Protein AF-0000000084535829 (afdb_homodimer)

Radius of gyration: 23.33 Å; Cα contacts (8 Å, |Δi|>4): 806; chains: 2; bounding box: 56×69×56 Å

Nearest PDB structures (foldseek):
  3dtn-assembly1_B  TM=8.858E-01  e=2.387E-19  Methanosarcina mazei
  9fce-assembly1_A  TM=8.954E-01  e=1.754E-18  Streptomyces sp.
  4gek-assembly1_A  TM=8.658E-01  e=8.863E-16  Escherichia coli str. K-12 substr. MG1655
  4iwn-assembly1_B  TM=8.652E-01  e=1.830E-15  Escherichia coli
  1im8-assembly2_B  TM=8.616E-01  e=3.350E-15  Haemophilus influenzae Rd KW20

Secondary structure (DSSP, 8-state):
-----------SS-GGGHHHHHHHHSTTHHHHHHHHHHHHHTSSS--SEEEEET-TTSHHHHHHHHH-TT-EEEEE-S-HHHHHHHHHHTTTS-GGGEEEPPS--GGG--PPPSS--SEEEEES-GGGS-HHHHHHHHHHHHHHSPTT-EEEEEEEB--SSHHHHHHHHHHHHHHHHHTT--HHHHHHHHTTBTTTB--B-HHHHHHHHHHHT-SEEEEEEEETTEEEEEEE-/-----------SS-GGGHHHHHHHHSTTHHHHHHHHHHHHHTSSS--SEEEEET-TTSHHHHHHHHH-TT-EEEEE-S-HHHHHHHHHHTTTS-GGGEEEPPS--GGG--PPPSS--SEEEEES-STTS-HHHHHHHHHHHHHHSPTT-EEEEEEEB--SSHHHHHHHHHHHHHHHHHTT--HHHHHHHHHTBTTTB--B-HHHHHHHHHHHT-SEEEEEEEETTEEEEEEE-

pLDDT: mean 91.59, std 14.32, range [26.36, 98.88]

Foldseek 3Di:
DPPPDPLPLDPVDDLVCCVVCVCLQDPCLVVLLVLVLVVQVPDPDQWAEEEEAQCFLVVSVLVNCVVRVRHAYEYEAQDPSRLVNNCVSCVVRDPVRYYYDPYDHQLPDDDDDPDATLEYEAEARCQQDDPVSSLSSLLSNVVRHDAFGKYKYKYFADDPDPVVLVVLLVVSLVSSVVSPDDPVRSVVVSVCDCPRGDHYHPVVVQVSNVVSPFPDKDWRDDDSRMTMIMTTD/DPPPPPLPLPPVDDLVCCVVVVCLQDPCLVVLLVLVLVVQVPDPDQWAEEEEAQCFLVVSVLVNCVVRVRHAYEYEAQDPSRLVNNCVSCVVRDPVRYYYDPYDHQLPDDDDDPDATLEYEAEARCQQDDPVSSLSSLLSNVVRHDAFGKYKYKYFADDPDPVVLVVLLVVSLVSSVVSPDDPVRSVVVSVCDCPRGDHYHPVVVQVSNVVSPFPDKDWRDDDSRMTMIMTTD

InterPro domains:
  IPR013217 Methyltransferase type 12 [PF08242] (51-150)
  IPR029063 S-adenosyl-L-methionine-dependent methyltransferase superfamily [G3DSA:3.40.50.150] (13-233)
  IPR029063 S-adenosyl-L-methionine-dependent methyltransferase superfamily [SSF53335] (13-231)

Organism: NCBI:txid1434108

Structure (mmCIF, N/CA/C/O backbone):
data_AF-0000000084535829-model_v1
#
loop_
_entity.id
_entity.type
_entity.pdbx_description
1 polymer 'SAM-dependent methyltransferase'
#
loop_
_atom_site.group_PDB
_atom_site.id
_atom_site.type_symbol
_atom_site.label_atom_id
_atom_site.label_alt_id
_atom_site.label_comp_id
_atom_site.label_asym_id
_atom_site.label_entity_id
_atom_site.label_seq_id
_atom_site.pdbx_PDB_ins_code
_atom_site.Cartn_x
_atom_site.Cartn_y
_atom_site.Cartn_z
_atom_site.occupancy
_atom_site.B_iso_or_equiv
_atom_site.auth_seq_id
_atom_site.auth_comp_id
_atom_site.auth_asym_id
_atom_site.auth_atom_id
_atom_site.pdbx_PDB_model_num
ATOM 1 N N . MET A 1 1 ? -27.125 -34.531 7.879 1 28.86 1 MET A N 1
ATOM 2 C CA . MET A 1 1 ? -25.719 -34.25 7.59 1 28.86 1 MET A CA 1
ATOM 3 C C . MET A 1 1 ? -25.562 -33.5 6.281 1 28.86 1 MET A C 1
ATOM 5 O O . MET A 1 1 ? -25.562 -34.094 5.203 1 28.86 1 MET A O 1
ATOM 9 N N . THR A 1 2 ? -26.141 -32.312 6.141 1 30.95 2 THR A N 1
ATOM 10 C CA . THR A 1 2 ? -26.375 -31.469 4.957 1 30.95 2 THR A CA 1
ATOM 11 C C . THR A 1 2 ? -25.047 -31.047 4.328 1 30.95 2 THR A C 1
ATOM 13 O O . THR A 1 2 ? -24.203 -30.438 4.992 1 30.95 2 THR A O 1
ATOM 16 N N . SER A 1 3 ? -24.547 -31.828 3.4 1 28.47 3 SER A N 1
ATOM 17 C CA . SER A 1 3 ? -23.312 -31.594 2.652 1 28.47 3 SER A CA 1
ATOM 18 C C . SER A 1 3 ? -23.234 -30.172 2.139 1 28.47 3 SER A C 1
ATOM 20 O O . SER A 1 3 ? -24.094 -29.719 1.374 1 28.47 3 SER A O 1
ATOM 22 N N . ALA A 1 4 ? -22.781 -29.234 3.021 1 34.91 4 ALA A N 1
ATOM 23 C CA . ALA A 1 4 ? -22.547 -27.891 2.498 1 34.91 4 ALA A CA 1
ATOM 24 C C . ALA A 1 4 ? -21.875 -27.938 1.126 1 34.91 4 ALA A C 1
ATOM 26 O O . ALA A 1 4 ? -20.859 -28.594 0.954 1 34.91 4 ALA A O 1
ATOM 27 N N . LYS A 1 5 ? -22.625 -27.812 0.051 1 34.66 5 LYS A N 1
ATOM 28 C CA . LYS A 1 5 ? -22.172 -27.703 -1.332 1 34.66 5 LYS A CA 1
ATOM 29 C C . LYS A 1 5 ? -20.859 -26.906 -1.424 1 34.66 5 LYS A C 1
ATOM 31 O O . LYS A 1 5 ? -20.703 -25.891 -0.743 1 34.66 5 LYS A O 1
ATOM 36 N N . PRO A 1 6 ? -19.797 -27.484 -1.854 1 35.53 6 PRO A N 1
ATOM 37 C CA . PRO A 1 6 ? -18.594 -26.656 -1.992 1 35.53 6 PRO A CA 1
ATOM 38 C C . PRO A 1 6 ? -18.891 -25.281 -2.584 1 35.53 6 PRO A C 1
ATOM 40 O O . PRO A 1 6 ? -19.734 -25.156 -3.467 1 35.53 6 PRO A O 1
ATOM 43 N N . ALA A 1 7 ? -18.859 -24.266 -1.839 1 39.88 7 ALA A N 1
ATOM 44 C CA . ALA A 1 7 ? -19.031 -22.906 -2.352 1 39.88 7 ALA A CA 1
ATOM 45 C C . ALA A 1 7 ? -18.344 -22.75 -3.709 1 39.88 7 ALA A C 1
ATOM 47 O O . ALA A 1 7 ? -17.125 -22.922 -3.822 1 39.88 7 ALA A O 1
ATOM 48 N N . GLN A 1 8 ? -18.906 -23.172 -4.852 1 38.22 8 GLN A N 1
ATOM 49 C CA . GLN A 1 8 ? -18.422 -22.812 -6.18 1 38.22 8 GLN A CA 1
ATOM 50 C C . GLN A 1 8 ? -17.75 -21.438 -6.172 1 38.22 8 GLN A C 1
ATOM 52 O O . GLN A 1 8 ? -18.375 -20.453 -5.781 1 38.22 8 GLN A O 1
ATOM 57 N N . ASN A 1 9 ? -16.531 -21.344 -6.059 1 44.53 9 ASN A N 1
ATOM 58 C CA . ASN A 1 9 ? -15.742 -20.125 -6.188 1 44.53 9 ASN A CA 1
ATOM 59 C C . ASN A 1 9 ? -16.172 -19.297 -7.402 1 44.53 9 ASN A C 1
ATOM 61 O O . ASN A 1 9 ? -15.516 -19.344 -8.445 1 44.53 9 ASN A O 1
ATOM 65 N N . ALA A 1 10 ? -17.453 -19.156 -7.613 1 44.28 10 ALA A N 1
ATOM 66 C CA . ALA A 1 10 ? -17.953 -18.484 -8.805 1 44.28 10 ALA A CA 1
ATOM 67 C C . ALA A 1 10 ? -17.688 -16.984 -8.734 1 44.28 10 ALA A C 1
ATOM 69 O O . ALA A 1 10 ? -18.172 -16.297 -7.82 1 44.28 10 ALA A O 1
ATOM 70 N N . THR A 1 11 ? -16.516 -16.547 -9.219 1 51.66 11 THR A N 1
ATOM 71 C CA . THR A 1 11 ? -16.422 -15.125 -9.5 1 51.66 11 THR A CA 1
ATOM 72 C C . THR A 1 11 ? -17.688 -14.633 -10.195 1 51.66 11 THR A C 1
ATOM 74 O O . THR A 1 11 ? -18.141 -15.234 -11.172 1 51.66 11 THR A O 1
ATOM 77 N N . PRO A 1 12 ? -18.375 -13.789 -9.586 1 49.84 12 PRO A N 1
ATOM 78 C CA . PRO A 1 12 ? -19.594 -13.305 -10.234 1 49.84 12 PRO A CA 1
ATOM 79 C C . PRO A 1 12 ? -19.344 -12.789 -11.656 1 49.84 12 PRO A C 1
ATOM 81 O O . PRO A 1 12 ? -20.297 -12.477 -12.375 1 49.84 12 PRO A O 1
ATOM 84 N N . HIS A 1 13 ? -18.109 -12.672 -11.992 1 54.62 13 HIS A N 1
ATOM 85 C CA . HIS A 1 13 ? -17.875 -12.094 -13.305 1 54.62 13 HIS A CA 1
ATOM 86 C C . HIS A 1 13 ? -17.656 -13.188 -14.352 1 54.62 13 HIS A C 1
ATOM 88 O O . HIS A 1 13 ? -16.984 -14.188 -14.086 1 54.62 13 HIS A O 1
ATOM 94 N N . LEU A 1 14 ? -18.328 -13 -15.383 1 54.97 14 LEU A N 1
ATOM 95 C CA . LEU A 1 14 ? -18.078 -13.852 -16.547 1 54.97 14 LEU A CA 1
ATOM 96 C C . LEU A 1 14 ? -16.656 -13.656 -17.062 1 54.97 14 LEU A C 1
ATOM 98 O O . LEU A 1 14 ? -16.156 -12.531 -17.109 1 54.97 14 LEU A O 1
ATOM 102 N N . PRO A 1 15 ? -15.859 -14.656 -17.359 1 56.69 15 PRO A N 1
ATOM 103 C CA . PRO A 1 15 ? -14.469 -14.633 -17.797 1 56.69 15 PRO A CA 1
ATOM 104 C C . PRO A 1 15 ? -14.203 -13.578 -18.875 1 56.69 15 PRO A C 1
ATOM 106 O O . PRO A 1 15 ? -13.172 -12.891 -18.828 1 56.69 15 PRO A O 1
ATOM 109 N N . GLU A 1 16 ? -15.094 -13.344 -19.859 1 55.41 16 GLU A N 1
ATOM 110 C CA . GLU A 1 16 ? -14.836 -12.492 -21 1 55.41 16 GLU A CA 1
ATOM 111 C C . GLU A 1 16 ? -14.711 -11.023 -20.594 1 55.41 16 GLU A C 1
ATOM 113 O O . GLU A 1 16 ? -13.992 -10.258 -21.234 1 55.41 16 GLU A O 1
ATOM 118 N N . ASP A 1 17 ? -15.352 -10.57 -19.469 1 61.69 17 ASP A N 1
ATOM 119 C CA . ASP A 1 17 ? -15.406 -9.148 -19.141 1 61.69 17 ASP A CA 1
ATOM 120 C C . ASP A 1 17 ? -14.609 -8.852 -17.875 1 61.69 17 ASP A C 1
ATOM 122 O O . ASP A 1 17 ? -14.539 -7.699 -17.422 1 61.69 17 ASP A O 1
ATOM 126 N N . PHE A 1 18 ? -13.953 -9.859 -17.453 1 67.31 18 PHE A N 1
ATOM 127 C CA . PHE A 1 18 ? -13.344 -9.727 -16.141 1 67.31 18 PHE A CA 1
ATOM 128 C C . PHE A 1 18 ? -12.281 -8.625 -16.156 1 67.31 18 PHE A C 1
ATOM 130 O O . PHE A 1 18 ? -12.32 -7.719 -15.32 1 67.31 18 PHE A O 1
ATOM 137 N N . ASP A 1 19 ? -11.477 -8.586 -17.172 1 68.31 19 ASP A N 1
ATOM 138 C CA . ASP A 1 19 ? -10.344 -7.668 -17.203 1 68.31 19 ASP A CA 1
ATOM 139 C C . ASP A 1 19 ? -10.82 -6.219 -17.297 1 68.31 19 ASP A C 1
ATOM 141 O O . ASP A 1 19 ? -10.273 -5.336 -16.625 1 68.31 19 ASP A O 1
ATOM 145 N N . SER A 1 20 ? -11.812 -5.996 -18.062 1 69.06 20 SER A N 1
ATOM 146 C CA . SER A 1 20 ? -12.289 -4.637 -18.281 1 69.06 20 SER A CA 1
ATOM 147 C C . SER A 1 20 ? -13.023 -4.102 -17.062 1 69.06 20 SER A C 1
ATOM 149 O O . SER A 1 20 ? -12.977 -2.904 -16.781 1 69.06 20 SER A O 1
ATOM 151 N N . ARG A 1 21 ? -13.586 -4.969 -16.297 1 78.81 21 ARG A N 1
ATOM 152 C CA . ARG A 1 21 ? -14.461 -4.543 -15.219 1 78.81 21 ARG A CA 1
ATOM 153 C C . ARG A 1 21 ? -13.68 -4.379 -13.914 1 78.81 21 ARG A C 1
ATOM 155 O O . ARG A 1 21 ? -14.039 -3.557 -13.07 1 78.81 21 ARG A O 1
ATOM 162 N N . ILE A 1 22 ? -12.625 -5.055 -13.836 1 84.19 22 ILE A N 1
ATOM 163 C CA . ILE A 1 22 ? -11.945 -5.152 -12.547 1 84.19 22 ILE A CA 1
ATOM 164 C C . ILE A 1 22 ? -11.312 -3.809 -12.195 1 84.19 22 ILE A C 1
ATOM 166 O O . ILE A 1 22 ? -11.273 -3.424 -11.023 1 84.19 22 ILE A O 1
ATOM 170 N N . SER A 1 23 ? -10.953 -3.037 -13.172 1 82.75 23 SER A N 1
ATOM 171 C CA . SER A 1 23 ? -10.266 -1.771 -12.922 1 82.75 23 SER A CA 1
ATOM 172 C C . SER A 1 23 ? -11.211 -0.743 -12.32 1 82.75 23 SER A C 1
ATOM 174 O O . SER A 1 23 ? -10.781 0.151 -11.586 1 82.75 23 SER A O 1
ATOM 176 N N . GLY A 1 24 ? -12.492 -0.897 -12.602 1 86.81 24 GLY A N 1
ATOM 177 C CA . GLY A 1 24 ? -13.484 0.002 -12.023 1 86.81 24 GLY A CA 1
ATOM 178 C C . GLY A 1 24 ? -13.891 -0.388 -10.617 1 86.81 24 GLY A C 1
ATOM 179 O O . GLY A 1 24 ? -14.516 0.403 -9.906 1 86.81 24 GLY A O 1
ATOM 180 N N . VAL A 1 25 ? -13.508 -1.58 -10.25 1 89.44 25 VAL A N 1
ATOM 181 C CA . VAL A 1 25 ? -13.898 -2.098 -8.938 1 89.44 25 VAL A CA 1
ATOM 182 C C . VAL A 1 25 ? -12.703 -2.033 -7.984 1 89.44 25 VAL A C 1
ATOM 184 O O . VAL A 1 25 ? -12.844 -1.598 -6.836 1 89.44 25 VAL A O 1
ATOM 187 N N . LEU A 1 26 ? -11.562 -2.471 -8.484 1 90.75 26 LEU A N 1
ATOM 188 C CA . LEU A 1 26 ? -10.375 -2.553 -7.645 1 90.75 26 LEU A CA 1
ATOM 189 C C . LEU A 1 26 ? -9.336 -1.52 -8.078 1 90.75 26 LEU A C 1
ATOM 191 O O . LEU A 1 26 ? -8.641 -1.711 -9.078 1 90.75 26 LEU A O 1
ATOM 195 N N . PRO A 1 27 ? -9.242 -0.522 -7.227 1 90.81 27 PRO A N 1
ATOM 196 C CA . PRO A 1 27 ? -8.203 0.457 -7.543 1 90.81 27 PRO A CA 1
ATOM 197 C C . PRO A 1 27 ? -6.805 -0.159 -7.578 1 90.81 27 PRO A C 1
ATOM 199 O O . PRO A 1 27 ? -6.5 -1.044 -6.773 1 90.81 27 PRO A O 1
ATOM 202 N N . TYR A 1 28 ? -6.031 0.144 -8.523 1 93.19 28 TYR A N 1
ATOM 203 C CA . TYR A 1 28 ? -4.621 -0.206 -8.641 1 93.19 28 TYR A CA 1
ATOM 204 C C . TYR A 1 28 ? -4.449 -1.68 -8.984 1 93.19 28 TYR A C 1
ATOM 206 O O . TYR A 1 28 ? -3.391 -2.264 -8.75 1 93.19 28 TYR A O 1
ATOM 214 N N . TYR A 1 29 ? -5.465 -2.361 -9.453 1 91.44 29 TYR A N 1
ATOM 215 C CA . TYR A 1 29 ? -5.363 -3.773 -9.797 1 91.44 29 TYR A CA 1
ATOM 216 C C . TYR A 1 29 ? -4.188 -4.016 -10.742 1 91.44 29 TYR A C 1
ATOM 218 O O . TYR A 1 29 ? -3.416 -4.961 -10.547 1 91.44 29 TYR A O 1
ATOM 226 N N . SER A 1 30 ? -4.062 -3.199 -11.75 1 90.81 30 SER A N 1
ATOM 227 C CA . SER A 1 30 ? -2.957 -3.346 -12.688 1 90.81 30 SER A CA 1
ATOM 228 C C . SER A 1 30 ? -1.61 -3.213 -11.984 1 90.81 30 SER A C 1
ATOM 230 O O . SER A 1 30 ? -0.628 -3.836 -12.391 1 90.81 30 SER A O 1
ATOM 232 N N . CYS A 1 31 ? -1.562 -2.42 -10.938 1 94.38 31 CYS A N 1
ATOM 233 C CA . CYS A 1 31 ? -0.326 -2.221 -10.188 1 94.38 31 CYS A CA 1
ATOM 234 C C . CYS A 1 31 ? 0.061 -3.482 -9.422 1 94.38 31 CYS A C 1
ATOM 236 O O . CYS A 1 31 ? 1.247 -3.754 -9.227 1 94.38 31 CYS A O 1
ATOM 238 N N . PHE A 1 32 ? -0.957 -4.328 -9.023 1 96.56 32 PHE A N 1
ATOM 239 C CA . PHE A 1 32 ? -0.633 -5.594 -8.375 1 96.56 32 PHE A CA 1
ATOM 240 C C . PHE A 1 32 ? 0.263 -6.441 -9.273 1 96.56 32 PHE A C 1
ATOM 242 O O . PHE A 1 32 ? 1.304 -6.934 -8.828 1 96.56 32 PHE A O 1
ATOM 249 N N . HIS A 1 33 ? -0.158 -6.535 -10.531 1 96.81 33 HIS A N 1
ATOM 250 C CA . HIS A 1 33 ? 0.58 -7.34 -11.5 1 96.81 33 HIS A CA 1
ATOM 251 C C . HIS A 1 33 ? 1.938 -6.715 -11.805 1 96.81 33 HIS A C 1
ATOM 253 O O . HIS A 1 33 ? 2.965 -7.398 -11.758 1 96.81 33 HIS A O 1
ATOM 259 N N . GLN A 1 34 ? 1.895 -5.434 -12.07 1 96.69 34 GLN A N 1
ATOM 260 C CA . GLN A 1 34 ? 3.115 -4.746 -12.484 1 96.69 34 GLN A CA 1
ATOM 261 C C . GLN A 1 34 ? 4.16 -4.77 -11.367 1 96.69 34 GLN A C 1
ATOM 263 O O . GLN A 1 34 ? 5.344 -5.004 -11.625 1 96.69 34 GLN A O 1
ATOM 268 N N . GLU A 1 35 ? 3.721 -4.512 -10.172 1 97.75 35 GLU A N 1
ATOM 269 C CA . GLU A 1 35 ? 4.664 -4.473 -9.062 1 97.75 35 GLU A CA 1
ATOM 270 C C . GLU A 1 35 ? 5.172 -5.871 -8.711 1 97.75 35 GLU A C 1
ATOM 272 O O . GLU A 1 35 ? 6.312 -6.031 -8.273 1 97.75 35 GLU A O 1
ATOM 277 N N . THR A 1 36 ? 4.344 -6.91 -8.852 1 98.5 36 THR A N 1
ATOM 278 C CA . THR A 1 36 ? 4.824 -8.281 -8.734 1 98.5 36 THR A CA 1
ATOM 279 C C . THR A 1 36 ? 5.969 -8.539 -9.703 1 98.5 36 THR A C 1
ATOM 281 O O . THR A 1 36 ? 7.031 -9.023 -9.305 1 98.5 36 THR A O 1
ATOM 284 N N . ILE A 1 37 ? 5.789 -8.141 -10.945 1 98.31 37 ILE A N 1
ATOM 285 C CA . ILE A 1 37 ? 6.789 -8.328 -11.992 1 98.31 37 ILE A CA 1
ATOM 286 C C . ILE A 1 37 ? 8.047 -7.523 -11.656 1 98.31 37 ILE A C 1
ATOM 288 O O . ILE A 1 37 ? 9.156 -8.047 -11.727 1 98.31 37 ILE A O 1
ATOM 292 N N . ASN A 1 38 ? 7.859 -6.23 -11.266 1 98 38 ASN A N 1
ATOM 293 C CA . ASN A 1 38 ? 8.992 -5.379 -10.906 1 98 38 ASN A CA 1
ATOM 294 C C . ASN A 1 38 ? 9.805 -5.984 -9.766 1 98 38 ASN A C 1
ATOM 296 O O . ASN A 1 38 ? 11.031 -5.93 -9.773 1 98 38 ASN A O 1
ATOM 300 N N . PHE A 1 39 ? 9.109 -6.539 -8.797 1 98.5 39 PHE A N 1
ATOM 301 C CA . PHE A 1 39 ? 9.789 -7.129 -7.645 1 98.5 39 PHE A CA 1
ATOM 302 C C . PHE A 1 39 ? 10.609 -8.344 -8.062 1 98.5 39 PHE A C 1
ATOM 304 O O . PHE A 1 39 ? 11.773 -8.469 -7.684 1 98.5 39 PHE A O 1
ATOM 311 N N . ILE A 1 40 ? 10.031 -9.195 -8.867 1 98.38 40 ILE A N 1
ATOM 312 C CA . ILE A 1 40 ? 10.711 -10.406 -9.312 1 98.38 40 ILE A CA 1
ATOM 313 C C . ILE A 1 40 ? 11.914 -10.023 -10.18 1 98.38 40 ILE A C 1
ATOM 315 O O . ILE A 1 40 ? 12.977 -10.641 -10.078 1 98.38 40 ILE A O 1
ATOM 319 N N . LYS A 1 41 ? 11.781 -9 -10.977 1 97.5 41 LYS A N 1
ATOM 320 C CA . LYS A 1 41 ? 12.883 -8.523 -11.805 1 97.5 41 LYS A CA 1
ATOM 321 C C . LYS A 1 41 ? 14.055 -8.047 -10.953 1 97.5 41 LYS A C 1
ATOM 323 O O . LYS A 1 41 ? 15.203 -8.047 -11.406 1 97.5 41 LYS A O 1
ATOM 328 N N . SER A 1 42 ? 13.742 -7.578 -9.797 1 96.81 42 SER A N 1
ATOM 329 C CA . SER A 1 42 ? 14.781 -7.031 -8.93 1 96.81 42 SER A CA 1
ATOM 330 C C . SER A 1 42 ? 15.539 -8.141 -8.211 1 96.81 42 SER A C 1
ATOM 332 O O . SER A 1 42 ? 16.547 -7.879 -7.559 1 96.81 42 SER A O 1
ATOM 334 N N . MET A 1 43 ? 15.055 -9.375 -8.289 1 95.06 43 MET A N 1
ATOM 335 C CA . MET A 1 43 ? 15.711 -10.492 -7.621 1 95.06 43 MET A CA 1
ATOM 336 C C . MET A 1 43 ? 17.047 -10.812 -8.281 1 95.06 43 MET A C 1
ATOM 338 O O . MET A 1 43 ? 17.266 -10.477 -9.445 1 95.06 43 MET A O 1
ATOM 342 N N . PRO A 1 44 ? 17.891 -11.5 -7.523 1 91.81 44 PRO A N 1
ATOM 343 C CA . PRO A 1 44 ? 19.25 -11.734 -8.016 1 91.81 44 PRO A CA 1
ATOM 344 C C . PRO A 1 44 ? 19.281 -12.703 -9.203 1 91.81 44 PRO A C 1
ATOM 346 O O . PRO A 1 44 ? 20.25 -12.695 -9.977 1 91.81 44 PRO A O 1
ATOM 349 N N . SER A 1 45 ? 18.312 -13.57 -9.289 1 93.62 45 SER A N 1
ATOM 350 C CA . SER A 1 45 ? 18.297 -14.555 -10.375 1 93.62 45 SER A CA 1
ATOM 351 C C . SER A 1 45 ? 16.953 -14.531 -11.109 1 93.62 45 SER A C 1
ATOM 353 O O . SER A 1 45 ? 15.914 -14.258 -10.508 1 93.62 45 SER A O 1
ATOM 355 N N . ILE A 1 46 ? 17.047 -14.867 -12.367 1 95.5 46 ILE A N 1
ATOM 356 C CA . ILE A 1 46 ? 15.836 -15 -13.18 1 95.5 46 ILE A CA 1
ATOM 357 C C . ILE A 1 46 ? 15.148 -16.328 -12.859 1 95.5 46 ILE A C 1
ATOM 359 O O . ILE A 1 46 ? 15.789 -17.375 -12.859 1 95.5 46 ILE A O 1
ATOM 363 N N . PRO A 1 47 ? 13.922 -16.25 -12.594 1 98.12 47 PRO A N 1
ATOM 364 C CA . PRO A 1 47 ? 13.242 -17.5 -12.273 1 98.12 47 PRO A CA 1
ATOM 365 C C . PRO A 1 47 ? 13.141 -18.438 -13.477 1 98.12 47 PRO A C 1
ATOM 367 O O . PRO A 1 47 ? 12.875 -17.984 -14.594 1 98.12 47 PRO A O 1
ATOM 370 N N . LYS A 1 48 ? 13.359 -19.703 -13.258 1 98.06 48 LYS A N 1
ATOM 371 C CA . LYS A 1 48 ? 13.211 -20.719 -14.305 1 98.06 48 LYS A CA 1
ATOM 372 C C . LYS A 1 48 ? 11.758 -21.172 -14.43 1 98.06 48 LYS A C 1
ATOM 374 O O . LYS A 1 48 ? 11.242 -21.328 -15.539 1 98.06 48 LYS A O 1
ATOM 379 N N . ILE A 1 49 ? 11.141 -21.344 -13.328 1 98.62 49 ILE A N 1
ATOM 380 C CA . ILE A 1 49 ? 9.766 -21.844 -13.297 1 98.62 49 ILE A CA 1
ATOM 381 C C . ILE A 1 49 ? 8.914 -20.922 -12.422 1 98.62 49 ILE A C 1
ATOM 383 O O . ILE A 1 49 ? 9.273 -20.641 -11.273 1 98.62 49 ILE A O 1
ATOM 387 N N . TRP A 1 50 ? 7.805 -20.422 -12.914 1 98.75 50 TRP A N 1
ATOM 388 C CA . TRP A 1 50 ? 6.84 -19.547 -12.25 1 98.75 50 TRP A CA 1
ATOM 389 C C . TRP A 1 50 ? 5.441 -20.156 -12.273 1 98.75 50 TRP A C 1
ATOM 391 O O . TRP A 1 50 ? 4.828 -20.281 -13.336 1 98.75 50 TRP A O 1
ATOM 401 N N . LEU A 1 51 ? 5.02 -20.625 -11.125 1 98.81 51 LEU A N 1
ATOM 402 C CA . LEU A 1 51 ? 3.67 -21.172 -10.984 1 98.81 51 LEU A CA 1
ATOM 403 C C . LEU A 1 51 ? 2.699 -20.078 -10.531 1 98.81 51 LEU A C 1
ATOM 405 O O . LEU A 1 51 ? 2.891 -19.469 -9.484 1 98.81 51 LEU A O 1
ATOM 409 N N . ASP A 1 52 ? 1.696 -19.812 -11.305 1 98.75 52 ASP A N 1
ATOM 410 C CA . ASP A 1 52 ? 0.63 -18.875 -10.93 1 98.75 52 ASP A CA 1
ATOM 411 C C . ASP A 1 52 ? -0.625 -19.641 -10.5 1 98.75 52 ASP A C 1
ATOM 413 O O . ASP A 1 52 ? -1.316 -20.234 -11.336 1 98.75 52 ASP A O 1
ATOM 417 N N . THR A 1 53 ? -0.908 -19.656 -9.188 1 98.31 53 THR A N 1
ATOM 418 C CA . THR A 1 53 ? -2.086 -20.328 -8.656 1 98.31 53 THR A CA 1
ATOM 419 C C . THR A 1 53 ? -3.275 -19.375 -8.594 1 98.31 53 THR A C 1
ATOM 421 O O . THR A 1 53 ? -3.117 -18.203 -8.273 1 98.31 53 THR A O 1
ATOM 424 N N . GLY A 1 54 ? -4.461 -19.922 -8.875 1 97.06 54 GLY A N 1
ATOM 425 C CA . GLY A 1 54 ? -5.574 -19 -9.07 1 97.06 54 GLY A CA 1
ATOM 426 C C . GLY A 1 54 ? -5.332 -18 -10.18 1 97.06 54 GLY A C 1
ATOM 427 O O . GLY A 1 54 ? -5.523 -16.797 -9.992 1 97.06 54 GLY A O 1
ATOM 428 N N . CYS A 1 55 ? -4.953 -18.484 -11.336 1 97.12 55 CYS A N 1
ATOM 429 C CA . CYS A 1 55 ? -4.414 -17.641 -12.391 1 97.12 55 CYS A CA 1
ATOM 430 C C . CYS A 1 55 ? -5.523 -16.875 -13.102 1 97.12 55 CYS A C 1
ATOM 432 O O . CYS A 1 55 ? -5.254 -15.93 -13.852 1 97.12 55 CYS A O 1
ATOM 434 N N . GLY A 1 56 ? -6.789 -17.25 -12.93 1 94.38 56 GLY A N 1
ATOM 435 C CA . GLY A 1 56 ? -7.875 -16.609 -13.664 1 94.38 56 GLY A CA 1
ATOM 436 C C . GLY A 1 56 ? -7.699 -16.672 -15.164 1 94.38 56 GLY A C 1
ATOM 437 O O . GLY A 1 56 ? -7.438 -17.75 -15.719 1 94.38 56 GLY A O 1
ATOM 438 N N . THR A 1 57 ? -7.875 -15.555 -15.797 1 93.12 57 THR A N 1
ATOM 439 C CA . THR A 1 57 ? -7.773 -15.523 -17.25 1 93.12 57 THR A CA 1
ATOM 440 C C . THR A 1 57 ? -6.316 -15.414 -17.688 1 93.12 57 THR A C 1
ATOM 442 O O . THR A 1 57 ? -6.031 -15.234 -18.875 1 93.12 57 THR A O 1
ATOM 445 N N . GLY A 1 58 ? -5.395 -15.445 -16.766 1 95.75 58 GLY A N 1
ATOM 446 C CA . GLY A 1 58 ? -3.979 -15.469 -17.094 1 95.75 58 GLY A CA 1
ATOM 447 C C . GLY A 1 58 ? -3.393 -14.086 -17.328 1 95.75 58 GLY A C 1
ATOM 448 O O . GLY A 1 58 ? -2.348 -13.945 -17.953 1 95.75 58 GLY A O 1
ATOM 449 N N . SER A 1 59 ? -3.996 -13.016 -16.844 1 94.06 59 SER A N 1
ATOM 450 C CA . SER A 1 59 ? -3.611 -11.641 -17.109 1 94.06 59 SER A CA 1
ATOM 451 C C . SER A 1 59 ? -2.217 -11.336 -16.578 1 94.06 59 SER A C 1
ATOM 453 O O . SER A 1 59 ? -1.423 -10.664 -17.234 1 94.06 59 SER A O 1
ATOM 455 N N . LEU A 1 60 ? -1.87 -11.844 -15.359 1 96.38 60 LEU A N 1
ATOM 456 C CA . LEU A 1 60 ? -0.541 -11.625 -14.797 1 96.38 60 LEU A CA 1
ATOM 457 C C . LEU A 1 60 ? 0.532 -12.258 -15.68 1 96.38 60 LEU A C 1
ATOM 459 O O . LEU A 1 60 ? 1.504 -11.594 -16.047 1 96.38 60 LEU A O 1
ATOM 463 N N . VAL A 1 61 ? 0.327 -13.477 -16.047 1 97.56 61 VAL A N 1
ATOM 464 C CA . VAL A 1 61 ? 1.313 -14.219 -16.828 1 97.56 61 VAL A CA 1
ATOM 465 C C . VAL A 1 61 ? 1.443 -13.594 -18.219 1 97.56 61 VAL A C 1
ATOM 467 O O . VAL A 1 61 ? 2.539 -13.547 -18.781 1 97.56 61 VAL A O 1
ATOM 470 N N . ASN A 1 62 ? 0.307 -13.117 -18.766 1 95.94 62 ASN A N 1
ATOM 471 C CA . ASN A 1 62 ? 0.349 -12.445 -20.062 1 95.94 62 ASN A CA 1
ATOM 472 C C . ASN A 1 62 ? 1.315 -11.266 -20.047 1 95.94 62 ASN A C 1
ATOM 474 O O . ASN A 1 62 ? 1.995 -11.008 -21.047 1 95.94 62 ASN A O 1
ATOM 478 N N . LYS A 1 63 ? 1.354 -10.555 -18.969 1 95.06 63 LYS A N 1
ATOM 479 C CA . LYS A 1 63 ? 2.291 -9.445 -18.812 1 95.06 63 LYS A CA 1
ATOM 480 C C . LYS A 1 63 ? 3.705 -9.953 -18.547 1 95.06 63 LYS A C 1
ATOM 482 O O . LYS A 1 63 ? 4.68 -9.359 -19.016 1 95.06 63 LYS A O 1
ATOM 487 N N . ALA A 1 64 ? 3.867 -11.023 -17.875 1 97.06 64 ALA A N 1
ATOM 488 C CA . ALA A 1 64 ? 5.152 -11.531 -17.391 1 97.06 64 ALA A CA 1
ATOM 489 C C . ALA A 1 64 ? 5.93 -12.203 -18.516 1 97.06 64 ALA A C 1
ATOM 491 O O . ALA A 1 64 ? 7.16 -12.188 -18.531 1 97.06 64 ALA A O 1
ATOM 492 N N . ILE A 1 65 ? 5.266 -12.773 -19.453 1 95.75 65 ILE A N 1
ATOM 493 C CA . ILE A 1 65 ? 5.887 -13.586 -20.484 1 95.75 65 ILE A CA 1
ATOM 494 C C . ILE A 1 65 ? 6.895 -12.734 -21.266 1 95.75 65 ILE A C 1
ATOM 496 O O . ILE A 1 65 ? 7.973 -13.219 -21.625 1 95.75 65 ILE A O 1
ATOM 500 N N . GLU A 1 66 ? 6.586 -11.516 -21.531 1 92.31 66 GLU A N 1
ATOM 501 C CA . GLU A 1 66 ? 7.465 -10.633 -22.281 1 92.31 66 GLU A CA 1
ATOM 502 C C . GLU A 1 66 ? 8.672 -10.203 -21.453 1 92.31 66 GLU A C 1
ATOM 504 O O . GLU A 1 66 ? 9.758 -9.984 -22 1 92.31 66 GLU A O 1
ATOM 509 N N . GLU A 1 67 ? 8.523 -10.148 -20.203 1 95.25 67 GLU A N 1
ATOM 510 C CA . GLU A 1 67 ? 9.547 -9.641 -19.312 1 95.25 67 GLU A CA 1
ATOM 511 C C . GLU A 1 67 ? 10.531 -10.742 -18.922 1 95.25 67 GLU A C 1
ATOM 513 O O . GLU A 1 67 ? 11.664 -10.461 -18.531 1 95.25 67 GLU A O 1
ATOM 518 N N . PHE A 1 68 ? 10.102 -11.969 -19.016 1 97.25 68 PHE A N 1
ATOM 519 C CA . PHE A 1 68 ? 10.906 -13.117 -18.625 1 97.25 68 PHE A CA 1
ATOM 520 C C . PHE A 1 68 ? 10.969 -14.148 -19.75 1 97.25 68 PHE A C 1
ATOM 522 O O . PHE A 1 68 ? 10.383 -15.227 -19.656 1 97.25 68 PHE A O 1
ATOM 529 N N . PRO A 1 69 ? 11.789 -13.938 -20.703 1 94.69 69 PRO A N 1
ATOM 530 C CA . PRO A 1 69 ? 11.766 -14.719 -21.938 1 94.69 69 PRO A CA 1
ATOM 531 C C . PRO A 1 69 ? 12.258 -16.156 -21.734 1 94.69 69 PRO A C 1
ATOM 533 O O . PRO A 1 69 ? 12.055 -17 -22.609 1 94.69 69 PRO A O 1
ATOM 536 N N . THR A 1 70 ? 12.875 -16.469 -20.594 1 96.25 70 THR A N 1
ATOM 537 C CA . THR A 1 70 ? 13.422 -17.812 -20.422 1 96.25 70 THR A CA 1
ATOM 538 C C . THR A 1 70 ? 12.656 -18.562 -19.328 1 96.25 70 THR A C 1
ATOM 540 O O . THR A 1 70 ? 13.023 -19.672 -18.969 1 96.25 70 THR A O 1
ATOM 543 N N . THR A 1 71 ? 11.656 -17.922 -18.766 1 97.88 71 THR A N 1
ATOM 544 C CA . THR A 1 71 ? 10.891 -18.516 -17.672 1 97.88 71 THR A CA 1
ATOM 545 C C . THR A 1 71 ? 9.766 -19.391 -18.219 1 97.88 71 THR A C 1
ATOM 547 O O . THR A 1 71 ? 9.086 -19.016 -19.172 1 97.88 71 THR A O 1
ATOM 550 N N . LYS A 1 72 ? 9.641 -20.594 -17.672 1 98.25 72 LYS A N 1
ATOM 551 C CA . LYS A 1 72 ? 8.469 -21.438 -17.922 1 98.25 72 LYS A CA 1
ATOM 552 C C . LYS A 1 72 ? 7.344 -21.109 -16.938 1 98.25 72 LYS A C 1
ATOM 554 O O . LYS A 1 72 ? 7.574 -20.984 -15.734 1 98.25 72 LYS A O 1
ATOM 559 N N . PHE A 1 73 ? 6.16 -20.969 -17.469 1 98.38 73 PHE A N 1
ATOM 560 C CA . PHE A 1 73 ? 5.012 -20.594 -16.656 1 98.38 73 PHE A CA 1
ATOM 561 C C . PHE A 1 73 ? 4.055 -21.766 -16.5 1 98.38 73 PHE A C 1
ATOM 563 O O . PHE A 1 73 ? 3.717 -22.438 -17.484 1 98.38 73 PHE A O 1
ATOM 570 N N . LEU A 1 74 ? 3.725 -22.094 -15.305 1 98.44 74 LEU A N 1
ATOM 571 C CA . LEU A 1 74 ? 2.676 -23.047 -14.961 1 98.44 74 LEU A CA 1
ATOM 572 C C . LEU A 1 74 ? 1.434 -22.328 -14.445 1 98.44 74 LEU A C 1
ATOM 574 O O . LEU A 1 74 ? 1.532 -21.453 -13.586 1 98.44 74 LEU A O 1
ATOM 578 N N . LEU A 1 75 ? 0.252 -22.688 -14.961 1 98.31 75 LEU A N 1
ATOM 579 C CA . LEU A 1 75 ? -0.992 -22.031 -14.555 1 98.31 75 LEU A CA 1
ATOM 580 C C . LEU A 1 75 ? -1.928 -23.031 -13.883 1 98.31 75 LEU A C 1
ATOM 582 O O . LEU A 1 75 ? -2.15 -24.125 -14.398 1 98.31 75 LEU A O 1
ATOM 586 N N . LEU A 1 76 ? -2.422 -22.688 -12.773 1 98.19 76 LEU A N 1
ATOM 587 C CA . LEU A 1 76 ? -3.365 -23.484 -12 1 98.19 76 LEU A CA 1
ATOM 588 C C . LEU A 1 76 ? -4.602 -22.672 -11.641 1 98.19 76 LEU A C 1
ATOM 590 O O . LEU A 1 76 ? -4.484 -21.531 -11.164 1 98.19 76 LEU A O 1
ATOM 594 N N . ASP A 1 77 ? -5.742 -23.156 -11.875 1 97.62 77 ASP A N 1
ATOM 595 C CA . ASP A 1 77 ? -7.023 -22.578 -11.477 1 97.62 77 ASP A CA 1
ATOM 596 C C . ASP A 1 77 ? -8.07 -23.672 -11.25 1 97.62 77 ASP A C 1
ATOM 598 O O . ASP A 1 77 ? -8.047 -24.703 -11.914 1 97.62 77 ASP A O 1
ATOM 602 N N . PRO A 1 78 ? -8.945 -23.453 -10.281 1 96.25 78 PRO A N 1
ATOM 603 C CA . PRO A 1 78 ? -9.977 -24.469 -10.07 1 96.25 78 PRO A CA 1
ATOM 604 C C . PRO A 1 78 ? -11 -24.516 -11.195 1 96.25 78 PRO A C 1
ATOM 606 O O . PRO A 1 78 ? -11.719 -25.5 -11.344 1 96.25 78 PRO A O 1
ATOM 609 N N . SER A 1 79 ? -11.109 -23.438 -11.953 1 95 79 SER A N 1
ATOM 610 C CA . SER A 1 79 ? -12.117 -23.328 -13.008 1 95 79 SER A CA 1
ATOM 611 C C . SER A 1 79 ? -11.523 -23.688 -14.367 1 95 79 SER A C 1
ATOM 613 O O . SER A 1 79 ? -10.68 -22.969 -14.898 1 95 79 SER A O 1
ATOM 615 N N . GLU A 1 80 ? -12.109 -24.719 -14.992 1 95.62 80 GLU A N 1
ATOM 616 C CA . GLU A 1 80 ? -11.711 -25.078 -16.344 1 95.62 80 GLU A CA 1
ATOM 617 C C . GLU A 1 80 ? -11.992 -23.953 -17.328 1 95.62 80 GLU A C 1
ATOM 619 O O . GLU A 1 80 ? -11.242 -23.766 -18.297 1 95.62 80 GLU A O 1
ATOM 624 N N . GLY A 1 81 ? -13.086 -23.266 -17.078 1 94.06 81 GLY A N 1
ATOM 625 C CA . GLY A 1 81 ? -13.43 -22.125 -17.906 1 94.06 81 GLY A CA 1
ATOM 626 C C . GLY A 1 81 ? -12.383 -21.031 -17.891 1 94.06 81 GLY A C 1
ATOM 627 O O . GLY A 1 81 ? -12.039 -20.469 -18.938 1 94.06 81 GLY A O 1
ATOM 628 N N . MET A 1 82 ? -11.844 -20.75 -16.734 1 94.38 82 MET A N 1
ATOM 629 C CA . MET A 1 82 ? -10.781 -19.75 -16.609 1 94.38 82 MET A CA 1
ATOM 630 C C . MET A 1 82 ? -9.508 -20.219 -17.297 1 94.38 82 MET A C 1
ATOM 632 O O . MET A 1 82 ? -8.859 -19.453 -18.016 1 94.38 82 MET A O 1
ATOM 636 N N . LEU A 1 83 ? -9.195 -21.469 -17.125 1 96.56 83 LEU A N 1
ATOM 637 C CA . LEU A 1 83 ? -8 -22.031 -17.766 1 96.56 83 LEU A CA 1
ATOM 638 C C . LEU A 1 83 ? -8.117 -21.984 -19.281 1 96.56 83 LEU A C 1
ATOM 640 O O . LEU A 1 83 ? -7.148 -21.688 -19.969 1 96.56 83 LEU A O 1
ATOM 644 N N . ASN A 1 84 ? -9.273 -22.234 -19.781 1 95.56 84 ASN A N 1
ATOM 645 C CA . ASN A 1 84 ? -9.508 -22.156 -21.234 1 95.56 84 ASN A CA 1
ATOM 646 C C . ASN A 1 84 ? -9.32 -20.734 -21.75 1 95.56 84 ASN A C 1
ATOM 648 O O . ASN A 1 84 ? -8.727 -20.531 -22.812 1 95.56 84 ASN A O 1
ATOM 652 N N . GLN A 1 85 ? -9.852 -19.828 -21.031 1 94.38 85 GLN A N 1
ATOM 653 C CA . GLN A 1 85 ? -9.664 -18.422 -21.406 1 94.38 85 GLN A CA 1
ATOM 654 C C . GLN A 1 85 ? -8.188 -18.031 -21.359 1 94.38 85 GLN A C 1
ATOM 656 O O . GLN A 1 85 ? -7.711 -17.297 -22.219 1 94.38 85 GLN A O 1
ATOM 661 N N . ALA A 1 86 ? -7.512 -18.5 -20.312 1 96 86 ALA A N 1
ATOM 662 C CA . ALA A 1 86 ? -6.082 -18.219 -20.188 1 96 86 ALA A CA 1
ATOM 663 C C . ALA A 1 86 ? -5.309 -18.797 -21.375 1 96 86 ALA A C 1
ATOM 665 O O . ALA A 1 86 ? -4.422 -18.125 -21.906 1 96 86 ALA A O 1
ATOM 666 N N . ARG A 1 87 ? -5.672 -19.969 -21.781 1 95.5 87 ARG A N 1
ATOM 667 C CA . ARG A 1 87 ? -5.035 -20.594 -22.922 1 95.5 87 ARG A CA 1
ATOM 668 C C . ARG A 1 87 ? -5.164 -19.719 -24.172 1 95.5 87 ARG A C 1
ATOM 670 O O . ARG A 1 87 ? -4.195 -19.547 -24.906 1 95.5 87 ARG A O 1
ATOM 677 N N . LYS A 1 88 ? -6.332 -19.234 -24.375 1 95.12 88 LYS A N 1
ATOM 678 C CA . LYS A 1 88 ? -6.582 -18.375 -25.531 1 95.12 88 LYS A CA 1
ATOM 679 C C . LYS A 1 88 ? -5.785 -17.078 -25.438 1 95.12 88 LYS A C 1
ATOM 681 O O . LYS A 1 88 ? -5.168 -16.656 -26.422 1 95.12 88 LYS A O 1
ATOM 686 N N . LYS A 1 89 ? -5.793 -16.516 -24.297 1 93.75 89 LYS A N 1
ATOM 687 C CA . LYS A 1 89 ? -5.109 -15.242 -24.062 1 93.75 89 LYS A CA 1
ATOM 688 C C . LYS A 1 89 ? -3.6 -15.391 -24.25 1 93.75 89 LYS A C 1
ATOM 690 O O . LYS A 1 89 ? -2.939 -14.484 -24.766 1 93.75 89 LYS A O 1
ATOM 695 N N . LEU A 1 90 ? -3.113 -16.547 -23.859 1 95.94 90 LEU A N 1
ATOM 696 C CA . LEU A 1 90 ? -1.67 -16.766 -23.859 1 95.94 90 LEU A CA 1
ATOM 697 C C . LEU A 1 90 ? -1.233 -17.562 -25.078 1 95.94 90 LEU A C 1
ATOM 699 O O . LEU A 1 90 ? -0.18 -18.203 -25.062 1 95.94 90 LEU A O 1
ATOM 703 N N . SER A 1 91 ? -1.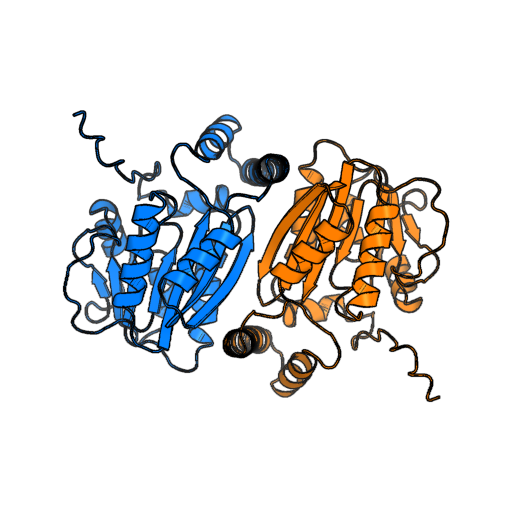972 -17.531 -26.109 1 92.88 91 SER A N 1
ATOM 704 C CA . SER A 1 91 ? -1.758 -18.375 -27.281 1 92.88 91 SER A CA 1
ATOM 705 C C . SER A 1 91 ? -0.454 -18.016 -27.984 1 92.88 91 SER A C 1
ATOM 707 O O . SER A 1 91 ? 0.133 -18.844 -28.688 1 92.88 91 SER A O 1
ATOM 709 N N . SER A 1 92 ? 0.061 -16.812 -27.734 1 89.56 92 SER A N 1
ATOM 710 C CA . SER A 1 92 ? 1.282 -16.375 -28.406 1 89.56 92 SER A CA 1
ATOM 711 C C . SER A 1 92 ? 2.521 -16.875 -27.672 1 89.56 92 SER A C 1
ATOM 713 O O . SER A 1 92 ? 3.631 -16.828 -28.203 1 89.56 92 SER A O 1
ATOM 715 N N . CYS A 1 93 ? 2.346 -17.328 -26.453 1 91.25 93 CYS A N 1
ATOM 716 C CA . CYS A 1 93 ? 3.465 -17.859 -25.688 1 91.25 93 CYS A CA 1
ATOM 717 C C . CYS A 1 93 ? 3.9 -19.219 -26.219 1 91.25 93 CYS A C 1
ATOM 719 O O . CYS A 1 93 ? 3.066 -20.094 -26.453 1 91.25 93 CYS A O 1
ATOM 721 N N . PRO A 1 94 ? 5.211 -19.375 -26.422 1 91.38 94 PRO A N 1
ATOM 722 C CA . PRO A 1 94 ? 5.688 -20.688 -26.875 1 91.38 94 PRO A CA 1
ATOM 723 C C . PRO A 1 94 ? 5.207 -21.828 -25.984 1 91.38 94 PRO A C 1
ATOM 725 O O . PRO A 1 94 ? 5.203 -21.703 -24.766 1 91.38 94 PRO A O 1
ATOM 728 N N . ALA A 1 95 ? 4.863 -22.891 -26.547 1 89.06 95 ALA A N 1
ATOM 729 C CA . ALA A 1 95 ? 4.254 -24.016 -25.859 1 89.06 95 ALA A CA 1
ATOM 730 C C . ALA A 1 95 ? 5.211 -24.625 -24.844 1 89.06 95 ALA A C 1
ATOM 732 O O . ALA A 1 95 ? 4.781 -25.156 -23.812 1 89.06 95 ALA A O 1
ATOM 733 N N . ASP A 1 96 ? 6.469 -24.531 -25.141 1 93 96 ASP A N 1
ATOM 734 C CA . ASP A 1 96 ? 7.449 -25.141 -24.25 1 93 96 ASP A CA 1
ATOM 735 C C . ASP A 1 96 ? 7.656 -24.281 -23 1 93 96 ASP A C 1
ATOM 737 O O . ASP A 1 96 ? 8.289 -24.734 -22.031 1 93 96 ASP A O 1
ATOM 741 N N . ARG A 1 97 ? 7.047 -23.094 -22.953 1 96.25 97 ARG A N 1
ATOM 742 C CA . ARG A 1 97 ? 7.227 -22.188 -21.812 1 96.25 97 ARG A CA 1
ATOM 743 C C . ARG A 1 97 ? 5.914 -21.984 -21.062 1 96.25 97 ARG A C 1
ATOM 745 O O . ARG A 1 97 ? 5.844 -21.188 -20.125 1 96.25 97 ARG A O 1
ATOM 752 N N . LEU A 1 98 ? 4.914 -22.656 -21.547 1 97.19 98 LEU A N 1
ATOM 753 C CA . LEU A 1 98 ? 3.605 -22.484 -20.922 1 97.19 98 LEU A CA 1
ATOM 754 C C . LEU A 1 98 ? 2.941 -23.844 -20.688 1 97.19 98 LEU A C 1
ATOM 756 O O . LEU A 1 98 ? 2.852 -24.656 -21.609 1 97.19 98 LEU A O 1
ATOM 760 N N . GLU A 1 99 ? 2.537 -24.109 -19.547 1 97.06 99 GLU A N 1
ATOM 761 C CA . GLU A 1 99 ? 1.804 -25.328 -19.203 1 97.06 99 GLU A CA 1
ATOM 762 C C . GLU A 1 99 ? 0.588 -25.016 -18.328 1 97.06 99 GLU A C 1
ATOM 764 O O . GLU A 1 99 ? 0.714 -24.391 -17.281 1 97.06 99 GLU A O 1
ATOM 769 N N . LEU A 1 100 ? -0.566 -25.344 -18.781 1 97.06 100 LEU A N 1
ATOM 770 C CA . LEU A 1 100 ? -1.77 -25.281 -17.969 1 97.06 100 LEU A CA 1
ATOM 771 C C . LEU A 1 100 ? -1.979 -26.594 -17.219 1 97.06 100 LEU A C 1
ATOM 773 O O . LEU A 1 100 ? -2.154 -27.656 -17.844 1 97.06 100 LEU A O 1
ATOM 777 N N . LEU A 1 101 ? -1.984 -26.547 -15.969 1 97.5 101 LEU A N 1
ATOM 778 C CA . LEU A 1 101 ? -2.158 -27.75 -15.141 1 97.5 101 LEU A CA 1
ATOM 779 C C . LEU A 1 101 ? -3.629 -28.141 -15.062 1 97.5 101 LEU A C 1
ATOM 781 O O . LEU A 1 101 ? -4.504 -27.375 -15.484 1 97.5 101 LEU A O 1
ATOM 785 N N . LYS A 1 102 ? -3.855 -29.359 -14.586 1 96.69 102 LYS A N 1
ATOM 786 C CA . LYS A 1 102 ? -5.234 -29.797 -14.383 1 96.69 102 LYS A CA 1
ATOM 787 C C . LYS A 1 102 ? -5.945 -28.906 -13.375 1 96.69 102 LYS A C 1
ATOM 789 O O . LYS A 1 102 ? -5.371 -28.547 -12.344 1 96.69 102 LYS A O 1
ATOM 794 N N . ALA A 1 103 ? -7.176 -28.578 -13.719 1 96.62 103 ALA A N 1
ATOM 795 C CA . ALA A 1 103 ? -7.953 -27.703 -12.859 1 96.62 103 ALA A CA 1
ATOM 796 C C . ALA A 1 103 ? -8.016 -28.234 -11.43 1 96.62 103 ALA A C 1
ATOM 798 O O . ALA A 1 103 ? -8.312 -29.406 -11.219 1 96.62 103 ALA A O 1
ATOM 799 N N . SER A 1 104 ? -7.676 -27.406 -10.508 1 96.19 104 SER A N 1
ATOM 800 C CA . SER A 1 104 ? -7.656 -27.75 -9.094 1 96.19 104 SER A CA 1
ATOM 801 C C . SER A 1 104 ? -7.551 -26.5 -8.219 1 96.19 104 SER A C 1
ATOM 803 O O . SER A 1 104 ? -6.992 -25.484 -8.648 1 96.19 104 SER A O 1
ATOM 805 N N . SER A 1 105 ? -8.141 -26.609 -7.055 1 95.56 105 SER A N 1
ATOM 806 C CA . SER A 1 105 ? -7.84 -25.578 -6.066 1 95.56 105 SER A CA 1
ATOM 807 C C . SER A 1 105 ? -6.426 -25.75 -5.516 1 95.56 105 SER A C 1
ATOM 809 O O . SER A 1 105 ? -5.855 -26.844 -5.562 1 95.56 105 SER A O 1
ATOM 811 N N . THR A 1 106 ? -5.891 -24.703 -5.055 1 95.62 106 THR A N 1
ATOM 812 C CA . THR A 1 106 ? -4.52 -24.734 -4.566 1 95.62 106 THR A CA 1
ATOM 813 C C . THR A 1 106 ? -4.387 -25.688 -3.383 1 95.62 106 THR A C 1
ATOM 815 O O . THR A 1 106 ? -3.445 -26.484 -3.322 1 95.62 106 THR A O 1
ATOM 818 N N . GLN A 1 107 ? -5.352 -25.609 -2.418 1 94.69 107 GLN A N 1
ATOM 819 C CA . GLN A 1 107 ? -5.25 -26.391 -1.184 1 94.69 107 GLN A CA 1
ATOM 820 C C . GLN A 1 107 ? -5.434 -27.875 -1.452 1 94.69 107 GLN A C 1
ATOM 822 O O . GLN A 1 107 ? -5.117 -28.703 -0.6 1 94.69 107 GLN A O 1
ATOM 827 N N . GLU A 1 108 ? -5.898 -28.219 -2.666 1 94.38 108 GLU A N 1
ATOM 828 C CA . GLU A 1 108 ? -6.129 -29.625 -3.008 1 94.38 108 GLU A CA 1
ATOM 829 C C . GLU A 1 108 ? -5.188 -30.078 -4.121 1 94.38 108 GLU A C 1
ATOM 831 O O . GLU A 1 108 ? -5.336 -31.188 -4.652 1 94.38 108 GLU A O 1
ATOM 836 N N . PHE A 1 109 ? -4.336 -29.188 -4.484 1 95.25 109 PHE A N 1
ATOM 837 C CA . PHE A 1 109 ? -3.434 -29.531 -5.578 1 95.25 109 PHE A CA 1
ATOM 838 C C . PHE A 1 109 ? -2.613 -30.766 -5.246 1 95.25 109 PHE A C 1
ATOM 840 O O . PHE A 1 109 ? -2.029 -30.859 -4.164 1 95.25 109 PHE A O 1
ATOM 847 N N . SER A 1 110 ? -2.533 -31.781 -6.207 1 90.81 110 SER A N 1
ATOM 848 C CA . SER A 1 110 ? -1.878 -33.062 -5.926 1 90.81 110 SER A CA 1
ATOM 849 C C . SER A 1 110 ? -1.031 -33.5 -7.105 1 90.81 110 SER A C 1
ATOM 851 O O . SER A 1 110 ? -0.395 -34.562 -7.047 1 90.81 110 SER A O 1
ATOM 853 N N . GLN A 1 111 ? -1.035 -32.781 -8.172 1 90.81 111 GLN A N 1
ATOM 854 C CA . GLN A 1 111 ? -0.224 -33.125 -9.328 1 90.81 111 GLN A CA 1
ATOM 855 C C . GLN A 1 111 ? 1.265 -33 -9.023 1 90.81 111 GLN A C 1
ATOM 857 O O . GLN A 1 111 ? 1.683 -32.062 -8.352 1 90.81 111 GLN A O 1
ATOM 862 N N . ASP A 1 112 ? 2.025 -33.938 -9.492 1 92.25 112 ASP A N 1
ATOM 863 C CA . ASP A 1 112 ? 3.477 -33.844 -9.359 1 92.25 112 ASP A CA 1
ATOM 864 C C . ASP A 1 112 ? 4.07 -32.906 -10.398 1 92.25 112 ASP A C 1
ATOM 866 O O . ASP A 1 112 ? 3.795 -33.031 -11.594 1 92.25 112 ASP A O 1
ATOM 870 N N . LEU A 1 113 ? 4.773 -31.984 -9.938 1 94.81 113 LEU A N 1
ATOM 871 C CA . LEU A 1 113 ? 5.48 -31.094 -10.844 1 94.81 113 LEU A CA 1
ATOM 872 C C . LEU A 1 113 ? 6.867 -31.641 -11.18 1 94.81 113 LEU A C 1
ATOM 874 O O . LEU A 1 113 ? 7.543 -32.188 -10.305 1 94.81 113 LEU A O 1
ATOM 878 N N . GLU A 1 114 ? 7.309 -31.547 -12.391 1 90.75 114 GLU A N 1
ATOM 879 C CA . GLU A 1 114 ? 8.633 -32 -12.797 1 90.75 114 GLU A CA 1
ATOM 880 C C . GLU A 1 114 ? 9.734 -31.266 -12.047 1 90.75 114 GLU A C 1
ATOM 882 O O . GLU A 1 114 ? 10.742 -31.875 -11.664 1 90.75 114 GLU A O 1
ATOM 887 N N . GLU A 1 115 ? 9.555 -30.031 -11.906 1 94.19 115 GLU A N 1
ATOM 888 C CA . GLU A 1 115 ? 10.477 -29.172 -11.18 1 94.19 115 GLU A CA 1
ATOM 889 C C . GLU A 1 115 ? 9.727 -28.219 -10.242 1 94.19 115 GLU A C 1
ATOM 891 O O . GLU A 1 115 ? 8.633 -27.766 -10.562 1 94.19 115 GLU A O 1
ATOM 896 N N . LYS A 1 116 ? 10.406 -27.984 -9.117 1 97.38 116 LYS A N 1
ATOM 897 C CA . LYS A 1 116 ? 9.82 -27.047 -8.172 1 97.38 116 LYS A CA 1
ATOM 898 C C . LYS A 1 116 ? 9.922 -25.609 -8.695 1 97.38 116 LYS A C 1
ATOM 900 O O . LYS A 1 116 ? 10.938 -25.219 -9.266 1 97.38 116 LYS A O 1
ATOM 905 N N . PRO A 1 117 ? 8.898 -24.875 -8.484 1 98.62 117 PRO A N 1
ATOM 906 C CA . PRO A 1 117 ? 8.906 -23.484 -8.961 1 98.62 117 PRO A CA 1
ATOM 907 C C . PRO A 1 117 ? 9.852 -22.594 -8.164 1 98.62 117 PRO A C 1
ATOM 909 O O . PRO A 1 117 ? 10.039 -22.812 -6.965 1 98.62 117 PRO A O 1
ATOM 912 N N . ASP A 1 118 ? 10.438 -21.578 -8.844 1 98.75 118 ASP A N 1
ATOM 913 C CA . ASP A 1 118 ? 11.188 -20.484 -8.219 1 98.75 118 ASP A CA 1
ATOM 914 C C . ASP A 1 118 ? 10.25 -19.422 -7.645 1 98.75 118 ASP A C 1
ATOM 916 O O . ASP A 1 118 ? 10.594 -18.75 -6.668 1 98.75 118 ASP A O 1
ATOM 920 N N . ILE A 1 119 ? 9.125 -19.266 -8.305 1 98.88 119 ILE A N 1
ATOM 921 C CA . ILE A 1 119 ? 8.133 -18.266 -7.953 1 98.88 119 ILE A CA 1
ATOM 922 C C . ILE A 1 119 ? 6.742 -18.906 -7.91 1 98.88 119 ILE A C 1
ATOM 924 O O . ILE A 1 119 ? 6.391 -19.688 -8.789 1 98.88 119 ILE A O 1
ATOM 928 N N . ILE A 1 120 ? 6.027 -18.609 -6.93 1 98.88 120 ILE A N 1
ATOM 929 C CA . ILE A 1 120 ? 4.598 -18.906 -6.902 1 98.88 120 ILE A CA 1
ATOM 930 C C . ILE A 1 120 ? 3.82 -17.625 -6.621 1 98.88 120 ILE A C 1
ATOM 932 O O . ILE A 1 120 ? 4.188 -16.844 -5.734 1 98.88 120 ILE A O 1
ATOM 936 N N . THR A 1 121 ? 2.818 -17.375 -7.375 1 98.88 121 THR A N 1
ATOM 937 C CA . THR A 1 121 ? 1.927 -16.234 -7.121 1 98.88 121 THR A CA 1
ATOM 938 C C . THR A 1 121 ? 0.503 -16.719 -6.863 1 98.88 121 THR A C 1
ATOM 940 O O . THR A 1 121 ? 0.084 -17.75 -7.398 1 98.88 121 THR A O 1
ATOM 943 N N . ALA A 1 122 ? -0.19 -16.078 -6.051 1 98.38 122 ALA A N 1
ATOM 944 C CA . ALA A 1 122 ? -1.615 -16.219 -5.762 1 98.38 122 ALA A CA 1
ATOM 945 C C . ALA A 1 122 ? -2.268 -14.844 -5.59 1 98.38 122 ALA A C 1
ATOM 947 O O . ALA A 1 122 ? -2.367 -14.336 -4.473 1 98.38 122 ALA A O 1
ATOM 948 N N . ILE A 1 123 ? -2.762 -14.297 -6.648 1 97.06 123 ILE A N 1
ATOM 949 C CA . ILE A 1 123 ? -3.266 -12.93 -6.617 1 97.06 123 ILE A CA 1
ATOM 950 C C . ILE A 1 123 ? -4.793 -12.938 -6.582 1 97.06 123 ILE A C 1
ATOM 952 O O . ILE A 1 123 ? -5.441 -13.289 -7.57 1 97.06 123 ILE A O 1
ATOM 956 N N . GLN A 1 124 ? -5.34 -12.555 -5.438 1 94.44 124 GLN A N 1
ATOM 957 C CA . GLN A 1 124 ? -6.777 -12.398 -5.238 1 94.44 124 GLN A CA 1
ATOM 958 C C . GLN A 1 124 ? -7.504 -13.727 -5.414 1 94.44 124 GLN A C 1
ATOM 960 O O . GLN A 1 124 ? -8.492 -13.812 -6.145 1 94.44 124 GLN A O 1
ATOM 965 N N . CYS A 1 125 ? -7.039 -14.789 -4.711 1 92.31 125 CYS A N 1
ATOM 966 C CA . CYS A 1 125 ? -7.695 -16.062 -4.957 1 92.31 125 CYS A CA 1
ATOM 967 C C . CYS A 1 125 ? -7.992 -16.781 -3.65 1 92.31 125 CYS A C 1
ATOM 969 O O . CYS A 1 125 ? -8.883 -17.641 -3.594 1 92.31 125 CYS A O 1
ATOM 971 N N . HIS A 1 126 ? -7.305 -16.438 -2.529 1 93.56 126 HIS A N 1
ATOM 972 C CA . HIS A 1 126 ? -7.473 -17.219 -1.309 1 93.56 126 HIS A CA 1
ATOM 973 C C . HIS A 1 126 ? -8.578 -16.641 -0.43 1 93.56 126 HIS A C 1
ATOM 975 O O . HIS A 1 126 ? -9.023 -17.281 0.52 1 93.56 126 HIS A O 1
ATOM 981 N N . HIS A 1 127 ? -9.047 -15.414 -0.691 1 92.31 127 HIS A N 1
ATOM 982 C CA . HIS A 1 127 ? -10 -14.75 0.19 1 92.31 127 HIS A CA 1
ATOM 983 C C . HIS A 1 127 ? -11.352 -15.445 0.169 1 92.31 127 HIS A C 1
ATOM 985 O O . HIS A 1 127 ? -12.203 -15.188 1.025 1 92.31 127 HIS A O 1
ATOM 991 N N . TYR A 1 128 ? -11.555 -16.406 -0.655 1 91.06 128 TYR A N 1
ATOM 992 C CA . TYR A 1 128 ? -12.789 -17.188 -0.704 1 91.06 128 TYR A CA 1
ATOM 993 C C . TYR A 1 128 ? -12.711 -18.375 0.242 1 91.06 128 TYR A C 1
ATOM 995 O O . TYR A 1 128 ? -13.727 -19.031 0.513 1 91.06 128 TYR A O 1
ATOM 1003 N N . LEU A 1 129 ? -11.57 -18.656 0.692 1 93.44 129 LEU A N 1
ATOM 1004 C CA . LEU A 1 129 ? -11.328 -19.844 1.505 1 93.44 129 LEU A CA 1
ATOM 1005 C C . LEU A 1 129 ? -11.594 -19.562 2.979 1 93.44 129 LEU A C 1
ATOM 1007 O O . LEU A 1 129 ? -11.383 -18.438 3.445 1 93.44 129 LEU A O 1
ATOM 1011 N N . SER A 1 130 ? -12.016 -20.609 3.676 1 92.06 130 SER A N 1
ATOM 1012 C CA . SER A 1 130 ? -12.023 -20.547 5.133 1 92.06 130 SER A CA 1
ATOM 1013 C C . SER A 1 130 ? -10.609 -20.406 5.691 1 92.06 130 SER A C 1
ATOM 1015 O O . SER A 1 130 ? -9.633 -20.578 4.961 1 92.06 130 SER A O 1
ATOM 1017 N N . ARG A 1 131 ? -10.547 -20.062 6.93 1 91.31 131 ARG A N 1
ATOM 1018 C CA . ARG A 1 131 ? -9.234 -19.938 7.555 1 91.31 131 ARG A CA 1
ATOM 1019 C C . ARG A 1 131 ? -8.445 -21.234 7.43 1 91.31 131 ARG A C 1
ATOM 1021 O O . ARG A 1 131 ? -7.254 -21.219 7.102 1 91.31 131 ARG A O 1
ATOM 1028 N N . GLU A 1 132 ? -9.125 -22.328 7.68 1 94.5 132 GLU A N 1
ATOM 1029 C CA . GLU A 1 132 ? -8.469 -23.641 7.602 1 94.5 132 GLU A CA 1
ATOM 1030 C C . GLU A 1 132 ? -7.988 -23.922 6.184 1 94.5 132 GLU A C 1
ATOM 1032 O O . GLU A 1 132 ? -6.863 -24.391 5.988 1 94.5 132 GLU A O 1
ATOM 1037 N N . GLU A 1 133 ? -8.805 -23.656 5.246 1 95.75 133 GLU A N 1
ATOM 1038 C CA . GLU A 1 133 ? -8.445 -23.891 3.85 1 95.75 133 GLU A CA 1
ATOM 1039 C C . GLU A 1 133 ? -7.324 -22.953 3.406 1 95.75 133 GLU A C 1
ATOM 1041 O O . GLU A 1 133 ? -6.477 -23.344 2.596 1 95.75 133 GLU A O 1
ATOM 1046 N N . ARG A 1 134 ? -7.324 -21.781 3.904 1 96.31 134 ARG A N 1
ATOM 1047 C CA . ARG A 1 134 ? -6.262 -20.828 3.602 1 96.31 134 ARG A CA 1
ATOM 1048 C C . ARG A 1 134 ? -4.914 -21.328 4.117 1 96.31 134 ARG A C 1
ATOM 1050 O O . ARG A 1 134 ? -3.893 -21.188 3.443 1 96.31 134 ARG A O 1
ATOM 1057 N N . VAL A 1 135 ? -4.949 -21.844 5.324 1 97.19 135 VAL A N 1
ATOM 1058 C CA . VAL A 1 135 ? -3.74 -22.422 5.906 1 97.19 135 VAL A CA 1
ATOM 1059 C C . VAL A 1 135 ? -3.225 -23.547 5.016 1 97.19 135 VAL A C 1
ATOM 1061 O O . VAL A 1 135 ? -2.029 -23.625 4.723 1 97.19 135 VAL A O 1
ATOM 1064 N N . LYS A 1 136 ? -4.129 -24.375 4.539 1 97.62 136 LYS A N 1
ATOM 1065 C CA . LYS A 1 136 ? -3.756 -25.484 3.664 1 97.62 136 LYS A CA 1
ATOM 1066 C C . LYS A 1 136 ? -3.191 -24.969 2.342 1 97.62 136 LYS A C 1
ATOM 1068 O O . LYS A 1 136 ? -2.184 -25.484 1.853 1 97.62 136 LYS A O 1
ATOM 1073 N N . ALA A 1 137 ? -3.854 -23.984 1.745 1 97.81 137 ALA A N 1
ATOM 1074 C CA . ALA A 1 137 ? -3.412 -23.438 0.469 1 97.81 137 ALA A CA 1
ATOM 1075 C C . ALA A 1 137 ? -2.021 -22.812 0.592 1 97.81 137 ALA A C 1
ATOM 1077 O O . ALA A 1 137 ? -1.155 -23.047 -0.255 1 97.81 137 ALA A O 1
ATOM 1078 N N . THR A 1 138 ? -1.838 -22.047 1.65 1 97.81 138 THR A N 1
ATOM 1079 C CA . THR A 1 138 ? -0.547 -21.422 1.903 1 97.81 138 THR A CA 1
ATOM 1080 C C . THR A 1 138 ? 0.53 -22.469 2.15 1 97.81 138 THR A C 1
ATOM 1082 O O . THR A 1 138 ? 1.646 -22.359 1.642 1 97.81 138 THR A O 1
ATOM 1085 N N . GLY A 1 139 ? 0.185 -23.438 2.928 1 98 139 GLY A N 1
ATOM 1086 C CA . GLY A 1 139 ? 1.104 -24.531 3.154 1 98 139 GLY A CA 1
ATOM 1087 C C . GLY A 1 139 ? 1.496 -25.25 1.88 1 98 139 GLY A C 1
ATOM 1088 O O . GLY A 1 139 ? 2.658 -25.625 1.703 1 98 139 GLY A O 1
ATOM 1089 N N . MET A 1 140 ? 0.53 -25.484 1.031 1 98.06 140 MET A N 1
ATOM 1090 C CA . MET A 1 140 ? 0.798 -26.125 -0.258 1 98.06 140 MET A CA 1
ATOM 1091 C C . MET A 1 140 ? 1.785 -25.297 -1.074 1 98.06 140 MET A C 1
ATOM 1093 O O . MET A 1 140 ? 2.732 -25.828 -1.646 1 98.06 140 MET A O 1
ATOM 1097 N N . CYS A 1 141 ? 1.576 -23.984 -1.128 1 98.38 141 CYS A N 1
ATOM 1098 C CA . CYS A 1 141 ? 2.488 -23.109 -1.843 1 98.38 141 CYS A CA 1
ATOM 1099 C C . CYS A 1 141 ? 3.896 -23.188 -1.267 1 98.38 141 CYS A C 1
ATOM 1101 O O . CYS A 1 141 ? 4.875 -23.266 -2.014 1 98.38 141 CYS A O 1
ATOM 1103 N N . TYR A 1 142 ? 4.004 -23.203 0.065 1 98.62 142 TYR A N 1
ATOM 1104 C CA . TYR A 1 142 ? 5.301 -23.344 0.717 1 98.62 142 TYR A CA 1
ATOM 1105 C C . TYR A 1 142 ? 5.977 -24.656 0.311 1 98.62 142 TYR A C 1
ATOM 1107 O O . TYR A 1 142 ? 7.152 -24.656 -0.068 1 98.62 142 TYR A O 1
ATOM 1115 N N . ASN A 1 143 ? 5.219 -25.734 0.333 1 98.06 143 ASN A N 1
ATOM 1116 C CA . ASN A 1 143 ? 5.773 -27.062 0.073 1 98.06 143 ASN A CA 1
ATOM 1117 C C . ASN A 1 143 ? 6.23 -27.203 -1.376 1 98.06 143 ASN A C 1
ATOM 1119 O O . ASN A 1 143 ? 7.223 -27.875 -1.654 1 98.06 143 ASN A O 1
ATOM 1123 N N . LEU A 1 144 ? 5.562 -26.578 -2.25 1 98.19 144 LEU A N 1
ATOM 1124 C CA . LEU A 1 144 ? 5.855 -26.703 -3.674 1 98.19 144 LEU A CA 1
ATOM 1125 C C . LEU A 1 144 ? 7.059 -25.844 -4.055 1 98.19 144 LEU A C 1
ATOM 1127 O O . LEU A 1 144 ? 7.734 -26.125 -5.047 1 98.19 144 LEU A O 1
ATOM 1131 N N . LEU A 1 145 ? 7.305 -24.812 -3.34 1 98.38 145 LEU A N 1
ATOM 1132 C CA . LEU A 1 145 ? 8.312 -23.812 -3.668 1 98.38 145 LEU A CA 1
ATOM 1133 C C . LEU A 1 145 ? 9.719 -24.375 -3.436 1 98.38 145 LEU A C 1
ATOM 1135 O O . LEU A 1 145 ? 9.969 -25.047 -2.434 1 98.38 145 LEU A O 1
ATOM 1139 N N . LYS A 1 146 ? 10.664 -24 -4.297 1 97.69 146 LYS A N 1
ATOM 1140 C CA . LYS A 1 146 ? 12.078 -24.297 -4.059 1 97.69 146 LYS A CA 1
ATOM 1141 C C . LYS A 1 146 ? 12.586 -23.562 -2.822 1 97.69 146 LYS A C 1
ATOM 1143 O O . LYS A 1 146 ? 12.055 -22.5 -2.459 1 97.69 146 LYS A O 1
ATOM 1148 N N . GLU A 1 147 ? 13.625 -24.219 -2.221 1 97.56 147 GLU A N 1
ATOM 1149 C CA . GLU A 1 147 ? 14.305 -23.453 -1.181 1 97.56 147 GLU A CA 1
ATOM 1150 C C . GLU A 1 147 ? 14.82 -22.125 -1.722 1 97.56 147 GLU A C 1
ATOM 1152 O O . GLU A 1 147 ? 15.453 -22.078 -2.779 1 97.56 147 GLU A O 1
ATOM 1157 N N . GLY A 1 148 ? 14.477 -21.062 -1.03 1 97.25 148 GLY A N 1
ATOM 1158 C CA . GLY A 1 148 ? 14.883 -19.734 -1.48 1 97.25 148 GLY A CA 1
ATOM 1159 C C . GLY A 1 148 ? 13.906 -19.125 -2.471 1 97.25 148 GLY A C 1
ATOM 1160 O O . GLY A 1 148 ? 14.062 -17.969 -2.859 1 97.25 148 GLY A O 1
ATOM 1161 N N . GLY A 1 149 ? 12.914 -19.922 -2.883 1 98.5 149 GLY A N 1
ATOM 1162 C CA . GLY A 1 149 ? 11.906 -19.422 -3.799 1 98.5 149 GLY A CA 1
ATOM 1163 C C . GLY A 1 149 ? 11.039 -18.344 -3.189 1 98.5 149 GLY A C 1
ATOM 1164 O O . GLY A 1 149 ? 11.086 -18.109 -1.98 1 98.5 149 GLY A O 1
ATOM 1165 N N . VAL A 1 150 ? 10.281 -17.656 -3.986 1 98.75 150 VAL A N 1
ATOM 1166 C CA . VAL A 1 150 ? 9.508 -16.5 -3.555 1 98.75 150 VAL A CA 1
ATOM 1167 C C . VAL A 1 150 ? 8.016 -16.75 -3.785 1 98.75 150 VAL A C 1
ATOM 1169 O O . VAL A 1 150 ? 7.625 -17.25 -4.844 1 98.75 150 VAL A O 1
ATOM 1172 N N . TYR A 1 151 ? 7.254 -16.531 -2.791 1 98.88 151 TYR A N 1
ATOM 1173 C CA . TYR A 1 151 ? 5.797 -16.562 -2.854 1 98.88 151 TYR A CA 1
ATOM 1174 C C . TYR A 1 151 ? 5.211 -15.172 -2.705 1 98.88 151 TYR A C 1
ATOM 1176 O O . TYR A 1 151 ? 5.543 -14.445 -1.762 1 98.88 151 TYR A O 1
ATOM 1184 N N . ILE A 1 152 ? 4.402 -14.719 -3.676 1 98.88 152 ILE A N 1
ATOM 1185 C CA . ILE A 1 152 ? 3.736 -13.422 -3.629 1 98.88 152 ILE A CA 1
ATOM 1186 C C . ILE A 1 152 ? 2.223 -13.617 -3.686 1 98.88 152 ILE A C 1
ATOM 1188 O O . ILE A 1 152 ? 1.711 -14.297 -4.582 1 98.88 152 ILE A O 1
ATOM 1192 N N . THR A 1 153 ? 1.55 -13.023 -2.768 1 98.75 153 THR A N 1
ATOM 1193 C CA . THR A 1 153 ? 0.096 -13.133 -2.734 1 98.75 153 THR A CA 1
ATOM 1194 C C . THR A 1 153 ? -0.549 -11.773 -2.488 1 98.75 153 THR A C 1
ATOM 1196 O O . THR A 1 153 ? 0.025 -10.922 -1.804 1 98.75 153 THR A O 1
ATOM 1199 N N . PHE A 1 154 ? -1.662 -11.477 -3.074 1 98.31 154 PHE A N 1
ATOM 1200 C CA . PHE A 1 154 ? -2.52 -10.32 -2.842 1 98.31 154 PHE A CA 1
ATOM 1201 C C . PHE A 1 154 ? -3.908 -10.758 -2.391 1 98.31 154 PHE A C 1
ATOM 1203 O O . PHE A 1 154 ? -4.48 -11.695 -2.947 1 98.31 154 PHE A O 1
ATOM 1210 N N . GLU A 1 155 ? -4.449 -10.039 -1.427 1 97.31 155 GLU A N 1
ATOM 1211 C CA . GLU A 1 155 ? -5.707 -10.469 -0.819 1 97.31 155 GLU A CA 1
ATOM 1212 C C . GLU A 1 155 ? -6.547 -9.273 -0.38 1 97.31 155 GLU A C 1
ATOM 1214 O O . GLU A 1 155 ? -6.02 -8.18 -0.156 1 97.31 155 GLU A O 1
ATOM 1219 N N . ASN A 1 156 ? -7.871 -9.516 -0.243 1 95.88 156 ASN A N 1
ATOM 1220 C CA . ASN A 1 156 ? -8.75 -8.586 0.47 1 95.88 156 ASN A CA 1
ATOM 1221 C C . ASN A 1 156 ? -8.422 -8.547 1.961 1 95.88 156 ASN A C 1
ATOM 1223 O O . ASN A 1 156 ? -8.117 -9.578 2.562 1 95.88 156 ASN A O 1
ATOM 1227 N N . ILE A 1 157 ? -8.547 -7.406 2.553 1 97.5 157 ILE A N 1
ATOM 1228 C CA . ILE A 1 157 ? -8.094 -7.223 3.93 1 97.5 157 ILE A CA 1
ATOM 1229 C C . ILE A 1 157 ? -9.258 -6.715 4.785 1 97.5 157 ILE A C 1
ATOM 1231 O O . ILE A 1 157 ? -10.047 -5.887 4.336 1 97.5 157 ILE A O 1
ATOM 1235 N N . ARG A 1 158 ? -9.312 -7.227 5.941 1 97.38 158 ARG A N 1
ATOM 1236 C CA . ARG A 1 158 ? -10.219 -6.723 6.969 1 97.38 158 ARG A CA 1
ATOM 1237 C C . ARG A 1 158 ? -9.523 -5.688 7.848 1 97.38 158 ARG A C 1
ATOM 1239 O O . ARG A 1 158 ? -8.516 -5.984 8.484 1 97.38 158 ARG A O 1
ATOM 1246 N N . PRO A 1 159 ? -10.023 -4.398 7.855 1 97.38 159 PRO A N 1
ATOM 1247 C CA . PRO A 1 159 ? -9.508 -3.463 8.859 1 97.38 159 PRO A CA 1
ATOM 1248 C C . PRO A 1 159 ? -9.703 -3.965 10.289 1 97.38 159 PRO A C 1
ATOM 1250 O O . PRO A 1 159 ? -10.531 -4.855 10.531 1 97.38 159 PRO A O 1
ATOM 1253 N N . LEU A 1 160 ? -8.922 -3.445 11.164 1 96.19 160 LEU A N 1
ATOM 1254 C CA . LEU A 1 160 ? -8.859 -3.938 12.531 1 96.19 160 LEU A CA 1
ATOM 1255 C C . LEU A 1 160 ? -10.141 -3.615 13.289 1 96.19 160 LEU A C 1
ATOM 1257 O O . LEU A 1 160 ? -10.602 -4.414 14.109 1 96.19 160 LEU A O 1
ATOM 1261 N N . THR A 1 161 ? -10.766 -2.455 13.008 1 96.69 161 THR A N 1
ATOM 1262 C CA . THR A 1 161 ? -11.906 -1.986 13.781 1 96.69 161 THR A CA 1
ATOM 1263 C C . THR A 1 161 ? -13.156 -1.899 12.906 1 96.69 161 THR A C 1
ATOM 1265 O O . THR A 1 161 ? -13.055 -1.766 11.68 1 96.69 161 THR A O 1
ATOM 1268 N N . GLU A 1 162 ? -14.289 -1.992 13.57 1 97.25 162 GLU A N 1
ATOM 1269 C CA . GLU A 1 162 ? -15.539 -1.793 12.844 1 97.25 162 GLU A CA 1
ATOM 1270 C C . GLU A 1 162 ? -15.578 -0.422 12.172 1 97.25 162 GLU A C 1
ATOM 1272 O O . GLU A 1 162 ? -16.047 -0.291 11.039 1 97.25 162 GLU A O 1
ATOM 1277 N N . GLU A 1 163 ? -15.102 0.538 12.859 1 97.69 163 GLU A N 1
ATOM 1278 C CA . GLU A 1 163 ? -15.039 1.881 12.289 1 97.69 163 GLU A CA 1
ATOM 1279 C C . GLU A 1 163 ? -14.102 1.929 11.094 1 97.69 163 GLU A C 1
ATOM 1281 O O . GLU A 1 163 ? -14.359 2.635 10.117 1 97.69 163 GLU A O 1
ATOM 1286 N N . GLY A 1 164 ? -13 1.198 11.164 1 97.56 164 GLY A N 1
ATOM 1287 C CA . GLY A 1 164 ? -12.102 1.073 10.031 1 97.56 164 GLY A CA 1
ATOM 1288 C C . GLY A 1 164 ? -12.75 0.413 8.828 1 97.56 164 GLY A C 1
ATOM 1289 O O . GLY A 1 164 ? -12.492 0.803 7.684 1 97.56 164 GLY A O 1
ATOM 1290 N N . ILE A 1 165 ? -13.578 -0.597 9.109 1 97.62 165 ILE A N 1
ATOM 1291 C CA . ILE A 1 165 ? -14.297 -1.28 8.039 1 97.62 165 ILE A CA 1
ATOM 1292 C C . ILE A 1 165 ? -15.25 -0.305 7.352 1 97.62 165 ILE A C 1
ATOM 1294 O O . ILE A 1 165 ? -15.273 -0.212 6.121 1 97.62 165 ILE A O 1
ATOM 1298 N N . LEU A 1 166 ? -15.969 0.47 8.133 1 97 166 LEU A N 1
ATOM 1299 C CA . LEU A 1 166 ? -16.922 1.429 7.602 1 97 166 LEU A CA 1
ATOM 1300 C C . LEU A 1 166 ? -16.219 2.518 6.797 1 97 166 LEU A C 1
ATOM 1302 O O . LEU A 1 166 ? -16.656 2.859 5.695 1 97 166 LEU A O 1
ATOM 1306 N N . ALA A 1 167 ? -15.148 3.08 7.336 1 97.56 167 ALA A N 1
ATOM 1307 C CA . ALA A 1 167 ? -14.375 4.105 6.641 1 97.56 167 ALA A CA 1
ATOM 1308 C C . ALA A 1 167 ? -13.805 3.566 5.328 1 97.56 167 ALA A C 1
ATOM 1310 O O . ALA A 1 167 ? -13.852 4.242 4.301 1 97.56 167 ALA A O 1
ATOM 1311 N N . GLY A 1 168 ? -13.25 2.342 5.391 1 97.12 168 GLY A N 1
ATOM 1312 C CA . GLY A 1 168 ? -12.711 1.705 4.199 1 97.12 168 GLY A CA 1
ATOM 1313 C C . GLY A 1 168 ? -13.758 1.491 3.117 1 97.12 168 GLY A C 1
ATOM 1314 O O . GLY A 1 168 ? -13.492 1.722 1.937 1 97.12 168 GLY A O 1
ATOM 1315 N N . LYS A 1 169 ? -14.914 1.059 3.531 1 96.94 169 LYS A N 1
ATOM 1316 C CA . LYS A 1 169 ? -15.992 0.822 2.572 1 96.94 169 LYS A CA 1
ATOM 1317 C C . LYS A 1 169 ? -16.453 2.127 1.927 1 96.94 169 LYS A C 1
ATOM 1319 O O . LYS A 1 169 ? -16.734 2.166 0.728 1 96.94 169 LYS A O 1
ATOM 1324 N N . ARG A 1 170 ? -16.531 3.211 2.73 1 96.75 170 ARG A N 1
ATOM 1325 C CA . ARG A 1 170 ? -16.922 4.508 2.182 1 96.75 170 ARG A CA 1
ATOM 1326 C C . ARG A 1 170 ? -15.891 4.992 1.161 1 96.75 170 ARG A C 1
ATOM 1328 O O . ARG A 1 170 ? -16.25 5.484 0.092 1 96.75 170 ARG A O 1
ATOM 1335 N N . TYR A 1 171 ? -14.672 4.867 1.537 1 96.81 171 TYR A N 1
ATOM 1336 C CA . TYR A 1 171 ? -13.539 5.23 0.691 1 96.81 171 TYR A CA 1
ATOM 1337 C C . TYR A 1 171 ? -13.562 4.453 -0.62 1 96.81 171 TYR A C 1
ATOM 1339 O O . TYR A 1 171 ? -13.438 5.039 -1.698 1 96.81 171 TYR A O 1
ATOM 1347 N N . TRP A 1 172 ? -13.828 3.178 -0.531 1 96.62 172 TRP A N 1
ATOM 1348 C CA . TRP A 1 172 ? -13.906 2.279 -1.679 1 96.62 172 TRP A CA 1
ATOM 1349 C C . TRP A 1 172 ? -15.125 2.6 -2.539 1 96.62 172 TRP A C 1
ATOM 1351 O O . TRP A 1 172 ? -15.031 2.619 -3.77 1 96.62 172 TRP A O 1
ATOM 1361 N N . ARG A 1 173 ? -16.219 2.867 -1.911 1 96.56 173 ARG A N 1
ATOM 1362 C CA . ARG A 1 173 ? -17.453 3.254 -2.598 1 96.56 173 ARG A CA 1
ATOM 1363 C C . ARG A 1 173 ? -17.234 4.492 -3.461 1 96.56 173 ARG A C 1
ATOM 1365 O O . ARG A 1 173 ? -17.656 4.531 -4.621 1 96.56 173 ARG A O 1
ATOM 1372 N N . ASN A 1 174 ? -16.562 5.477 -2.9 1 96.69 174 ASN A N 1
ATOM 1373 C CA . ASN A 1 174 ? -16.312 6.719 -3.631 1 96.69 174 ASN A CA 1
ATOM 1374 C C . ASN A 1 174 ? -15.477 6.48 -4.879 1 96.69 174 ASN A C 1
ATOM 1376 O O . ASN A 1 174 ? -15.703 7.109 -5.914 1 96.69 174 ASN A O 1
ATOM 1380 N N . PHE A 1 175 ? -14.547 5.613 -4.781 1 96.38 175 PHE A N 1
ATOM 1381 C CA . PHE A 1 175 ? -13.75 5.266 -5.953 1 96.38 175 PHE A CA 1
ATOM 1382 C C . PHE A 1 175 ? -14.625 4.66 -7.043 1 96.38 175 PHE A C 1
ATOM 1384 O O . PHE A 1 175 ? -14.539 5.059 -8.203 1 96.38 175 PHE A O 1
ATOM 1391 N N . GLN A 1 176 ? -15.438 3.703 -6.652 1 95.44 176 GLN A N 1
ATOM 1392 C CA . GLN A 1 176 ? -16.281 3.025 -7.633 1 95.44 176 GLN A CA 1
ATOM 1393 C C . GLN A 1 176 ? -17.25 3.998 -8.289 1 95.44 176 GLN A C 1
ATOM 1395 O O . GLN A 1 176 ? -17.469 3.943 -9.508 1 95.44 176 GLN A O 1
ATOM 1400 N N . LEU A 1 177 ? -17.797 4.906 -7.461 1 94.94 177 LEU A N 1
ATOM 1401 C CA . LEU A 1 177 ? -18.703 5.918 -7.996 1 94.94 177 LEU A CA 1
ATOM 1402 C C . LEU A 1 177 ? -17.984 6.789 -9.031 1 94.94 177 LEU A C 1
ATOM 1404 O O . LEU A 1 177 ? -18.531 7.043 -10.109 1 94.94 177 LEU A O 1
ATOM 1408 N N . ALA A 1 178 ? -16.797 7.117 -8.719 1 93 178 ALA A N 1
ATOM 1409 C CA . ALA A 1 178 ? -16.016 7.984 -9.602 1 93 178 ALA A CA 1
ATOM 1410 C C . ALA A 1 178 ? -15.617 7.254 -10.875 1 93 178 ALA A C 1
ATOM 1412 O O . ALA A 1 178 ? -15.188 7.879 -11.852 1 93 178 ALA A O 1
ATOM 1413 N N . HIS A 1 179 ? -15.727 5.988 -10.883 1 91.56 179 HIS A N 1
ATOM 1414 C CA . HIS A 1 179 ? -15.305 5.207 -12.039 1 91.56 179 HIS A CA 1
ATOM 1415 C C . HIS A 1 179 ? -16.5 4.559 -12.727 1 91.56 179 HIS A C 1
ATOM 1417 O O . HIS A 1 179 ? -16.375 3.471 -13.297 1 91.56 179 HIS A O 1
ATOM 1423 N N . GLY A 1 180 ? -17.672 5.051 -12.523 1 90.25 180 GLY A N 1
ATOM 1424 C CA . GLY A 1 180 ? -18.812 4.797 -13.383 1 90.25 180 GLY A CA 1
ATOM 1425 C C . GLY A 1 180 ? -19.719 3.682 -12.875 1 90.25 180 GLY A C 1
ATOM 1426 O O . GLY A 1 180 ? -20.656 3.273 -13.555 1 90.25 180 GLY A O 1
ATOM 1427 N N . ARG A 1 181 ? -19.469 3.18 -11.695 1 92.69 181 ARG A N 1
ATOM 1428 C CA . ARG A 1 181 ? -20.344 2.146 -11.148 1 92.69 181 ARG A CA 1
ATOM 1429 C C . ARG A 1 181 ? -21.594 2.76 -10.523 1 92.69 181 ARG A C 1
ATOM 1431 O O . ARG A 1 181 ? -21.547 3.861 -9.977 1 92.69 181 ARG A O 1
ATOM 1438 N N . THR A 1 182 ? -22.703 2.002 -10.617 1 94.31 182 THR A N 1
ATOM 1439 C CA . THR A 1 182 ? -23.969 2.477 -10.031 1 94.31 182 THR A CA 1
ATOM 1440 C C . THR A 1 182 ? -24.016 2.184 -8.539 1 94.31 182 THR A C 1
ATOM 1442 O O . THR A 1 182 ? -23.297 1.302 -8.047 1 94.31 182 THR A O 1
ATOM 1445 N N . ASP A 1 183 ? -24.859 2.916 -7.887 1 95.06 183 ASP A N 1
ATOM 1446 C CA . ASP A 1 183 ? -25.047 2.697 -6.457 1 95.06 183 ASP A CA 1
ATOM 1447 C C . ASP A 1 183 ? -25.438 1.251 -6.168 1 95.06 183 ASP A C 1
ATOM 1449 O O . ASP A 1 183 ? -24.984 0.662 -5.188 1 95.06 183 ASP A O 1
ATOM 1453 N N . GLU A 1 184 ? -26.25 0.746 -6.961 1 95.31 184 GLU A N 1
ATOM 1454 C CA . GLU A 1 184 ? -26.719 -0.626 -6.777 1 95.31 184 GLU A CA 1
ATOM 1455 C C . GLU A 1 184 ? -25.578 -1.623 -6.953 1 95.31 184 GLU A C 1
ATOM 1457 O O . GLU A 1 184 ? -25.438 -2.559 -6.16 1 95.31 184 GLU A O 1
ATOM 1462 N N . GLU A 1 185 ? -24.766 -1.444 -7.934 1 93.06 185 GLU A N 1
ATOM 1463 C CA . GLU A 1 185 ? -23.609 -2.303 -8.172 1 93.06 185 GLU A CA 1
ATOM 1464 C C . GLU A 1 185 ? -22.625 -2.252 -7.004 1 93.06 185 GLU A C 1
ATOM 1466 O O . GLU A 1 185 ? -22.078 -3.281 -6.602 1 93.06 185 GLU A O 1
ATOM 1471 N N . ILE A 1 186 ? -22.484 -1.07 -6.52 1 94.44 186 ILE A N 1
ATOM 1472 C CA . ILE A 1 186 ? -21.547 -0.85 -5.426 1 94.44 186 ILE A CA 1
ATOM 1473 C C . ILE A 1 186 ? -22.062 -1.526 -4.156 1 94.44 186 ILE A C 1
ATOM 1475 O O . ILE A 1 186 ? -21.312 -2.213 -3.465 1 94.44 186 ILE A O 1
ATOM 1479 N N . LYS A 1 187 ? -23.297 -1.311 -3.889 1 94.31 187 LYS A N 1
ATOM 1480 C CA . LYS A 1 187 ? -23.906 -1.94 -2.723 1 94.31 187 LYS A CA 1
ATOM 1481 C C . LYS A 1 187 ? -23.766 -3.459 -2.777 1 94.31 187 LYS A C 1
ATOM 1483 O O . LYS A 1 187 ? -23.422 -4.09 -1.774 1 94.31 187 LYS A O 1
ATOM 1488 N N . GLU A 1 188 ? -23.984 -4.008 -3.883 1 92.75 188 GLU A N 1
ATOM 1489 C CA . GLU A 1 188 ? -23.859 -5.449 -4.062 1 92.75 188 GLU A CA 1
ATOM 1490 C C . GLU A 1 188 ? -22.422 -5.91 -3.873 1 92.75 188 GLU A C 1
ATOM 1492 O O . GLU A 1 188 ? -22.172 -6.953 -3.26 1 92.75 188 GLU A O 1
ATOM 1497 N N . HIS A 1 189 ? -21.5 -5.164 -4.406 1 91.44 189 HIS A N 1
ATOM 1498 C CA . HIS A 1 189 ? -20.094 -5.5 -4.262 1 91.44 189 HIS A CA 1
ATOM 1499 C C . HIS A 1 189 ? -19.656 -5.453 -2.799 1 91.44 189 HIS A C 1
ATOM 1501 O O . HIS A 1 189 ? -19.016 -6.387 -2.307 1 91.44 189 HIS A O 1
ATOM 1507 N N . LEU A 1 190 ? -20.016 -4.41 -2.121 1 92.19 190 LEU A N 1
ATOM 1508 C CA . LEU A 1 190 ? -19.578 -4.207 -0.747 1 92.19 190 LEU A CA 1
ATOM 1509 C C . LEU A 1 190 ? -20.25 -5.199 0.195 1 92.19 190 LEU A C 1
ATOM 1511 O O . LEU A 1 190 ? -19.672 -5.574 1.221 1 92.19 190 LEU A O 1
ATOM 1515 N N . LYS A 1 191 ? -21.422 -5.668 -0.181 1 92.12 191 LYS A N 1
ATOM 1516 C CA . LYS A 1 191 ? -22.172 -6.637 0.623 1 92.12 191 LYS A CA 1
ATOM 1517 C C . LYS A 1 191 ? -21.469 -7.992 0.641 1 92.12 191 LYS A C 1
ATOM 1519 O O . LYS A 1 191 ? -21.734 -8.82 1.515 1 92.12 191 LYS A O 1
ATOM 1524 N N . ARG A 1 192 ? -20.547 -8.164 -0.266 1 90.75 192 ARG A N 1
ATOM 1525 C CA . ARG A 1 192 ? -19.828 -9.43 -0.369 1 90.75 192 ARG A CA 1
ATOM 1526 C C . ARG A 1 192 ? -18.859 -9.609 0.793 1 90.75 192 ARG A C 1
ATOM 1528 O O . ARG A 1 192 ? -18.453 -10.734 1.108 1 90.75 192 ARG A O 1
ATOM 1535 N N . PHE A 1 193 ? -18.516 -8.508 1.431 1 92.19 193 PHE A N 1
ATOM 1536 C CA . PHE A 1 193 ? -17.594 -8.492 2.561 1 92.19 193 PHE A CA 1
ATOM 1537 C C . PHE A 1 193 ? -18.156 -9.305 3.723 1 92.19 193 PHE A C 1
ATOM 1539 O O . PHE A 1 193 ? -19.188 -8.969 4.289 1 92.19 193 PHE A O 1
ATOM 1546 N N . ASP A 1 194 ? -17.531 -10.477 4.051 1 90.94 194 ASP A N 1
ATOM 1547 C CA . ASP A 1 194 ? -17.875 -11.391 5.141 1 90.94 194 ASP A CA 1
ATOM 1548 C C . ASP A 1 194 ? -19.047 -12.289 4.754 1 90.94 194 ASP A C 1
ATOM 1550 O O . ASP A 1 194 ? -19.625 -12.953 5.609 1 90.94 194 ASP A O 1
ATOM 1554 N N . THR A 1 195 ? -19.469 -12.258 3.537 1 91.06 195 THR A N 1
ATOM 1555 C CA . THR A 1 195 ? -20.562 -13.117 3.096 1 91.06 195 THR A CA 1
ATOM 1556 C C . THR A 1 195 ? -20.109 -14.055 1.98 1 91.06 195 THR A C 1
ATOM 1558 O O . THR A 1 195 ? -20.297 -15.266 2.059 1 91.06 195 THR A O 1
ATOM 1561 N N . GLU A 1 196 ? -19.469 -13.453 1.004 1 90.12 196 GLU A N 1
ATOM 1562 C CA . GLU A 1 196 ? -18.984 -14.258 -0.117 1 90.12 196 GLU A CA 1
ATOM 1563 C C . GLU A 1 196 ? -17.484 -14.469 -0.041 1 90.12 196 GLU A C 1
ATOM 1565 O O . GLU A 1 196 ? -16.953 -15.422 -0.62 1 90.12 196 GLU A O 1
ATOM 1570 N N . TYR A 1 197 ? -16.844 -13.539 0.465 1 91.44 197 TYR A N 1
ATOM 1571 C CA . TYR A 1 197 ? -15.43 -13.711 0.777 1 91.44 197 TYR A CA 1
ATOM 1572 C C . TYR A 1 197 ? -15.141 -13.336 2.227 1 91.44 197 TYR A C 1
ATOM 1574 O O . TYR A 1 197 ? -15.945 -12.664 2.873 1 91.44 197 TYR A O 1
ATOM 1582 N N . PHE A 1 198 ? -14.008 -13.773 2.752 1 93.19 198 PHE A N 1
ATOM 1583 C CA . PHE A 1 198 ? -13.742 -13.719 4.184 1 93.19 198 PHE A CA 1
ATOM 1584 C C . PHE A 1 198 ? -12.383 -13.086 4.457 1 93.19 198 PHE A C 1
ATOM 1586 O O . PHE A 1 198 ? -11.414 -13.789 4.758 1 93.19 198 PHE A O 1
ATOM 1593 N N . PRO A 1 199 ? -12.375 -11.766 4.461 1 96.38 199 PRO A N 1
ATOM 1594 C CA . PRO A 1 199 ? -11.094 -11.094 4.68 1 96.38 199 PRO A CA 1
ATOM 1595 C C . PRO A 1 199 ? -10.602 -11.203 6.121 1 96.38 199 PRO A C 1
ATOM 1597 O O . PRO A 1 199 ? -11.414 -11.25 7.051 1 96.38 199 PRO A O 1
ATOM 1600 N N . ILE A 1 200 ? -9.359 -11.328 6.277 1 96.88 200 ILE A N 1
ATOM 1601 C CA . ILE A 1 200 ? -8.711 -11.273 7.582 1 96.88 200 ILE A CA 1
ATOM 1602 C C . ILE A 1 200 ? -7.746 -10.086 7.633 1 96.88 200 ILE A C 1
ATOM 1604 O O . ILE A 1 200 ? -7.512 -9.43 6.617 1 96.88 200 ILE A O 1
ATOM 1608 N N . THR A 1 201 ? -7.227 -9.75 8.789 1 97.19 201 THR A N 1
ATOM 1609 C CA . THR A 1 201 ? -6.398 -8.562 8.961 1 97.19 201 THR A CA 1
ATOM 1610 C C . THR A 1 201 ? -5.008 -8.789 8.375 1 97.19 201 THR A C 1
ATOM 1612 O O . THR A 1 201 ? -4.617 -9.922 8.102 1 97.19 201 THR A O 1
ATOM 1615 N N . VAL A 1 202 ? -4.32 -7.719 8.148 1 97.62 202 VAL A N 1
ATOM 1616 C CA . VAL A 1 202 ? -2.932 -7.785 7.699 1 97.62 202 VAL A CA 1
ATOM 1617 C C . VAL A 1 202 ? -2.111 -8.617 8.688 1 97.62 202 VAL A C 1
ATOM 1619 O O . VAL A 1 202 ? -1.324 -9.477 8.281 1 97.62 202 VAL A O 1
ATOM 1622 N N . GLU A 1 203 ? -2.295 -8.406 9.953 1 95.88 203 GLU A N 1
ATOM 1623 C CA . GLU A 1 203 ? -1.564 -9.125 10.992 1 95.88 203 GLU A CA 1
ATOM 1624 C C . GLU A 1 203 ? -1.819 -10.625 10.906 1 95.88 203 GLU A C 1
ATOM 1626 O O . GLU A 1 203 ? -0.894 -11.43 11.047 1 95.88 203 GLU A O 1
ATOM 1631 N N . GLU A 1 204 ? -3.037 -10.969 10.664 1 96.44 204 GLU A N 1
ATOM 1632 C CA . GLU A 1 204 ? -3.391 -12.383 10.555 1 96.44 204 GLU A CA 1
ATOM 1633 C C . GLU A 1 204 ? -2.738 -13.016 9.328 1 96.44 204 GLU A C 1
ATOM 1635 O O . GLU A 1 204 ? -2.303 -14.172 9.383 1 96.44 204 GLU A O 1
ATOM 1640 N N . HIS A 1 205 ? -2.73 -12.305 8.242 1 97.69 205 HIS A N 1
ATOM 1641 C CA . HIS A 1 205 ? -2.051 -12.82 7.059 1 97.69 205 HIS A CA 1
ATOM 1642 C C . HIS A 1 205 ? -0.568 -13.047 7.328 1 97.69 205 HIS A C 1
ATOM 1644 O O . HIS A 1 205 ? -0.024 -14.102 6.977 1 97.69 205 HIS A O 1
ATOM 1650 N N . LEU A 1 206 ? 0.067 -12.062 7.938 1 97.44 206 LEU A N 1
ATOM 1651 C CA . LEU A 1 206 ? 1.485 -12.195 8.25 1 97.44 206 LEU A CA 1
ATOM 1652 C C . LEU A 1 206 ? 1.734 -13.398 9.156 1 97.44 206 LEU A C 1
ATOM 1654 O O . LEU A 1 206 ? 2.684 -14.156 8.938 1 97.44 206 LEU A O 1
ATOM 1658 N N . GLU A 1 207 ? 0.89 -13.57 10.117 1 96.69 207 GLU A N 1
ATOM 1659 C CA . GLU A 1 207 ? 1.005 -14.703 11.031 1 96.69 207 GLU A CA 1
ATOM 1660 C C . GLU A 1 207 ? 0.856 -16.031 10.281 1 96.69 207 GLU A C 1
ATOM 1662 O O . GLU A 1 207 ? 1.652 -16.953 10.477 1 96.69 207 GLU A O 1
ATOM 1667 N N . LEU A 1 208 ? -0.157 -16.125 9.438 1 97.31 208 LEU A N 1
ATOM 1668 C CA . LEU A 1 208 ? -0.414 -17.328 8.656 1 97.31 208 LEU A CA 1
ATOM 1669 C C . LEU A 1 208 ? 0.785 -17.672 7.777 1 97.31 208 LEU A C 1
ATOM 1671 O O . LEU A 1 208 ? 1.181 -18.844 7.691 1 97.31 208 LEU A O 1
ATOM 1675 N N . LEU A 1 209 ? 1.361 -16.688 7.141 1 98.31 209 LEU A N 1
ATOM 1676 C CA . LEU A 1 209 ? 2.492 -16.891 6.242 1 98.31 209 LEU A CA 1
ATOM 1677 C C . LEU A 1 209 ? 3.734 -17.312 7.016 1 98.31 209 LEU A C 1
ATOM 1679 O O . LEU A 1 209 ? 4.484 -18.172 6.562 1 98.31 209 LEU A O 1
ATOM 1683 N N . ARG A 1 210 ? 3.951 -16.734 8.172 1 97.94 210 ARG A N 1
ATOM 1684 C CA . ARG A 1 210 ? 5.078 -17.125 9.016 1 97.94 210 ARG A CA 1
ATOM 1685 C C . ARG A 1 210 ? 4.898 -18.547 9.547 1 97.94 210 ARG A C 1
ATOM 1687 O O . ARG A 1 210 ? 5.848 -19.344 9.555 1 97.94 210 ARG A O 1
ATOM 1694 N N . GLU A 1 211 ? 3.703 -18.891 9.914 1 97.94 211 GLU A N 1
ATOM 1695 C CA . GLU A 1 211 ? 3.402 -20.219 10.445 1 97.94 211 GLU A CA 1
ATOM 1696 C C . GLU A 1 211 ? 3.566 -21.297 9.375 1 97.94 211 GLU A C 1
ATOM 1698 O O . GLU A 1 211 ? 3.83 -22.453 9.695 1 97.94 211 GLU A O 1
ATOM 1703 N N . ALA A 1 212 ? 3.336 -20.906 8.109 1 98.19 212 ALA A N 1
ATOM 1704 C CA . ALA A 1 212 ? 3.52 -21.844 7.008 1 98.19 212 ALA A CA 1
ATOM 1705 C C . ALA A 1 212 ? 4.98 -22.281 6.887 1 98.19 212 ALA A C 1
ATOM 1707 O O . ALA A 1 212 ? 5.285 -23.297 6.277 1 98.19 212 ALA A O 1
ATOM 1708 N N . GLY A 1 213 ? 5.965 -21.422 7.336 1 98.38 213 GLY A N 1
ATOM 1709 C CA . GLY A 1 213 ? 7.359 -21.844 7.375 1 98.38 213 GLY A CA 1
ATOM 1710 C C . GLY A 1 213 ? 8.281 -20.891 6.621 1 98.38 213 GLY A C 1
ATOM 1711 O O . GLY A 1 213 ? 9.5 -21.094 6.602 1 98.38 213 GLY A O 1
ATOM 1712 N N . PHE A 1 214 ? 7.77 -19.797 6.055 1 98.69 214 PHE A N 1
ATOM 1713 C CA . PHE A 1 214 ? 8.594 -18.875 5.293 1 98.69 214 PHE A CA 1
ATOM 1714 C C . PHE A 1 214 ? 9.578 -18.156 6.203 1 98.69 214 PHE A C 1
ATOM 1716 O O . PHE A 1 214 ? 9.211 -17.688 7.281 1 98.69 214 PHE A O 1
ATOM 1723 N N . ARG A 1 215 ? 10.766 -18.031 5.785 1 97.44 215 ARG A N 1
ATOM 1724 C CA . ARG A 1 215 ? 11.789 -17.406 6.621 1 97.44 215 ARG A CA 1
ATOM 1725 C C . ARG A 1 215 ? 11.672 -15.891 6.586 1 97.44 215 ARG A C 1
ATOM 1727 O O . ARG A 1 215 ? 12.023 -15.211 7.551 1 97.44 215 ARG A O 1
ATOM 1734 N N . THR A 1 216 ? 11.242 -15.398 5.457 1 98.25 216 THR A N 1
ATOM 1735 C CA . THR A 1 216 ? 10.969 -13.977 5.289 1 98.25 216 THR A CA 1
ATOM 1736 C C . THR A 1 216 ? 9.516 -13.75 4.887 1 98.25 216 THR A C 1
ATOM 1738 O O . THR A 1 216 ? 9.023 -14.359 3.932 1 98.25 216 THR A O 1
ATOM 1741 N N . VAL A 1 217 ? 8.812 -12.953 5.609 1 98.69 217 VAL A N 1
ATOM 1742 C CA . VAL A 1 217 ? 7.438 -12.555 5.324 1 98.69 217 VAL A CA 1
ATOM 1743 C C . VAL A 1 217 ? 7.305 -11.039 5.477 1 98.69 217 VAL A C 1
ATOM 1745 O O . VAL A 1 217 ? 7.578 -10.484 6.547 1 98.69 217 VAL A O 1
ATOM 1748 N N . GLU A 1 218 ? 6.898 -10.375 4.402 1 98.62 218 GLU A N 1
ATOM 1749 C CA . GLU A 1 218 ? 6.852 -8.914 4.426 1 98.62 218 GLU A CA 1
ATOM 1750 C C . GLU A 1 218 ? 5.598 -8.391 3.732 1 98.62 218 GLU A C 1
ATOM 1752 O O . GLU A 1 218 ? 5.109 -9 2.777 1 98.62 218 GLU A O 1
ATOM 1757 N N . LEU A 1 219 ? 5.109 -7.309 4.277 1 98.38 219 LEU A N 1
ATOM 1758 C CA . LEU A 1 219 ? 4.105 -6.543 3.545 1 98.38 219 LEU A CA 1
ATOM 1759 C C . LEU A 1 219 ? 4.688 -5.977 2.256 1 98.38 219 LEU A C 1
ATOM 1761 O O . LEU A 1 219 ? 5.812 -5.465 2.25 1 98.38 219 LEU A O 1
ATOM 1765 N N . PHE A 1 220 ? 3.963 -6.094 1.184 1 98.12 220 PHE A N 1
ATOM 1766 C CA . PHE A 1 220 ? 4.43 -5.738 -0.152 1 98.12 220 PHE A CA 1
ATOM 1767 C C . PHE A 1 220 ? 3.639 -4.559 -0.703 1 98.12 220 PHE A C 1
ATOM 1769 O O . PHE A 1 220 ? 4.188 -3.719 -1.422 1 98.12 220 PHE A O 1
ATOM 1776 N N . TRP A 1 221 ? 2.396 -4.488 -0.395 1 98.31 221 TRP A N 1
ATOM 1777 C CA . TRP A 1 221 ? 1.451 -3.52 -0.939 1 98.31 221 TRP A CA 1
ATOM 1778 C C . TRP A 1 221 ? 0.254 -3.346 -0.01 1 98.31 221 TRP A C 1
ATOM 1780 O O . TRP A 1 221 ? -0.138 -4.281 0.689 1 98.31 221 TRP A O 1
ATOM 1790 N N . TYR A 1 222 ? -0.303 -2.205 0.024 1 98.56 222 TYR A N 1
ATOM 1791 C CA . TYR A 1 222 ? -1.613 -2.002 0.631 1 98.56 222 TYR A CA 1
ATOM 1792 C C . TYR A 1 222 ? -2.334 -0.823 -0.01 1 98.56 222 TYR A C 1
ATOM 1794 O O . TYR A 1 222 ? -1.765 0.262 -0.143 1 98.56 222 TYR A O 1
ATOM 1802 N N . SER A 1 223 ? -3.529 -0.972 -0.439 1 97.75 223 SER A N 1
ATOM 1803 C CA . SER A 1 223 ? -4.422 0.071 -0.932 1 97.75 223 SER A CA 1
ATOM 1804 C C . SER A 1 223 ? -5.871 -0.401 -0.941 1 97.75 223 SER A C 1
ATOM 1806 O O . SER A 1 223 ? -6.156 -1.54 -1.317 1 97.75 223 SER A O 1
ATOM 1808 N N . TYR A 1 224 ? -6.785 0.35 -0.484 1 96.56 224 TYR A N 1
ATOM 1809 C CA . TYR A 1 224 ? -8.219 0.109 -0.594 1 96.56 224 TYR A CA 1
ATOM 1810 C C . TYR A 1 224 ? -8.586 -1.278 -0.076 1 96.56 224 TYR A C 1
ATOM 1812 O O . TYR A 1 224 ? -9.266 -2.043 -0.758 1 96.56 224 TYR A O 1
ATOM 1820 N N . MET A 1 225 ? -8.055 -1.597 1.059 1 96.88 225 MET A N 1
ATOM 1821 C CA . MET A 1 225 ? -8.344 -2.832 1.782 1 96.88 225 MET A CA 1
ATOM 1822 C C . MET A 1 225 ? -7.895 -4.051 0.984 1 96.88 225 MET A C 1
ATOM 1824 O O . MET A 1 225 ? -8.516 -5.113 1.06 1 96.88 225 MET A O 1
ATOM 1828 N N . GLN A 1 226 ? -6.957 -3.811 0.071 1 97.38 226 GLN A N 1
ATOM 1829 C CA . GLN A 1 226 ? -6.184 -4.867 -0.572 1 97.38 226 GLN A CA 1
ATOM 1830 C C . GLN A 1 226 ? -4.73 -4.848 -0.107 1 97.38 226 GLN A C 1
ATOM 1832 O O . GLN A 1 226 ? -4.129 -3.777 0.025 1 97.38 226 GLN A O 1
ATOM 1837 N N . ALA A 1 227 ? -4.203 -5.992 0.106 1 98.38 227 ALA A N 1
ATOM 1838 C CA . ALA A 1 227 ? -2.797 -6.047 0.499 1 98.38 227 ALA A CA 1
ATOM 1839 C C . ALA A 1 227 ? -2.059 -7.152 -0.249 1 98.38 227 ALA A C 1
ATOM 1841 O O . ALA A 1 227 ? -2.658 -8.164 -0.62 1 98.38 227 ALA A O 1
ATOM 1842 N N . GLY A 1 228 ? -0.826 -6.902 -0.529 1 98.56 228 GLY A N 1
ATOM 1843 C CA . GLY A 1 228 ? 0.11 -7.887 -1.054 1 98.56 228 GLY A CA 1
ATOM 1844 C C . GLY A 1 228 ? 1.214 -8.242 -0.075 1 98.56 228 GLY A C 1
ATOM 1845 O O . GLY A 1 228 ? 1.629 -7.406 0.731 1 98.56 228 GLY A O 1
ATOM 1846 N N . PHE A 1 229 ? 1.671 -9.406 -0.136 1 98.81 229 PHE A N 1
ATOM 1847 C CA . PHE A 1 229 ? 2.76 -9.93 0.68 1 98.81 229 PHE A CA 1
ATOM 1848 C C . PHE A 1 229 ? 3.766 -10.68 -0.18 1 98.81 229 PHE A C 1
ATOM 1850 O O . PHE A 1 229 ? 3.387 -11.359 -1.139 1 98.81 229 PHE A O 1
ATOM 1857 N N . TYR A 1 230 ? 5.012 -10.547 0.137 1 98.75 230 TYR A N 1
ATOM 1858 C CA . TYR A 1 230 ? 5.988 -11.461 -0.447 1 98.75 230 TYR A CA 1
ATOM 1859 C C . TYR A 1 230 ? 6.699 -12.258 0.635 1 98.75 230 TYR A C 1
ATOM 1861 O O . TYR A 1 230 ? 6.91 -11.766 1.745 1 98.75 230 TYR A O 1
ATOM 1869 N N . CYS A 1 231 ? 7.02 -13.445 0.305 1 98.75 231 CYS A N 1
ATOM 1870 C CA . CYS A 1 231 ? 7.656 -14.398 1.206 1 98.75 231 CYS A CA 1
ATOM 1871 C C . CYS A 1 231 ? 8.836 -15.078 0.529 1 98.75 231 CYS A C 1
ATOM 1873 O O . CYS A 1 231 ? 8.828 -15.297 -0.685 1 98.75 231 CYS A O 1
ATOM 1875 N N . ILE A 1 232 ? 9.82 -15.367 1.281 1 98.5 232 ILE A N 1
ATOM 1876 C CA . ILE A 1 232 ? 10.953 -16.156 0.814 1 98.5 232 ILE A CA 1
ATOM 1877 C C . ILE A 1 232 ? 11.078 -17.422 1.646 1 98.5 232 ILE A C 1
ATOM 1879 O O . ILE A 1 232 ? 11.023 -17.375 2.877 1 98.5 232 ILE A O 1
ATOM 1883 N N . LYS A 1 233 ? 11.109 -18.531 0.972 1 98.19 233 LYS A N 1
ATOM 1884 C CA . LYS A 1 233 ? 11.273 -19.828 1.644 1 98.19 233 LYS A CA 1
ATOM 1885 C C . LYS A 1 233 ? 12.719 -20.016 2.111 1 98.19 233 LYS A C 1
ATOM 1887 O O . LYS A 1 233 ? 13.656 -19.766 1.355 1 98.19 233 LYS A O 1
ATOM 1892 N N . MET B 1 1 ? 30.266 17.562 27.672 1 28.22 1 MET B N 1
ATOM 1893 C CA . MET B 1 1 ? 28.828 17.562 27.469 1 28.22 1 MET B CA 1
ATOM 1894 C C . MET B 1 1 ? 28.469 18.016 26.062 1 28.22 1 MET B C 1
ATOM 1896 O O . MET B 1 1 ? 28.375 19.203 25.797 1 28.22 1 MET B O 1
ATOM 1900 N N . THR B 1 2 ? 28.938 17.328 25 1 30.48 2 THR B N 1
ATOM 1901 C CA . THR B 1 2 ? 28.969 17.656 23.578 1 30.48 2 THR B CA 1
ATOM 1902 C C . THR B 1 2 ? 27.547 17.812 23.031 1 30.48 2 THR B C 1
ATOM 1904 O O . THR B 1 2 ? 26.734 16.875 23.125 1 30.48 2 THR B O 1
ATOM 1907 N N . SER B 1 3 ? 27 18.984 23.078 1 26.36 3 SER B N 1
ATOM 1908 C CA . SER B 1 3 ? 25.688 19.359 22.578 1 26.36 3 SER B CA 1
ATOM 1909 C C . SER B 1 3 ? 25.438 18.797 21.188 1 26.36 3 SER B C 1
ATOM 1911 O O . SER B 1 3 ? 26.188 19.078 20.266 1 26.36 3 SER B O 1
ATOM 1913 N N . ALA B 1 4 ? 25.047 17.531 21.141 1 38.75 4 ALA B N 1
ATOM 1914 C CA . ALA B 1 4 ? 24.625 17.062 19.828 1 38.75 4 ALA B CA 1
ATOM 1915 C C . ALA B 1 4 ? 23.828 18.125 19.094 1 38.75 4 ALA B C 1
ATOM 1917 O O . ALA B 1 4 ? 22.828 18.625 19.609 1 38.75 4 ALA B O 1
ATOM 1918 N N . LYS B 1 5 ? 24.422 18.922 18.234 1 36.41 5 LYS B N 1
ATOM 1919 C CA . LYS B 1 5 ? 23.812 19.906 17.344 1 36.41 5 LYS B CA 1
ATOM 1920 C C . LYS B 1 5 ? 22.422 19.453 16.891 1 36.41 5 LYS B C 1
ATOM 1922 O O . LYS B 1 5 ? 22.219 18.281 16.578 1 36.41 5 LYS B O 1
ATOM 1927 N N . PRO B 1 6 ? 21.359 20.219 17.141 1 38.59 6 PRO B N 1
ATOM 1928 C CA . PRO B 1 6 ? 20.047 19.828 16.625 1 38.59 6 PRO B CA 1
ATOM 1929 C C . PRO B 1 6 ? 20.094 19.359 15.18 1 38.59 6 PRO B C 1
ATOM 1931 O O . PRO B 1 6 ? 20.844 19.906 14.367 1 38.59 6 PRO B O 1
ATOM 1934 N N . ALA B 1 7 ? 20.078 18.156 14.875 1 38.19 7 ALA B N 1
ATOM 1935 C CA . ALA B 1 7 ? 20.062 17.641 13.508 1 38.19 7 ALA B CA 1
ATOM 1936 C C . ALA B 1 7 ? 19.203 18.516 12.602 1 38.19 7 ALA B C 1
ATOM 1938 O O . ALA B 1 7 ? 18 18.656 12.82 1 38.19 7 ALA B O 1
ATOM 1939 N N . GLN B 1 8 ? 19.625 19.594 12.062 1 40.06 8 GLN B N 1
ATOM 1940 C CA . GLN B 1 8 ? 18.953 20.312 10.992 1 40.06 8 GLN B CA 1
ATOM 1941 C C . GLN B 1 8 ? 18.234 19.359 10.047 1 40.06 8 GLN B C 1
ATOM 1943 O O . GLN B 1 8 ? 18.844 18.438 9.5 1 40.06 8 GLN B O 1
ATOM 1948 N N . ASN B 1 9 ? 17.062 19.031 10.234 1 44.25 9 ASN B N 1
ATOM 1949 C CA . ASN B 1 9 ? 16.219 18.297 9.305 1 44.25 9 ASN B CA 1
ATOM 1950 C C . ASN B 1 9 ? 16.469 18.719 7.859 1 44.25 9 ASN B C 1
ATOM 1952 O O . ASN B 1 9 ? 15.727 19.531 7.312 1 44.25 9 ASN B O 1
ATOM 1956 N N . ALA B 1 10 ? 17.719 18.891 7.465 1 44.5 10 ALA B N 1
ATOM 1957 C CA . ALA B 1 10 ? 18.062 19.375 6.133 1 44.5 10 ALA B CA 1
ATOM 1958 C C . ALA B 1 10 ? 17.672 18.359 5.062 1 44.5 10 ALA B C 1
ATOM 1960 O O . ALA B 1 10 ? 18.156 17.219 5.078 1 44.5 10 ALA B O 1
ATOM 1961 N N . THR B 1 11 ? 16.406 18.391 4.57 1 51.62 11 THR B N 1
ATOM 1962 C CA . THR B 1 11 ? 16.172 17.688 3.311 1 51.62 11 THR B CA 1
ATOM 1963 C C . THR B 1 11 ? 17.312 17.953 2.328 1 51.62 11 THR B C 1
ATOM 1965 O O . THR B 1 11 ? 17.656 19.109 2.078 1 51.62 11 THR B O 1
ATOM 1968 N N . PRO B 1 12 ? 18.016 17 1.976 1 49.41 12 PRO B N 1
ATOM 1969 C CA . PRO B 1 12 ? 19.094 17.234 1.025 1 49.41 12 PRO B CA 1
ATOM 1970 C C . PRO B 1 12 ? 18.641 17.953 -0.234 1 49.41 12 PRO B C 1
ATOM 1972 O O . PRO B 1 12 ? 19.469 18.344 -1.065 1 49.41 12 PRO B O 1
ATOM 1975 N N . HIS B 1 13 ? 17.359 18.047 -0.37 1 54.28 13 HIS B N 1
ATOM 1976 C CA . HIS B 1 13 ? 16.922 18.672 -1.61 1 54.28 13 HIS B CA 1
ATOM 1977 C C . HIS B 1 13 ? 16.656 20.156 -1.419 1 54.28 13 HIS B C 1
ATOM 1979 O O . HIS B 1 13 ? 16.094 20.562 -0.397 1 54.28 13 HIS B O 1
ATOM 1985 N N . LEU B 1 14 ? 17.172 20.844 -2.301 1 54.56 14 LEU B N 1
ATOM 1986 C CA . LEU B 1 14 ? 16.828 22.266 -2.357 1 54.56 14 LEU B CA 1
ATOM 1987 C C . LEU B 1 14 ? 15.336 22.453 -2.637 1 54.56 14 LEU B C 1
ATOM 1989 O O . LEU B 1 14 ? 14.758 21.734 -3.455 1 54.56 14 LEU B O 1
ATOM 1993 N N . PRO B 1 15 ? 14.602 23.281 -1.963 1 56.22 15 PRO B N 1
ATOM 1994 C CA . PRO B 1 15 ? 13.164 23.531 -2.068 1 56.22 15 PRO B CA 1
ATOM 1995 C C . PRO B 1 15 ? 12.688 23.656 -3.516 1 56.22 15 PRO B C 1
ATOM 1997 O O . PRO B 1 15 ? 11.633 23.109 -3.871 1 56.22 15 PRO B O 1
ATOM 2000 N N . GLU B 1 16 ? 13.414 24.312 -4.438 1 55.06 16 GLU B N 1
ATOM 2001 C CA . GLU B 1 16 ? 12.945 24.625 -5.781 1 55.06 16 GLU B CA 1
ATOM 2002 C C . GLU B 1 16 ? 12.781 23.359 -6.621 1 55.06 16 GLU B C 1
ATOM 2004 O O . GLU B 1 16 ? 11.93 23.312 -7.508 1 55.06 16 GLU B O 1
ATOM 2009 N N . ASP B 1 17 ? 13.531 22.234 -6.352 1 60.75 17 ASP B N 1
ATOM 2010 C CA . ASP B 1 17 ? 13.539 21.078 -7.234 1 60.75 17 ASP B CA 1
ATOM 2011 C C . ASP B 1 17 ? 12.891 19.875 -6.555 1 60.75 17 ASP B C 1
ATOM 2013 O O . ASP B 1 17 ? 12.812 18.781 -7.141 1 60.75 17 ASP B O 1
ATOM 2017 N N . PHE B 1 18 ? 12.344 20.156 -5.449 1 66.94 18 PHE B N 1
ATOM 2018 C CA . PHE B 1 18 ? 11.906 19.031 -4.645 1 66.94 18 PHE B CA 1
ATOM 2019 C C . PHE B 1 18 ? 10.789 18.266 -5.348 1 66.94 18 PHE B C 1
ATOM 2021 O O . PHE B 1 18 ? 10.883 17.047 -5.523 1 66.94 18 PHE B O 1
ATOM 2028 N N . ASP B 1 19 ? 9.867 18.969 -5.922 1 68.19 19 ASP B N 1
ATOM 2029 C CA . ASP B 1 19 ? 8.688 18.328 -6.496 1 68.19 19 ASP B CA 1
ATOM 2030 C C . ASP B 1 19 ? 9.062 17.5 -7.723 1 68.19 19 ASP B C 1
ATOM 2032 O O . ASP B 1 19 ? 8.562 16.391 -7.902 1 68.19 19 ASP B O 1
ATOM 2036 N N . SER B 1 20 ? 9.93 18.016 -8.508 1 68.81 20 SER B N 1
ATOM 2037 C CA . SER B 1 20 ? 10.289 17.328 -9.75 1 68.81 20 SER B CA 1
ATOM 2038 C C . SER B 1 20 ? 11.156 16.109 -9.477 1 68.81 20 SER B C 1
ATOM 2040 O O . SER B 1 20 ? 11.07 15.109 -10.195 1 68.81 20 SER B O 1
ATOM 2042 N N . ARG B 1 21 ? 11.859 16.125 -8.406 1 78.44 21 ARG B N 1
ATOM 2043 C CA . ARG B 1 21 ? 12.844 15.07 -8.164 1 78.44 21 ARG B CA 1
ATOM 2044 C C . ARG B 1 21 ? 12.242 13.922 -7.363 1 78.44 21 ARG B C 1
ATOM 2046 O O . ARG B 1 21 ? 12.664 12.773 -7.508 1 78.44 21 ARG B O 1
ATOM 2053 N N . ILE B 1 22 ? 11.25 14.219 -6.664 1 84.19 22 ILE B N 1
ATOM 2054 C CA . ILE B 1 22 ? 10.758 13.25 -5.691 1 84.19 22 ILE B CA 1
ATOM 2055 C C . ILE B 1 22 ? 10.102 12.078 -6.422 1 84.19 22 ILE B C 1
ATOM 2057 O O . ILE B 1 22 ? 10.188 10.93 -5.973 1 84.19 22 ILE B O 1
ATOM 2061 N N . SER B 1 23 ? 9.57 12.32 -7.578 1 82.94 23 SER B N 1
ATOM 2062 C CA . SER B 1 23 ? 8.852 11.273 -8.297 1 82.94 23 SER B CA 1
ATOM 2063 C C . SER B 1 23 ? 9.805 10.211 -8.836 1 82.94 23 SER B C 1
ATOM 2065 O O . SER B 1 23 ? 9.414 9.055 -9.008 1 82.94 23 SER B O 1
ATOM 2067 N N . GLY B 1 24 ? 11.039 10.617 -9.055 1 86.94 24 GLY B N 1
ATOM 2068 C CA . GLY B 1 24 ? 12.031 9.656 -9.508 1 86.94 24 GLY B CA 1
ATOM 2069 C C . GLY B 1 24 ? 12.648 8.852 -8.383 1 86.94 24 GLY B C 1
ATOM 2070 O O . GLY B 1 24 ? 13.305 7.84 -8.617 1 86.94 24 GLY B O 1
ATOM 2071 N N . VAL B 1 25 ? 12.383 9.305 -7.191 1 89.81 25 VAL B N 1
ATOM 2072 C CA . VAL B 1 25 ? 12.969 8.656 -6.023 1 89.81 25 VAL B CA 1
ATOM 2073 C C . VAL B 1 25 ? 11.914 7.816 -5.312 1 89.81 25 VAL B C 1
ATOM 2075 O O . VAL B 1 25 ? 12.172 6.668 -4.945 1 89.81 25 VAL B O 1
ATOM 2078 N N . LEU B 1 26 ? 10.758 8.43 -5.137 1 91 26 LEU B N 1
ATOM 2079 C CA . LEU B 1 26 ? 9.695 7.773 -4.391 1 91 26 LEU B CA 1
ATOM 2080 C C . LEU B 1 26 ? 8.547 7.371 -5.312 1 91 26 LEU B C 1
ATOM 2082 O O . LEU B 1 26 ? 7.738 8.219 -5.707 1 91 26 LEU B O 1
ATOM 2086 N N . PRO B 1 27 ? 8.492 6.078 -5.516 1 91 27 PRO B N 1
ATOM 2087 C CA . PRO B 1 27 ? 7.363 5.625 -6.328 1 91 27 PRO B CA 1
ATOM 2088 C C . PRO B 1 27 ? 6.012 5.969 -5.703 1 91 27 PRO B C 1
ATOM 2090 O O . PRO B 1 27 ? 5.863 5.91 -4.48 1 91 27 PRO B O 1
ATOM 2093 N N . TYR B 1 28 ? 5.105 6.43 -6.426 1 93.31 28 TYR B N 1
ATOM 2094 C CA . TYR B 1 28 ? 3.715 6.656 -6.051 1 93.31 28 TYR B CA 1
ATOM 2095 C C . TYR B 1 28 ? 3.588 7.855 -5.121 1 93.31 28 TYR B C 1
ATOM 2097 O O . TYR B 1 28 ? 2.605 7.98 -4.387 1 93.31 28 TYR B O 1
ATOM 2105 N N . TYR B 1 29 ? 4.574 8.711 -5.016 1 91.62 29 TYR B N 1
ATOM 2106 C CA . TYR B 1 29 ? 4.504 9.875 -4.145 1 91.62 29 TYR B CA 1
ATOM 2107 C C . TYR B 1 29 ? 3.236 10.68 -4.402 1 91.62 29 TYR B C 1
ATOM 2109 O O . TYR B 1 29 ? 2.551 11.094 -3.463 1 91.62 29 TYR B O 1
ATOM 2117 N N . SER B 1 30 ? 2.936 10.922 -5.656 1 91 30 SER B N 1
ATOM 2118 C CA . SER B 1 30 ? 1.727 11.664 -6.004 1 91 30 SER B CA 1
ATOM 2119 C C . SER B 1 30 ? 0.477 10.961 -5.488 1 91 30 SER B C 1
ATOM 2121 O O . SER B 1 30 ? -0.511 11.609 -5.141 1 91 30 SER B O 1
ATOM 2123 N N . CYS B 1 31 ? 0.52 9.641 -5.426 1 94.44 31 CYS B N 1
ATOM 2124 C CA . CYS B 1 31 ? -0.618 8.859 -4.949 1 94.44 31 CYS B CA 1
ATOM 2125 C C . CYS B 1 31 ? -0.829 9.062 -3.453 1 94.44 31 CYS B C 1
ATOM 2127 O O . CYS B 1 31 ? -1.963 9.023 -2.973 1 94.44 31 CYS B O 1
ATOM 2129 N N . PHE B 1 32 ? 0.28 9.352 -2.688 1 96.62 32 PHE B N 1
ATOM 2130 C CA . PHE B 1 32 ? 0.119 9.656 -1.27 1 96.62 32 PHE B CA 1
ATOM 2131 C C . PHE B 1 32 ? -0.832 10.828 -1.07 1 96.62 32 PHE B C 1
ATOM 2133 O O . PHE B 1 32 ? -1.775 10.742 -0.281 1 96.62 32 PHE B O 1
ATOM 2140 N N . HIS B 1 33 ? -0.569 11.883 -1.847 1 96.81 33 HIS B N 1
ATOM 2141 C CA . HIS B 1 33 ? -1.373 13.094 -1.745 1 96.81 33 HIS B CA 1
ATOM 2142 C C . HIS B 1 33 ? -2.795 12.852 -2.24 1 96.81 33 HIS B C 1
ATOM 2144 O O . HIS B 1 33 ? -3.762 13.188 -1.551 1 96.81 33 HIS B O 1
ATOM 2150 N N . GLN B 1 34 ? -2.865 12.227 -3.387 1 96.62 34 GLN B N 1
ATOM 2151 C CA . GLN B 1 34 ? -4.172 12.039 -4.012 1 96.62 34 GLN B CA 1
ATOM 2152 C C . GLN B 1 34 ? -5.062 11.141 -3.16 1 96.62 34 GLN B C 1
ATOM 2154 O O . GLN B 1 34 ? -6.25 11.414 -2.992 1 96.62 34 GLN B O 1
ATOM 2159 N N . GLU B 1 35 ? -4.488 10.078 -2.658 1 97.75 35 GLU B N 1
ATOM 2160 C CA . GLU B 1 35 ? -5.285 9.148 -1.866 1 97.75 35 GLU B CA 1
ATOM 2161 C C . GLU B 1 35 ? -5.656 9.742 -0.512 1 97.75 35 GLU B C 1
ATOM 2163 O O . GLU B 1 35 ? -6.719 9.445 0.036 1 97.75 35 GLU B O 1
ATOM 2168 N N . THR B 1 36 ? -4.793 10.562 0.095 1 98.5 36 THR B N 1
ATOM 2169 C CA . THR B 1 36 ? -5.172 11.32 1.282 1 98.5 36 THR B CA 1
ATOM 2170 C C . THR B 1 36 ? -6.414 12.164 1.014 1 98.5 36 THR B C 1
ATOM 2172 O O . THR B 1 36 ? -7.383 12.109 1.772 1 98.5 36 THR B O 1
ATOM 2175 N N . ILE B 1 37 ? -6.426 12.875 -0.095 1 98.31 37 ILE B N 1
ATOM 2176 C CA . ILE B 1 37 ? -7.535 13.742 -0.485 1 98.31 37 ILE B CA 1
ATOM 2177 C C . ILE B 1 37 ? -8.781 12.891 -0.729 1 98.31 37 ILE B C 1
ATOM 2179 O O . ILE B 1 37 ? -9.867 13.219 -0.231 1 98.31 37 ILE B O 1
ATOM 2183 N N . ASN B 1 38 ? -8.617 11.773 -1.491 1 98 38 ASN B N 1
ATOM 2184 C CA . ASN B 1 38 ? -9.75 10.891 -1.771 1 98 38 ASN B CA 1
ATOM 2185 C C . ASN B 1 38 ? -10.367 10.352 -0.485 1 98 38 ASN B C 1
ATOM 2187 O O . ASN B 1 38 ? -11.594 10.258 -0.375 1 98 38 ASN B O 1
ATOM 2191 N N . PHE B 1 39 ? -9.531 10 0.46 1 98.5 39 PHE B N 1
ATOM 2192 C CA . PHE B 1 39 ? -10.016 9.453 1.724 1 98.5 39 PHE B CA 1
ATOM 2193 C C . PHE B 1 39 ? -10.805 10.508 2.494 1 98.5 39 PHE B C 1
ATOM 2195 O O . PHE B 1 39 ? -11.906 10.227 2.982 1 98.5 39 PHE B O 1
ATOM 2202 N N . ILE B 1 40 ? -10.281 11.695 2.566 1 98.38 40 ILE B N 1
ATOM 2203 C CA . ILE B 1 40 ? -10.938 12.773 3.299 1 98.38 40 ILE B CA 1
ATOM 2204 C C . ILE B 1 40 ? -12.258 13.125 2.619 1 98.38 40 ILE B C 1
ATOM 2206 O O . ILE B 1 40 ? -13.258 13.383 3.291 1 98.38 40 ILE B O 1
ATOM 2210 N N . LYS B 1 41 ? -12.305 13.086 1.316 1 97.5 41 LYS B N 1
ATOM 2211 C CA . LYS B 1 41 ? -13.531 13.359 0.567 1 97.5 41 LYS B CA 1
ATOM 2212 C C . LYS B 1 41 ? -14.609 12.328 0.886 1 97.5 41 LYS B C 1
ATOM 2214 O O . LYS B 1 41 ? -15.805 12.609 0.746 1 97.5 41 LYS B O 1
ATOM 2219 N N . SER B 1 42 ? -14.172 11.164 1.226 1 96.81 42 SER B N 1
ATOM 2220 C CA . SER B 1 42 ? -15.125 10.094 1.482 1 96.81 42 SER B CA 1
ATOM 2221 C C . SER B 1 42 ? -15.719 10.195 2.885 1 96.81 42 SER B C 1
ATOM 2223 O O . SER B 1 42 ? -16.656 9.477 3.225 1 96.81 42 SER B O 1
ATOM 2225 N N . MET B 1 43 ? -15.188 11.086 3.707 1 95.12 43 MET B N 1
ATOM 2226 C CA . MET B 1 43 ? -15.688 11.25 5.07 1 95.12 43 MET B CA 1
ATOM 2227 C C . MET B 1 43 ? -17.078 11.875 5.07 1 95.12 43 MET B C 1
ATOM 2229 O O . MET B 1 43 ? -17.469 12.539 4.105 1 95.12 43 MET B O 1
ATOM 2233 N N . PRO B 1 44 ? -17.75 11.688 6.18 1 91.75 44 PRO B N 1
ATOM 2234 C CA . PRO B 1 44 ? -19.156 12.133 6.223 1 91.75 44 PRO B CA 1
ATOM 2235 C C . PRO B 1 44 ? -19.281 13.656 6.227 1 91.75 44 PRO B C 1
ATOM 2237 O O . PRO B 1 44 ? -20.328 14.188 5.855 1 91.75 44 PRO B O 1
ATOM 2240 N N . SER B 1 45 ? -18.281 14.344 6.715 1 93.56 45 SER B N 1
ATOM 2241 C CA . SER B 1 45 ? -18.328 15.797 6.785 1 93.56 45 SER B CA 1
ATOM 2242 C C . SER B 1 45 ? -17.109 16.422 6.137 1 93.56 45 SER B C 1
ATOM 2244 O O . SER B 1 45 ? -16.016 15.859 6.172 1 93.56 45 SER B O 1
ATOM 2246 N N . ILE B 1 46 ? -17.328 17.609 5.613 1 95.56 46 ILE B N 1
ATOM 2247 C CA . ILE B 1 46 ? -16.234 18.375 5.051 1 95.56 46 ILE B CA 1
ATOM 2248 C C . ILE B 1 46 ? -15.43 19.016 6.176 1 95.56 46 ILE B C 1
ATOM 2250 O O . ILE B 1 46 ? -15.992 19.656 7.066 1 95.56 46 ILE B O 1
ATOM 2254 N N . PRO B 1 47 ? -14.188 18.828 6.121 1 98.12 47 PRO B N 1
ATOM 2255 C CA . PRO B 1 47 ? -13.398 19.438 7.199 1 98.12 47 PRO B CA 1
ATOM 2256 C C . PRO B 1 47 ? -13.383 20.969 7.141 1 98.12 47 PRO B C 1
ATOM 2258 O O . PRO B 1 47 ? -13.289 21.547 6.055 1 98.12 47 PRO B O 1
ATOM 2261 N N . LYS B 1 48 ? -13.484 21.594 8.281 1 98.06 48 LYS B N 1
ATOM 2262 C CA . LYS B 1 48 ? -13.406 23.047 8.375 1 98.06 48 LYS B CA 1
ATOM 2263 C C . LYS B 1 48 ? -11.961 23.516 8.453 1 98.06 48 LYS B C 1
ATOM 2265 O O . LYS B 1 48 ? -11.586 24.5 7.816 1 98.06 48 LYS B O 1
ATOM 2270 N N . ILE B 1 49 ? -11.195 22.828 9.203 1 98.62 49 ILE B N 1
ATOM 2271 C CA . ILE B 1 49 ? -9.805 23.203 9.422 1 98.62 49 ILE B CA 1
ATOM 2272 C C . ILE B 1 49 ? -8.906 22 9.164 1 98.62 49 ILE B C 1
ATOM 2274 O O . ILE B 1 49 ? -9.141 20.906 9.703 1 98.62 49 ILE B O 1
ATOM 2278 N N . TRP B 1 50 ? -7.902 22.109 8.32 1 98.75 50 TRP B N 1
ATOM 2279 C CA . TRP B 1 50 ? -6.918 21.109 7.949 1 98.75 50 TRP B CA 1
ATOM 2280 C C . TRP B 1 50 ? -5.5 21.594 8.219 1 98.75 50 TRP B C 1
ATOM 2282 O O . TRP B 1 50 ? -5.02 22.516 7.559 1 98.75 50 TRP B O 1
ATOM 2292 N N . LEU B 1 51 ? -4.906 21.047 9.258 1 98.81 51 LEU B N 1
ATOM 2293 C CA . LEU B 1 51 ? -3.518 21.359 9.586 1 98.81 51 LEU B CA 1
ATOM 2294 C C . LEU B 1 51 ? -2.566 20.391 8.906 1 98.81 51 LEU B C 1
ATOM 2296 O O . LEU B 1 51 ? -2.656 19.172 9.117 1 98.81 51 LEU B O 1
ATOM 2300 N N . ASP B 1 52 ? -1.686 20.859 8.078 1 98.75 52 ASP B N 1
ATOM 2301 C CA . ASP B 1 52 ? -0.64 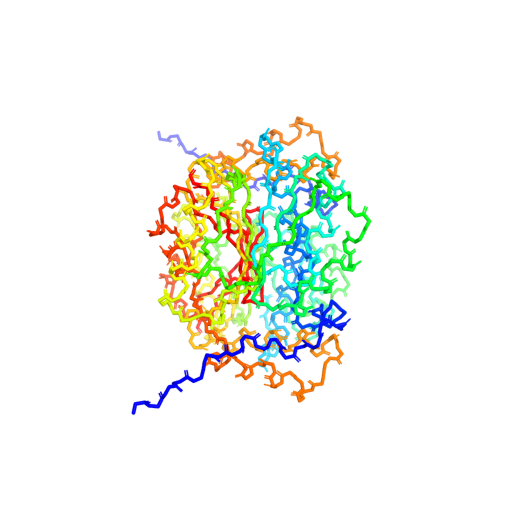20.047 7.469 1 98.75 52 ASP B CA 1
ATOM 2302 C C . ASP B 1 52 ? 0.706 20.281 8.156 1 98.75 52 ASP B C 1
ATOM 2304 O O . ASP B 1 52 ? 1.319 21.328 7.988 1 98.75 52 ASP B O 1
ATOM 2308 N N . THR B 1 53 ? 1.148 19.297 8.961 1 98.25 53 THR B N 1
ATOM 2309 C CA . THR B 1 53 ? 2.426 19.391 9.656 1 98.25 53 THR B CA 1
ATOM 2310 C C . THR B 1 53 ? 3.551 18.812 8.805 1 98.25 53 THR B C 1
ATOM 2312 O O . THR B 1 53 ? 3.359 17.812 8.117 1 98.25 53 THR B O 1
ATOM 2315 N N . GLY B 1 54 ? 4.715 19.438 8.906 1 97 54 GLY B N 1
ATOM 2316 C CA . GLY B 1 54 ? 5.734 19.062 7.934 1 97 54 GLY B CA 1
ATOM 2317 C C . GLY B 1 54 ? 5.289 19.266 6.496 1 97 54 GLY B C 1
ATOM 2318 O O . GLY B 1 54 ? 5.43 18.375 5.668 1 97 54 GLY B O 1
ATOM 2319 N N . CYS B 1 55 ? 4.809 20.438 6.184 1 97.12 55 CYS B N 1
ATOM 2320 C CA . CYS B 1 55 ? 4.082 20.672 4.941 1 97.12 55 CYS B CA 1
ATOM 2321 C C . CYS B 1 55 ? 5.043 20.797 3.764 1 97.12 55 CYS B C 1
ATOM 2323 O O . CYS B 1 55 ? 4.621 20.75 2.605 1 97.12 55 CYS B O 1
ATOM 2325 N N . GLY B 1 56 ? 6.336 20.984 3.996 1 94.38 56 GLY B N 1
ATOM 2326 C CA . GLY B 1 56 ? 7.273 21.203 2.908 1 94.38 56 GLY B CA 1
ATOM 2327 C C . GLY B 1 56 ? 6.91 22.391 2.035 1 94.38 56 GLY B C 1
ATOM 2328 O O . GLY B 1 56 ? 6.645 23.484 2.541 1 94.38 56 GLY B O 1
ATOM 2329 N N . THR B 1 57 ? 6.93 22.156 0.75 1 93.12 57 THR B N 1
ATOM 2330 C CA . THR B 1 57 ? 6.641 23.25 -0.176 1 93.12 57 THR B CA 1
ATOM 2331 C C . THR B 1 57 ? 5.133 23.422 -0.345 1 93.12 57 THR B C 1
ATOM 2333 O O . THR B 1 57 ? 4.688 24.203 -1.189 1 93.12 57 THR B O 1
ATOM 2336 N N . GLY B 1 58 ? 4.352 22.688 0.382 1 95.75 58 GLY B N 1
ATOM 2337 C CA . GLY B 1 58 ? 2.908 22.859 0.379 1 95.75 58 GLY B CA 1
ATOM 2338 C C . GLY B 1 58 ? 2.219 22.125 -0.75 1 95.75 58 GLY B C 1
ATOM 2339 O O . GLY B 1 58 ? 1.09 22.453 -1.117 1 95.75 58 GLY B O 1
ATOM 2340 N N . SER B 1 59 ? 2.811 21.109 -1.338 1 94 59 SER B N 1
ATOM 2341 C CA . SER B 1 59 ? 2.311 20.406 -2.518 1 94 59 SER B CA 1
ATOM 2342 C C . SER B 1 59 ? 0.982 19.719 -2.23 1 94 59 SER B C 1
ATOM 2344 O O . SER B 1 59 ? 0.069 19.75 -3.059 1 94 59 SER B O 1
ATOM 2346 N N . LEU B 1 60 ? 0.827 19.094 -1.03 1 96.31 60 LEU B N 1
ATOM 2347 C CA . LEU B 1 60 ? -0.43 18.438 -0.679 1 96.31 60 LEU B CA 1
ATOM 2348 C C . LEU B 1 60 ? -1.567 19.453 -0.61 1 96.31 60 LEU B C 1
ATOM 2350 O O . LEU B 1 60 ? -2.617 19.25 -1.226 1 96.31 60 LEU B O 1
ATOM 2354 N N . VAL B 1 61 ? -1.332 20.531 0.072 1 97.5 61 VAL B N 1
ATOM 2355 C CA . VAL B 1 61 ? -2.363 21.547 0.276 1 97.5 61 VAL B CA 1
ATOM 2356 C C . VAL B 1 61 ? -2.709 22.203 -1.056 1 97.5 61 VAL B C 1
ATOM 2358 O O . VAL B 1 61 ? -3.869 22.547 -1.307 1 97.5 61 VAL B O 1
ATOM 2361 N N . ASN B 1 62 ? -1.688 22.391 -1.925 1 95.88 62 ASN B N 1
ATOM 2362 C CA . ASN B 1 62 ? -1.938 22.953 -3.248 1 95.88 62 ASN B CA 1
ATOM 2363 C C . ASN B 1 62 ? -2.967 22.125 -4.02 1 95.88 62 ASN B C 1
ATOM 2365 O O . ASN B 1 62 ? -3.783 22.688 -4.758 1 95.88 62 ASN B O 1
ATOM 2369 N N . LYS B 1 63 ? -2.908 20.844 -3.881 1 95 63 LYS B N 1
ATOM 2370 C CA . LYS B 1 63 ? -3.883 19.953 -4.512 1 95 63 LYS B CA 1
ATOM 2371 C C . LYS B 1 63 ? -5.219 20 -3.775 1 95 63 LYS B C 1
ATOM 2373 O O . LYS B 1 63 ? -6.277 19.922 -4.398 1 95 63 LYS B O 1
ATOM 2378 N N . ALA B 1 64 ? -5.223 20.156 -2.504 1 97.06 64 ALA B N 1
ATOM 2379 C CA . ALA B 1 64 ? -6.402 20.031 -1.651 1 97.06 64 ALA B CA 1
ATOM 2380 C C . ALA B 1 64 ? -7.277 21.281 -1.744 1 97.06 64 ALA B C 1
ATOM 2382 O O . ALA B 1 64 ? -8.5 21.203 -1.604 1 97.06 64 ALA B O 1
ATOM 2383 N N . ILE B 1 65 ? -6.703 22.391 -1.97 1 95.69 65 ILE B N 1
ATOM 2384 C CA . ILE B 1 65 ? -7.402 23.672 -1.928 1 95.69 65 ILE B CA 1
ATOM 2385 C C . ILE B 1 65 ? -8.547 23.656 -2.938 1 95.69 65 ILE B C 1
ATOM 2387 O O . ILE B 1 65 ? -9.633 24.172 -2.66 1 95.69 65 ILE B O 1
ATOM 2391 N N . GLU B 1 66 ? -8.352 23.094 -4.078 1 92.19 66 GLU B N 1
ATOM 2392 C CA . GLU B 1 66 ? -9.375 23.062 -5.125 1 92.19 66 GLU B CA 1
ATOM 2393 C C . GLU B 1 66 ? -10.492 22.078 -4.777 1 92.19 66 GLU B C 1
ATOM 2395 O O . GLU B 1 66 ? -11.648 22.297 -5.141 1 92.19 66 GLU B O 1
ATOM 2400 N N . GLU B 1 67 ? -10.18 21.109 -4.039 1 95.12 67 GLU B N 1
ATOM 2401 C CA . GLU B 1 67 ? -11.117 20.031 -3.729 1 95.12 67 GLU B CA 1
ATOM 2402 C C . GLU B 1 67 ? -11.969 20.375 -2.51 1 95.12 67 GLU B C 1
ATOM 2404 O O . GLU B 1 67 ? -13.062 19.828 -2.336 1 95.12 67 GLU B O 1
ATOM 2409 N N . PHE B 1 68 ? -11.484 21.266 -1.687 1 97.25 68 PHE B N 1
ATOM 2410 C CA . PHE B 1 68 ? -12.156 21.656 -0.451 1 97.25 68 PHE B CA 1
ATOM 2411 C C . PHE B 1 68 ? -12.305 23.172 -0.366 1 97.25 68 PHE B C 1
ATOM 2413 O O . PHE B 1 68 ? -11.633 23.812 0.442 1 97.25 68 PHE B O 1
ATOM 2420 N N . PRO B 1 69 ? -13.25 23.688 -1.012 1 94.69 69 PRO B N 1
ATOM 2421 C CA . PRO B 1 69 ? -13.336 25.141 -1.194 1 94.69 69 PRO B CA 1
ATOM 2422 C C . PRO B 1 69 ? -13.711 25.875 0.091 1 94.69 69 PRO B C 1
ATOM 2424 O O . PRO B 1 69 ? -13.578 27.094 0.168 1 94.69 69 PRO B O 1
ATOM 2427 N N . THR B 1 70 ? -14.156 25.172 1.122 1 96.25 70 THR B N 1
ATOM 2428 C CA . THR B 1 70 ? -14.594 25.859 2.334 1 96.25 70 THR B CA 1
ATOM 2429 C C . THR B 1 70 ? -13.648 25.547 3.496 1 96.25 70 THR B C 1
ATOM 2431 O O . THR B 1 70 ? -13.906 25.953 4.633 1 96.25 70 THR B O 1
ATOM 2434 N N . THR B 1 71 ? -12.633 24.781 3.225 1 97.94 71 THR B N 1
ATOM 2435 C CA . THR B 1 71 ? -11.695 24.359 4.266 1 97.94 71 THR B CA 1
ATOM 2436 C C . THR B 1 71 ? -10.594 25.406 4.449 1 97.94 71 THR B C 1
ATOM 2438 O O . THR B 1 71 ? -10.07 25.938 3.475 1 97.94 71 THR B O 1
ATOM 2441 N N . LYS B 1 72 ? -10.32 25.766 5.707 1 98.25 72 LYS B N 1
ATOM 2442 C CA . LYS B 1 72 ? -9.141 26.562 6.043 1 98.25 72 LYS B CA 1
ATOM 2443 C C . LYS B 1 72 ? -7.922 25.672 6.258 1 98.25 72 LYS B C 1
ATOM 2445 O O . LYS B 1 72 ? -8 24.656 6.957 1 98.25 72 LYS B O 1
ATOM 2450 N N . PHE B 1 73 ? -6.828 26.047 5.668 1 98.38 73 PHE B N 1
ATOM 2451 C CA . PHE B 1 73 ? -5.609 25.266 5.746 1 98.38 73 PHE B CA 1
ATOM 2452 C C . PHE B 1 73 ? -4.57 25.953 6.625 1 98.38 73 PHE B C 1
ATOM 2454 O O . PHE B 1 73 ? -4.32 27.156 6.473 1 98.38 73 PHE B O 1
ATOM 2461 N N . LEU B 1 74 ? -4.066 25.266 7.582 1 98.44 74 LEU B N 1
ATOM 2462 C CA . LEU B 1 74 ? -2.928 25.672 8.391 1 98.44 74 LEU B CA 1
ATOM 2463 C C . LEU B 1 74 ? -1.676 24.891 8.008 1 98.44 74 LEU B C 1
ATOM 2465 O O . LEU B 1 74 ? -1.716 23.672 7.895 1 98.44 74 LEU B O 1
ATOM 2469 N N . LEU B 1 75 ? -0.551 25.578 7.793 1 98.31 75 LEU B N 1
ATOM 2470 C CA . LEU B 1 75 ? 0.693 24.938 7.391 1 98.31 75 LEU B CA 1
ATOM 2471 C C . LEU B 1 75 ? 1.769 25.109 8.461 1 98.31 75 LEU B C 1
ATOM 2473 O O . LEU B 1 75 ? 1.989 26.219 8.945 1 98.31 75 LEU B O 1
ATOM 2477 N N . LEU B 1 76 ? 2.377 24.078 8.82 1 98.19 76 LEU B N 1
ATOM 2478 C CA . LEU B 1 76 ? 3.459 24.047 9.797 1 98.19 76 LEU B CA 1
ATOM 2479 C C . LEU B 1 76 ? 4.68 23.312 9.242 1 98.19 76 LEU B C 1
ATOM 2481 O O . LEU B 1 76 ? 4.555 22.219 8.695 1 98.19 76 LEU B O 1
ATOM 2485 N N . ASP B 1 77 ? 5.801 23.875 9.305 1 97.56 77 ASP B N 1
ATOM 2486 C CA . ASP B 1 77 ? 7.086 23.281 8.953 1 97.56 77 ASP B CA 1
ATOM 2487 C C . ASP B 1 77 ? 8.211 23.875 9.797 1 97.56 77 ASP B C 1
ATOM 2489 O O . ASP B 1 77 ? 8.164 25.047 10.18 1 97.56 77 ASP B O 1
ATOM 2493 N N . PRO B 1 78 ? 9.203 23.047 10.125 1 96.31 78 PRO B N 1
ATOM 2494 C CA . PRO B 1 78 ? 10.305 23.609 10.914 1 96.31 78 PRO B CA 1
ATOM 2495 C C . PRO B 1 78 ? 11.188 24.562 10.102 1 96.31 78 PRO B C 1
ATOM 2497 O O . PRO B 1 78 ? 11.938 25.344 10.672 1 96.31 78 PRO B O 1
ATOM 2500 N N . SER B 1 79 ? 11.125 24.453 8.789 1 95 79 SER B N 1
ATOM 2501 C CA . SER B 1 79 ? 11.977 25.25 7.91 1 95 79 SER B CA 1
ATOM 2502 C C . SER B 1 79 ? 11.25 26.5 7.406 1 95 79 SER B C 1
ATOM 2504 O O . SER B 1 79 ? 10.297 26.391 6.625 1 95 79 SER B O 1
ATOM 2506 N N . GLU B 1 80 ? 11.805 27.656 7.727 1 95.69 80 GLU B N 1
ATOM 2507 C CA . GLU B 1 80 ? 11.258 28.906 7.211 1 95.69 80 GLU B CA 1
ATOM 2508 C C . GLU B 1 80 ? 11.336 28.969 5.688 1 95.69 80 GLU B C 1
ATOM 2510 O O . GLU B 1 80 ? 10.461 29.531 5.031 1 95.69 80 GLU B O 1
ATOM 2515 N N . GLY B 1 81 ? 12.414 28.391 5.188 1 94.06 81 GLY B N 1
ATOM 2516 C CA . GLY B 1 81 ? 12.578 28.312 3.742 1 94.06 81 GLY B CA 1
ATOM 2517 C C . GLY B 1 81 ? 11.469 27.547 3.055 1 94.06 81 GLY B C 1
ATOM 2518 O O . GLY B 1 81 ? 10.961 27.969 2.016 1 94.06 81 GLY B O 1
ATOM 2519 N N . MET B 1 82 ? 11.062 26.453 3.623 1 94.38 82 MET B N 1
ATOM 2520 C CA . MET B 1 82 ? 9.969 25.641 3.08 1 94.38 82 MET B CA 1
ATOM 2521 C C . MET B 1 82 ? 8.648 26.406 3.172 1 94.38 82 MET B C 1
ATOM 2523 O O . MET B 1 82 ? 7.867 26.406 2.217 1 94.38 82 MET B O 1
ATOM 2527 N N . LEU B 1 83 ? 8.438 27.047 4.281 1 96.56 83 LEU B N 1
ATOM 2528 C CA . LEU B 1 83 ? 7.207 27.812 4.461 1 96.56 83 LEU B CA 1
ATOM 2529 C C . LEU B 1 83 ? 7.121 28.953 3.453 1 96.56 83 LEU B C 1
ATOM 2531 O O . LEU B 1 83 ? 6.051 29.234 2.916 1 96.56 83 LEU B O 1
ATOM 2535 N N . ASN B 1 84 ? 8.219 29.594 3.172 1 95.56 84 ASN B N 1
ATOM 2536 C CA . ASN B 1 84 ? 8.258 30.656 2.176 1 95.56 84 ASN B CA 1
ATOM 2537 C C . ASN B 1 84 ? 7.918 30.125 0.783 1 95.56 84 ASN B C 1
ATOM 2539 O O . ASN B 1 84 ? 7.176 30.781 0.038 1 95.56 84 ASN B O 1
ATOM 2543 N N . GLN B 1 85 ? 8.477 29.031 0.474 1 94.38 85 GLN B N 1
ATOM 2544 C CA . GLN B 1 85 ? 8.156 28.406 -0.806 1 94.38 85 GLN B CA 1
ATOM 2545 C C . GLN B 1 85 ? 6.684 28.031 -0.88 1 94.38 85 GLN B C 1
ATOM 2547 O O . GLN B 1 85 ? 6.047 28.172 -1.926 1 94.38 85 GLN B O 1
ATOM 2552 N N . ALA B 1 86 ? 6.176 27.484 0.219 1 95.94 86 ALA B N 1
ATOM 2553 C CA . ALA B 1 86 ? 4.762 27.125 0.272 1 95.94 86 ALA B CA 1
ATOM 2554 C C . ALA B 1 86 ? 3.875 28.344 0.059 1 95.94 86 ALA B C 1
ATOM 2556 O O . ALA B 1 86 ? 2.889 28.281 -0.678 1 95.94 86 ALA B O 1
ATOM 2557 N N . ARG B 1 87 ? 4.25 29.438 0.662 1 95.5 87 ARG B N 1
ATOM 2558 C CA . ARG B 1 87 ? 3.512 30.688 0.504 1 95.5 87 ARG B CA 1
ATOM 2559 C C . ARG B 1 87 ? 3.424 31.078 -0.963 1 95.5 87 ARG B C 1
ATOM 2561 O O . ARG B 1 87 ? 2.359 31.484 -1.442 1 95.5 87 ARG B O 1
ATOM 2568 N N . LYS B 1 88 ? 4.527 30.984 -1.63 1 95.06 88 LYS B N 1
ATOM 2569 C CA . LYS B 1 88 ? 4.574 31.344 -3.047 1 95.06 88 LYS B CA 1
ATOM 2570 C C . LYS B 1 88 ? 3.721 30.391 -3.879 1 95.06 88 LYS B C 1
ATOM 2572 O O . LYS B 1 88 ? 2.959 30.828 -4.742 1 95.06 88 LYS B O 1
ATOM 2577 N N . LYS B 1 89 ? 3.83 29.156 -3.584 1 93.69 89 LYS B N 1
ATOM 2578 C CA . LYS B 1 89 ? 3.104 28.125 -4.328 1 93.69 89 LYS B CA 1
ATOM 2579 C C . LYS B 1 89 ? 1.597 28.266 -4.137 1 93.69 89 LYS B C 1
ATOM 2581 O O . LYS B 1 89 ? 0.822 28.047 -5.07 1 93.69 89 LYS B O 1
ATOM 2586 N N . LEU B 1 90 ? 1.234 28.688 -2.949 1 95.88 90 LEU B N 1
ATOM 2587 C CA . LEU B 1 90 ? -0.179 28.734 -2.59 1 95.88 90 LEU B CA 1
ATOM 2588 C C . LEU B 1 90 ? -0.725 30.156 -2.689 1 95.88 90 LEU B C 1
ATOM 2590 O O . LEU B 1 90 ? -1.728 30.484 -2.053 1 95.88 90 LEU B O 1
ATOM 2594 N N . SER B 1 91 ? -0.132 30.984 -3.449 1 92.75 91 SER B N 1
ATOM 2595 C CA . SER B 1 91 ? -0.447 32.406 -3.52 1 92.75 91 SER B CA 1
ATOM 2596 C C . SER B 1 91 ? -1.851 32.625 -4.074 1 92.75 91 SER B C 1
ATOM 2598 O O . SER B 1 91 ? -2.471 33.656 -3.799 1 92.75 91 SER B O 1
ATOM 2600 N N . SER B 1 92 ? -2.393 31.641 -4.766 1 89.44 92 SER B N 1
ATOM 2601 C CA . SER B 1 92 ? -3.715 31.797 -5.363 1 89.44 92 SER B CA 1
ATOM 2602 C C . SER B 1 92 ? -4.816 31.484 -4.359 1 89.44 92 SER B C 1
ATOM 2604 O O . SER B 1 92 ? -5.988 31.781 -4.598 1 89.44 92 SER B O 1
ATOM 2606 N N . CYS B 1 93 ? -4.457 30.844 -3.275 1 91.25 93 CYS B N 1
ATOM 2607 C CA . CYS B 1 93 ? -5.434 30.531 -2.238 1 91.25 93 CYS B CA 1
ATOM 2608 C C . CYS B 1 93 ? -5.852 31.781 -1.478 1 91.25 93 CYS B C 1
ATOM 2610 O O . CYS B 1 93 ? -5.004 32.562 -1.064 1 91.25 93 CYS B O 1
ATOM 2612 N N . PRO B 1 94 ? -7.16 31.953 -1.312 1 91.44 94 PRO B N 1
ATOM 2613 C CA . PRO B 1 94 ? -7.613 33.094 -0.536 1 91.44 94 PRO B CA 1
ATOM 2614 C C . PRO B 1 94 ? -6.949 33.188 0.837 1 91.44 94 PRO B C 1
ATOM 2616 O O . PRO B 1 94 ? -6.789 32.156 1.513 1 91.44 94 PRO B O 1
ATOM 2619 N N . ALA B 1 95 ? -6.629 34.312 1.243 1 89.12 95 ALA B N 1
ATOM 2620 C CA . ALA B 1 95 ? -5.859 34.562 2.463 1 89.12 95 ALA B CA 1
ATOM 2621 C C . ALA B 1 95 ? -6.637 34.094 3.697 1 89.12 95 ALA B C 1
ATOM 2623 O O . ALA B 1 95 ? -6.039 33.688 4.691 1 89.12 95 ALA B O 1
ATOM 2624 N N . ASP B 1 96 ? -7.922 34.188 3.604 1 93 96 ASP B N 1
ATOM 2625 C CA . ASP B 1 96 ? -8.734 33.844 4.766 1 93 96 ASP B CA 1
ATOM 2626 C C . ASP B 1 96 ? -8.82 32.312 4.926 1 93 96 ASP B C 1
ATOM 2628 O O . ASP B 1 96 ? -9.289 31.828 5.957 1 93 96 ASP B O 1
ATOM 2632 N N . ARG B 1 97 ? -8.297 31.562 3.965 1 96.25 97 ARG B N 1
ATOM 2633 C CA . ARG B 1 97 ? -8.383 30.094 4.016 1 96.25 97 ARG B CA 1
ATOM 2634 C C . ARG B 1 97 ? -6.996 29.469 4.168 1 96.25 97 ARG B C 1
ATOM 2636 O O . ARG B 1 97 ? -6.852 28.25 4.125 1 96.25 97 ARG B O 1
ATOM 2643 N N . LEU B 1 98 ? -6.02 30.328 4.234 1 97.19 98 LEU B N 1
ATOM 2644 C CA . LEU B 1 98 ? -4.652 29.828 4.332 1 97.19 98 LEU B CA 1
ATOM 2645 C C . LEU B 1 98 ? -3.883 30.562 5.43 1 97.19 98 LEU B C 1
ATOM 2647 O O . LEU B 1 98 ? -3.861 31.797 5.469 1 97.19 98 LEU B O 1
ATOM 2651 N N . GLU B 1 99 ? -3.303 29.875 6.305 1 97.06 99 GLU B N 1
ATOM 2652 C CA . GLU B 1 99 ? -2.461 30.438 7.352 1 97.06 99 GLU B CA 1
ATOM 2653 C C . GLU B 1 99 ? -1.163 29.641 7.504 1 97.06 99 GLU B C 1
ATOM 2655 O O . GLU B 1 99 ? -1.189 28.422 7.703 1 97.06 99 GLU B O 1
ATOM 2660 N N . LEU B 1 100 ? -0.067 30.266 7.316 1 97.12 100 LEU B N 1
ATOM 2661 C CA . LEU B 1 100 ? 1.228 29.672 7.641 1 97.12 100 LEU B CA 1
ATOM 2662 C C . LEU B 1 100 ? 1.605 29.953 9.086 1 97.12 100 LEU B C 1
ATOM 2664 O O . LEU B 1 100 ? 1.758 31.125 9.484 1 97.12 100 LEU B O 1
ATOM 2668 N N . LEU B 1 101 ? 1.773 28.969 9.836 1 97.5 101 LEU B N 1
ATOM 2669 C CA . LEU B 1 101 ? 2.121 29.109 11.25 1 97.5 101 LEU B CA 1
ATOM 2670 C C . LEU B 1 101 ? 3.611 29.391 11.414 1 97.5 101 LEU B C 1
ATOM 2672 O O . LEU B 1 101 ? 4.379 29.266 10.461 1 97.5 101 LEU B O 1
ATOM 2676 N N . LYS B 1 102 ? 3.971 29.828 12.633 1 96.69 102 LYS B N 1
ATOM 2677 C CA . LYS B 1 102 ? 5.387 30.031 12.914 1 96.69 102 LYS B CA 1
ATOM 2678 C C . LYS B 1 102 ? 6.168 28.719 12.781 1 96.69 102 LYS B C 1
ATOM 2680 O O . LYS B 1 102 ? 5.711 27.672 13.227 1 96.69 102 LYS B O 1
ATOM 2685 N N . ALA B 1 103 ? 7.312 28.844 12.141 1 96.5 103 ALA B N 1
ATOM 2686 C CA . ALA B 1 103 ? 8.141 27.672 11.906 1 96.5 103 ALA B CA 1
ATOM 2687 C C . ALA B 1 103 ? 8.414 26.922 13.203 1 96.5 103 ALA B C 1
ATOM 2689 O O . ALA B 1 103 ? 8.812 27.531 14.203 1 96.5 103 ALA B O 1
ATOM 2690 N N . SER B 1 104 ? 8.156 25.672 13.195 1 96.06 104 SER B N 1
ATOM 2691 C CA . SER B 1 104 ? 8.344 24.797 14.352 1 96.06 104 SER B CA 1
ATOM 2692 C C . SER B 1 104 ? 8.266 23.328 13.953 1 96.06 104 SER B C 1
ATOM 2694 O O . SER B 1 104 ? 7.59 22.969 12.984 1 96.06 104 SER B O 1
ATOM 2696 N N . SER B 1 105 ? 9 22.531 14.695 1 95.56 105 SER B N 1
ATOM 2697 C CA . SER B 1 105 ? 8.766 21.094 14.57 1 95.56 105 SER B CA 1
ATOM 2698 C C . SER B 1 105 ? 7.445 20.703 15.227 1 95.56 105 SER B C 1
ATOM 2700 O O . SER B 1 105 ? 6.945 21.391 16.109 1 95.56 105 SER B O 1
ATOM 2702 N N . THR B 1 106 ? 6.922 19.641 14.781 1 95.69 106 THR B N 1
ATOM 2703 C CA . THR B 1 106 ? 5.629 19.203 15.289 1 95.69 106 THR B CA 1
ATOM 2704 C C . THR B 1 106 ? 5.707 18.906 16.781 1 95.69 106 THR B C 1
ATOM 2706 O O . THR B 1 106 ? 4.832 19.312 17.547 1 95.69 106 THR B O 1
ATOM 2709 N N . GLN B 1 107 ? 6.773 18.172 17.219 1 94.75 107 GLN B N 1
ATOM 2710 C CA . GLN B 1 107 ? 6.879 17.719 18.594 1 94.75 107 GLN B CA 1
ATOM 2711 C C . GLN B 1 107 ? 7.117 18.891 19.547 1 94.75 107 GLN B C 1
ATOM 2713 O O . GLN B 1 107 ? 6.969 18.75 20.766 1 94.75 107 GLN B O 1
ATOM 2718 N N . GLU B 1 108 ? 7.441 20.078 18.984 1 94.38 108 GLU B N 1
ATOM 2719 C CA . GLU B 1 108 ? 7.711 21.25 19.812 1 94.38 108 GLU B CA 1
ATOM 2720 C C . GLU B 1 108 ? 6.664 22.344 19.594 1 94.38 108 GLU B C 1
ATOM 2722 O O . GLU B 1 108 ? 6.812 23.453 20.078 1 94.38 108 GLU B O 1
ATOM 2727 N N . PHE B 1 109 ? 5.727 21.984 18.797 1 95.25 109 PHE B N 1
ATOM 2728 C CA . PHE B 1 109 ? 4.711 22.984 18.469 1 95.25 109 PHE B CA 1
ATOM 2729 C C . PHE B 1 109 ? 4.016 23.484 19.734 1 95.25 109 PHE B C 1
ATOM 2731 O O . PHE B 1 109 ? 3.586 22.672 20.562 1 95.25 109 PHE B O 1
ATOM 2738 N N . SER B 1 110 ? 3.883 24.859 19.922 1 91.06 110 SER B N 1
ATOM 2739 C CA . SER B 1 110 ? 3.346 25.422 21.156 1 91.06 110 SER B CA 1
ATOM 2740 C C . SER B 1 110 ? 2.387 26.578 20.875 1 91.06 110 SER B C 1
ATOM 2742 O O . SER B 1 110 ? 1.839 27.172 21.797 1 91.06 110 SER B O 1
ATOM 2744 N N . GLN B 1 111 ? 2.203 26.922 19.625 1 90.88 111 GLN B N 1
ATOM 2745 C CA . GLN B 1 111 ? 1.277 28 19.281 1 90.88 111 GLN B CA 1
ATOM 2746 C C . GLN B 1 111 ? -0.167 27.578 19.547 1 90.88 111 GLN B C 1
ATOM 2748 O O . GLN B 1 111 ? -0.556 26.438 19.297 1 90.88 111 GLN B O 1
ATOM 2753 N N . ASP B 1 112 ? -0.921 28.516 20.078 1 92.12 112 ASP B N 1
ATOM 2754 C CA . ASP B 1 112 ? -2.344 28.266 20.281 1 92.12 112 ASP B CA 1
ATOM 2755 C C . ASP B 1 112 ? -3.123 28.406 18.984 1 92.12 112 ASP B C 1
ATOM 2757 O O . ASP B 1 112 ? -2.986 29.422 18.281 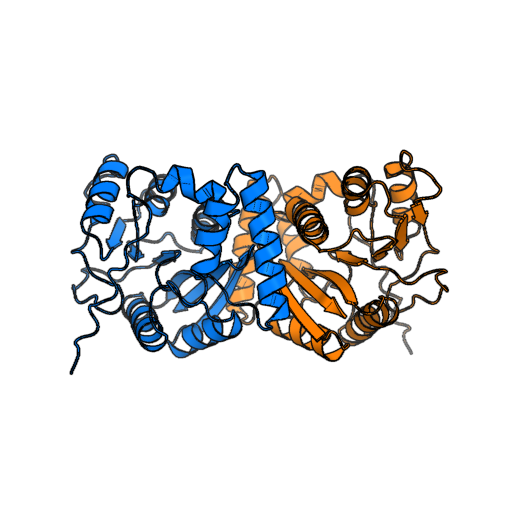1 92.12 112 ASP B O 1
ATOM 2761 N N . LEU B 1 113 ? -3.826 27.422 18.672 1 94.81 113 L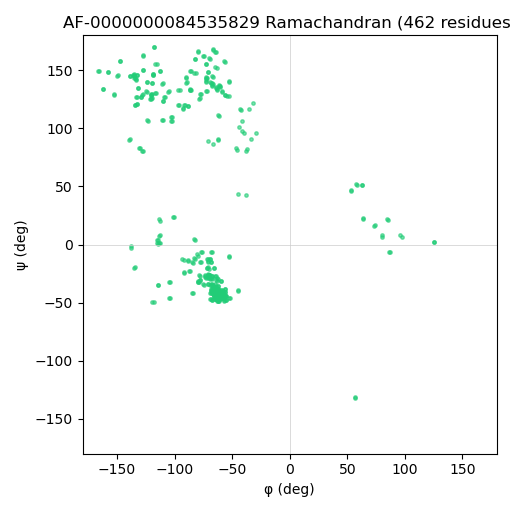EU B N 1
ATOM 2762 C CA . LEU B 1 113 ? -4.703 27.5 17.5 1 94.81 113 LEU B CA 1
ATOM 2763 C C . LEU B 1 113 ? -6.082 28.016 17.891 1 94.81 113 LEU B C 1
ATOM 2765 O O . LEU B 1 113 ? -6.605 27.672 18.953 1 94.81 113 LEU B O 1
ATOM 2769 N N . GLU B 1 114 ? -6.684 28.859 17.125 1 90.81 114 GLU B N 1
ATOM 2770 C CA . GLU B 1 114 ? -8.016 29.391 17.391 1 90.81 114 GLU B CA 1
ATOM 2771 C C . GLU B 1 114 ? -9.055 28.281 17.438 1 90.81 114 GLU B C 1
ATOM 2773 O O . GLU B 1 114 ? -9.969 28.312 18.266 1 90.81 114 GLU B O 1
ATOM 2778 N N . GLU B 1 115 ? -8.93 27.375 16.547 1 94.25 115 GLU B N 1
ATOM 2779 C CA . GLU B 1 115 ? -9.805 26.219 16.469 1 94.25 115 GLU B CA 1
ATOM 2780 C C . GLU B 1 115 ? -9 24.938 16.234 1 94.25 115 GLU B C 1
ATOM 2782 O O . GLU B 1 115 ? -7.98 24.953 15.547 1 94.25 115 GLU B O 1
ATOM 2787 N N . LYS B 1 116 ? -9.547 23.891 16.844 1 97.38 116 LYS B N 1
ATOM 2788 C CA . LYS B 1 116 ? -8.898 22.609 16.641 1 97.38 116 LYS B CA 1
ATOM 2789 C C . LYS B 1 116 ? -9.148 22.078 15.234 1 97.38 116 LYS B C 1
ATOM 2791 O O . LYS B 1 116 ? -10.258 22.203 14.711 1 97.38 116 LYS B O 1
ATOM 2796 N N . PRO B 1 117 ? -8.156 21.5 14.672 1 98.62 117 PRO B N 1
ATOM 2797 C CA . PRO B 1 117 ? -8.305 20.984 13.312 1 98.62 117 PRO B CA 1
ATOM 2798 C C . PRO B 1 117 ? -9.195 19.75 13.25 1 98.62 117 PRO B C 1
ATOM 2800 O O . PRO B 1 117 ? -9.219 18.953 14.195 1 98.62 117 PRO B O 1
ATOM 2803 N N . ASP B 1 118 ? -9.922 19.578 12.117 1 98.75 118 ASP B N 1
ATOM 2804 C CA . ASP B 1 118 ? -10.648 18.359 11.781 1 98.75 118 ASP B CA 1
ATOM 2805 C C . ASP B 1 118 ? -9.719 17.297 11.211 1 98.75 118 ASP B C 1
ATOM 2807 O O . ASP B 1 118 ? -9.969 16.109 11.352 1 98.75 118 ASP B O 1
ATOM 2811 N N . ILE B 1 119 ? -8.695 17.781 10.523 1 98.88 119 ILE B N 1
ATOM 2812 C CA . ILE B 1 119 ? -7.727 16.922 9.844 1 98.88 119 ILE B CA 1
ATOM 2813 C C . ILE B 1 119 ? -6.309 17.375 10.18 1 98.88 119 ILE B C 1
ATOM 2815 O O . ILE B 1 119 ? -6.023 18.578 10.195 1 98.88 119 ILE B O 1
ATOM 2819 N N . ILE B 1 120 ? -5.492 16.484 10.484 1 98.88 120 ILE B N 1
ATOM 2820 C CA . ILE B 1 120 ? -4.055 16.719 10.539 1 98.88 120 ILE B CA 1
ATOM 2821 C C . ILE B 1 120 ? -3.326 15.734 9.633 1 98.88 120 ILE B C 1
ATOM 2823 O O . ILE B 1 120 ? -3.621 14.539 9.641 1 98.88 120 ILE B O 1
ATOM 2827 N N . THR B 1 121 ? -2.443 16.219 8.828 1 98.88 121 THR B N 1
ATOM 2828 C CA . THR B 1 121 ? -1.597 15.359 8.016 1 98.88 121 THR B CA 1
ATOM 2829 C C . THR B 1 121 ? -0.125 15.555 8.367 1 98.88 121 THR B C 1
ATOM 2831 O O . THR B 1 121 ? 0.284 16.641 8.766 1 98.88 121 THR B O 1
ATOM 2834 N N . ALA B 1 122 ? 0.625 14.57 8.289 1 98.38 122 ALA B N 1
ATOM 2835 C CA . ALA B 1 122 ? 2.08 14.516 8.383 1 98.38 122 ALA B CA 1
ATOM 2836 C C . ALA B 1 122 ? 2.664 13.547 7.363 1 98.38 122 ALA B C 1
ATOM 2838 O O . ALA B 1 122 ? 2.877 12.367 7.664 1 98.38 122 ALA B O 1
ATOM 2839 N N . ILE B 1 123 ? 2.973 14.031 6.215 1 97.06 123 ILE B N 1
ATOM 2840 C CA . ILE B 1 123 ? 3.395 13.164 5.121 1 97.06 123 ILE B CA 1
ATOM 2841 C C . ILE B 1 123 ? 4.91 13.234 4.957 1 97.06 123 ILE B C 1
ATOM 2843 O O . ILE B 1 123 ? 5.441 14.258 4.508 1 97.06 123 ILE B O 1
ATOM 2847 N N . GLN B 1 124 ? 5.586 12.148 5.305 1 94.44 124 GLN B N 1
ATOM 2848 C CA . GLN B 1 124 ? 7.023 11.984 5.125 1 94.44 124 GLN B CA 1
ATOM 2849 C C . GLN B 1 124 ? 7.801 13.016 5.938 1 94.44 124 GLN B C 1
ATOM 2851 O O . GLN B 1 124 ? 8.688 13.688 5.414 1 94.44 124 GLN B O 1
ATOM 2856 N N . CYS B 1 125 ? 7.492 13.125 7.258 1 92.38 125 CYS B N 1
ATOM 2857 C CA . CYS B 1 125 ? 8.188 14.18 7.992 1 92.38 125 CYS B CA 1
ATOM 2858 C C . CYS B 1 125 ? 8.703 13.656 9.328 1 92.38 125 CYS B C 1
ATOM 2860 O O . CYS B 1 125 ? 9.633 14.227 9.906 1 92.38 125 CYS B O 1
ATOM 2862 N N . HIS B 1 126 ? 8.156 12.523 9.844 1 93.62 126 HIS B N 1
ATOM 2863 C CA . HIS B 1 126 ? 8.523 12.102 11.195 1 93.62 126 HIS B CA 1
ATOM 2864 C C . HIS B 1 126 ? 9.688 11.117 11.164 1 93.62 126 HIS B C 1
ATOM 2866 O O . HIS B 1 126 ? 10.289 10.82 12.195 1 93.62 126 HIS B O 1
ATOM 2872 N N . HIS B 1 127 ? 10.047 10.57 10.008 1 92.44 127 HIS B N 1
ATOM 2873 C CA . HIS B 1 127 ? 11.055 9.523 9.93 1 92.44 127 HIS B CA 1
ATOM 2874 C C . HIS B 1 127 ? 12.438 10.062 10.281 1 92.44 127 HIS B C 1
ATOM 2876 O O . HIS B 1 127 ? 13.367 9.297 10.516 1 92.44 127 HIS B O 1
ATOM 2882 N N . TYR B 1 128 ? 12.602 11.312 10.469 1 91.25 128 TYR B N 1
ATOM 2883 C CA . TYR B 1 128 ? 13.867 11.922 10.883 1 91.25 128 TYR B CA 1
ATOM 2884 C C . TYR B 1 128 ? 13.984 11.945 12.406 1 91.25 128 TYR B C 1
ATOM 2886 O O . TYR B 1 128 ? 15.062 12.219 12.945 1 91.25 128 TYR B O 1
ATOM 2894 N N . LEU B 1 129 ? 12.922 11.727 13.055 1 93.56 129 LEU B N 1
ATOM 2895 C CA . LEU B 1 129 ? 12.852 11.844 14.508 1 93.56 129 LEU B CA 1
ATOM 2896 C C . LEU B 1 129 ? 13.281 10.539 15.18 1 93.56 129 LEU B C 1
ATOM 2898 O O . LEU B 1 129 ? 13.062 9.453 14.633 1 93.56 129 LEU B O 1
ATOM 2902 N N . SER B 1 130 ? 13.859 10.703 16.375 1 92.19 130 SER B N 1
ATOM 2903 C CA . SER B 1 130 ? 14.047 9.539 17.234 1 92.19 130 SER B CA 1
ATOM 2904 C C . SER B 1 130 ? 12.711 8.945 17.672 1 92.19 130 SER B C 1
ATOM 2906 O O . SER B 1 130 ? 11.656 9.555 17.453 1 92.19 130 SER B O 1
ATOM 2908 N N . ARG B 1 131 ? 12.781 7.766 18.188 1 91.31 131 ARG B N 1
ATOM 2909 C CA . ARG B 1 131 ? 11.555 7.129 18.641 1 91.31 131 ARG B CA 1
ATOM 2910 C C . ARG B 1 131 ? 10.836 8 19.672 1 91.31 131 ARG B C 1
ATOM 2912 O O . ARG B 1 131 ? 9.617 8.172 19.594 1 91.31 131 ARG B O 1
ATOM 2919 N N . GLU B 1 132 ? 11.609 8.547 20.578 1 94.5 132 GLU B N 1
ATOM 2920 C CA . GLU B 1 132 ? 11.031 9.398 21.609 1 94.5 132 GLU B CA 1
ATOM 2921 C C . GLU B 1 132 ? 10.391 10.648 21 1 94.5 132 GLU B C 1
ATOM 2923 O O . GLU B 1 132 ? 9.289 11.031 21.391 1 94.5 132 GLU B O 1
ATOM 2928 N N . GLU B 1 133 ? 11.062 11.25 20.094 1 95.81 133 GLU B N 1
ATOM 2929 C CA . GLU B 1 133 ? 10.547 12.445 19.453 1 95.81 133 GLU B CA 1
ATOM 2930 C C . GLU B 1 133 ? 9.32 12.125 18.594 1 95.81 133 GLU B C 1
ATOM 2932 O O . GLU B 1 133 ? 8.398 12.945 18.484 1 95.81 133 GLU B O 1
ATOM 2937 N N . ARG B 1 134 ? 9.312 10.992 18 1 96.38 134 ARG B N 1
ATOM 2938 C CA . ARG B 1 134 ? 8.156 10.555 17.219 1 96.38 134 ARG B CA 1
ATOM 2939 C C . ARG B 1 134 ? 6.926 10.398 18.109 1 96.38 134 ARG B C 1
ATOM 2941 O O . ARG B 1 134 ? 5.816 10.766 17.703 1 96.38 134 ARG B O 1
ATOM 2948 N N . VAL B 1 135 ? 7.145 9.812 19.266 1 97.19 135 VAL B N 1
ATOM 2949 C CA . VAL B 1 135 ? 6.055 9.672 20.219 1 97.19 135 VAL B CA 1
ATOM 2950 C C . VAL B 1 135 ? 5.504 11.039 20.594 1 97.19 135 VAL B C 1
ATOM 2952 O O . VAL B 1 135 ? 4.285 11.242 20.609 1 97.19 135 VAL B O 1
ATOM 2955 N N . LYS B 1 136 ? 6.379 11.977 20.812 1 97.62 136 LYS B N 1
ATOM 2956 C CA . LYS B 1 136 ? 5.969 13.336 21.156 1 97.62 136 LYS B CA 1
ATOM 2957 C C . LYS B 1 136 ? 5.211 13.992 20 1 97.62 136 LYS B C 1
ATOM 2959 O O . LYS B 1 136 ? 4.18 14.633 20.219 1 97.62 136 LYS B O 1
ATOM 2964 N N . ALA B 1 137 ? 5.727 13.867 18.781 1 97.81 137 ALA B N 1
ATOM 2965 C CA . ALA B 1 137 ? 5.09 14.461 17.625 1 97.81 137 ALA B CA 1
ATOM 2966 C C . ALA B 1 137 ? 3.693 13.891 17.406 1 97.81 137 ALA B C 1
ATOM 2968 O O . ALA B 1 137 ? 2.742 14.641 17.156 1 97.81 137 ALA B O 1
ATOM 2969 N N . THR B 1 138 ? 3.602 12.586 17.516 1 97.88 138 THR B N 1
ATOM 2970 C CA . THR B 1 138 ? 2.318 11.914 17.344 1 97.88 138 THR B CA 1
ATOM 2971 C C . THR B 1 138 ? 1.349 12.328 18.453 1 97.88 138 THR B C 1
ATOM 2973 O O . THR B 1 138 ? 0.17 12.578 18.188 1 97.88 138 THR B O 1
ATOM 2976 N N . GLY B 1 139 ? 1.842 12.359 19.641 1 98 139 GLY B N 1
ATOM 2977 C CA . GLY B 1 139 ? 1.028 12.836 20.734 1 98 139 GLY B CA 1
ATOM 2978 C C . GLY B 1 139 ? 0.522 14.25 20.547 1 98 139 GLY B C 1
ATOM 2979 O O . GLY B 1 139 ? -0.626 14.555 20.875 1 98 139 GLY B O 1
ATOM 2980 N N . MET B 1 140 ? 1.378 15.109 20.062 1 98.12 140 MET B N 1
ATOM 2981 C CA . MET B 1 140 ? 0.986 16.484 19.766 1 98.12 140 MET B CA 1
ATOM 2982 C C . MET B 1 140 ? -0.146 16.516 18.734 1 98.12 140 MET B C 1
ATOM 2984 O O . MET B 1 140 ? -1.124 17.25 18.922 1 98.12 140 MET B O 1
ATOM 2988 N N . CYS B 1 141 ? -0.019 15.742 17.688 1 98.44 141 CYS B N 1
ATOM 2989 C CA . CYS B 1 141 ? -1.067 15.664 16.672 1 98.44 141 CYS B CA 1
ATOM 2990 C C . CYS B 1 141 ? -2.383 15.195 17.281 1 98.44 141 CYS B C 1
ATOM 2992 O O . CYS B 1 141 ? -3.441 15.758 17 1 98.44 141 CYS B O 1
ATOM 2994 N N . TYR B 1 142 ? -2.324 14.18 18.156 1 98.62 142 TYR B N 1
ATOM 2995 C CA . TYR B 1 142 ? -3.516 13.688 18.828 1 98.62 142 TYR B CA 1
ATOM 2996 C C . TYR B 1 142 ? -4.16 14.789 19.672 1 98.62 142 TYR B C 1
ATOM 2998 O O . TYR B 1 142 ? -5.371 15.016 19.578 1 98.62 142 TYR B O 1
ATOM 3006 N N . ASN B 1 143 ? -3.338 15.508 20.406 1 98.12 143 ASN B N 1
ATOM 3007 C CA . ASN B 1 143 ? -3.84 16.516 21.328 1 98.12 143 ASN B CA 1
ATOM 3008 C C . ASN B 1 143 ? -4.469 17.688 20.578 1 98.12 143 ASN B C 1
ATOM 3010 O O . ASN B 1 143 ? -5.453 18.266 21.047 1 98.12 143 ASN B O 1
ATOM 3014 N N . LEU B 1 144 ? -3.953 18.016 19.469 1 98.19 144 LEU B N 1
ATOM 3015 C CA . LEU B 1 144 ? -4.418 19.172 18.703 1 98.19 144 LEU B CA 1
ATOM 3016 C C . LEU B 1 144 ? -5.711 18.844 17.969 1 98.19 144 LEU B C 1
ATOM 3018 O O . LEU B 1 144 ? -6.496 19.734 17.656 1 98.19 144 LEU B O 1
ATOM 3022 N N . LEU B 1 145 ? -5.93 17.625 17.656 1 98.38 145 LEU B N 1
ATOM 3023 C CA . LEU B 1 145 ? -7.035 17.172 16.812 1 98.38 145 LEU B CA 1
ATOM 3024 C C . LEU B 1 145 ? -8.359 17.266 17.562 1 98.38 145 LEU B C 1
ATOM 3026 O O . LEU B 1 145 ? -8.438 16.906 18.75 1 98.38 145 LEU B O 1
ATOM 3030 N N . LYS B 1 146 ? -9.422 17.641 16.875 1 97.69 146 LYS B N 1
ATOM 3031 C CA . LYS B 1 146 ? -10.773 17.547 17.422 1 97.69 146 LYS B CA 1
ATOM 3032 C C . LYS B 1 146 ? -11.164 16.094 17.703 1 97.69 146 LYS B C 1
ATOM 3034 O O . LYS B 1 146 ? -10.664 15.18 17.047 1 97.69 146 LYS B O 1
ATOM 3039 N N . GLU B 1 147 ? -12.07 15.984 18.719 1 97.56 147 GLU B N 1
ATOM 3040 C CA . GLU B 1 147 ? -12.664 14.656 18.875 1 97.56 147 GLU B CA 1
ATOM 3041 C C . GLU B 1 147 ? -13.32 14.195 17.578 1 97.56 147 GLU B C 1
ATOM 3043 O O . GLU B 1 147 ? -14.086 14.945 16.953 1 97.56 147 GLU B O 1
ATOM 3048 N N . GLY B 1 148 ? -12.969 13.016 17.156 1 97.25 148 GLY B N 1
ATOM 3049 C CA . GLY B 1 148 ? -13.5 12.5 15.906 1 97.25 148 GLY B CA 1
ATOM 3050 C C . GLY B 1 148 ? -12.703 12.922 14.688 1 97.25 148 GLY B C 1
ATOM 3051 O O . GLY B 1 148 ? -12.977 12.477 13.57 1 97.25 148 GLY B O 1
ATOM 3052 N N . GLY B 1 149 ? -11.711 13.812 14.922 1 98.5 149 GLY B N 1
ATOM 3053 C CA . GLY B 1 149 ? -10.859 14.25 13.828 1 98.5 149 GLY B CA 1
ATOM 3054 C C . GLY B 1 149 ? -9.984 13.133 13.273 1 98.5 149 GLY B C 1
ATOM 3055 O O . GLY B 1 149 ? -9.898 12.055 13.859 1 98.5 149 GLY B O 1
ATOM 3056 N N . VAL B 1 150 ? -9.367 13.359 12.156 1 98.75 150 VAL B N 1
ATOM 3057 C CA . VAL B 1 150 ? -8.617 12.336 11.438 1 98.75 150 VAL B CA 1
ATOM 3058 C C . VAL B 1 150 ? -7.16 12.766 11.297 1 98.75 150 VAL B C 1
ATOM 3060 O O . VAL B 1 150 ? -6.875 13.914 10.953 1 98.75 150 VAL B O 1
ATOM 3063 N N . TYR B 1 151 ? -6.293 11.906 11.656 1 98.88 151 TYR B N 1
ATOM 3064 C CA . TYR B 1 151 ? -4.855 12.062 11.453 1 98.88 151 TYR B CA 1
ATOM 3065 C C . TYR B 1 151 ? -4.344 11.094 10.398 1 98.88 151 TYR B C 1
ATOM 3067 O O . TYR B 1 151 ? -4.59 9.883 10.484 1 98.88 151 TYR B O 1
ATOM 3075 N N . ILE B 1 152 ? -3.697 11.594 9.336 1 98.88 152 ILE B N 1
ATOM 3076 C CA . ILE B 1 152 ? -3.111 10.766 8.289 1 98.88 152 ILE B CA 1
ATOM 3077 C C . ILE B 1 152 ? -1.608 11.023 8.203 1 98.88 152 ILE B C 1
ATOM 3079 O O . ILE B 1 152 ? -1.177 12.18 8.086 1 98.88 152 ILE B O 1
ATOM 3083 N N . THR B 1 153 ? -0.86 9.984 8.242 1 98.75 153 THR B N 1
ATOM 3084 C CA . THR B 1 153 ? 0.59 10.117 8.164 1 98.75 153 THR B CA 1
ATOM 3085 C C . THR B 1 153 ? 1.176 9.094 7.191 1 98.75 153 THR B C 1
ATOM 3087 O O . THR B 1 153 ? 0.644 7.992 7.051 1 98.75 153 THR B O 1
ATOM 3090 N N . PHE B 1 154 ? 2.18 9.414 6.445 1 98.31 154 PHE B N 1
ATOM 3091 C CA . PHE B 1 154 ? 2.988 8.547 5.598 1 98.31 154 PHE B CA 1
ATOM 3092 C C . PHE B 1 154 ? 4.445 8.57 6.035 1 98.31 154 PHE B C 1
ATOM 3094 O O . PHE B 1 154 ? 4.996 9.633 6.332 1 98.31 154 PHE B O 1
ATOM 3101 N N . GLU B 1 155 ? 5.07 7.402 6.027 1 97.38 155 GLU B N 1
ATOM 3102 C CA . GLU B 1 155 ? 6.418 7.297 6.574 1 97.38 155 GLU B CA 1
ATOM 3103 C C . GLU B 1 155 ? 7.234 6.246 5.828 1 97.38 155 GLU B C 1
ATOM 3105 O O . GLU B 1 155 ? 6.672 5.34 5.207 1 97.38 155 GLU B O 1
ATOM 3110 N N . ASN B 1 156 ? 8.57 6.379 5.922 1 96 156 ASN B N 1
ATOM 3111 C CA . ASN B 1 156 ? 9.477 5.297 5.551 1 96 156 ASN B CA 1
ATOM 3112 C C . ASN B 1 156 ? 9.344 4.109 6.504 1 96 156 ASN B C 1
ATOM 3114 O O . ASN B 1 156 ? 9.188 4.293 7.711 1 96 156 ASN B O 1
ATOM 3118 N N . ILE B 1 157 ? 9.469 2.93 5.984 1 97.56 157 ILE B N 1
ATOM 3119 C CA . ILE B 1 157 ? 9.195 1.734 6.773 1 97.56 157 ILE B CA 1
ATOM 3120 C C . ILE B 1 157 ? 10.414 0.822 6.77 1 97.56 157 ILE B C 1
ATOM 3122 O O . ILE B 1 157 ? 11.094 0.687 5.75 1 97.56 157 ILE B O 1
ATOM 3126 N N . ARG B 1 158 ? 10.656 0.265 7.883 1 97.44 158 ARG B N 1
ATOM 3127 C CA . ARG B 1 158 ? 11.648 -0.791 8.031 1 97.44 158 ARG B CA 1
ATOM 3128 C C . ARG B 1 158 ? 11.016 -2.168 7.883 1 97.44 158 ARG B C 1
ATOM 3130 O O . ARG B 1 158 ? 10.109 -2.525 8.641 1 97.44 158 ARG B O 1
ATOM 3137 N N . PRO B 1 159 ? 11.422 -2.975 6.828 1 97.44 159 PRO B N 1
ATOM 3138 C CA . PRO B 1 159 ? 10.992 -4.375 6.816 1 97.44 159 PRO B CA 1
ATOM 3139 C C . PRO B 1 159 ? 11.398 -5.133 8.078 1 97.44 159 PRO B C 1
ATOM 3141 O O . PRO B 1 159 ? 12.297 -4.695 8.797 1 97.44 159 PRO B O 1
ATOM 3144 N N . LEU B 1 160 ? 10.688 -6.164 8.344 1 96.25 160 LEU B N 1
ATOM 3145 C CA . LEU B 1 160 ? 10.836 -6.902 9.594 1 96.25 160 LEU B CA 1
ATOM 3146 C C . LEU B 1 160 ? 12.188 -7.609 9.648 1 96.25 160 LEU B C 1
ATOM 3148 O O . LEU B 1 160 ? 12.805 -7.676 10.711 1 96.25 160 LEU B O 1
ATOM 3152 N N . THR B 1 161 ? 12.688 -8.125 8.5 1 96.75 161 THR B N 1
ATOM 3153 C CA . THR B 1 161 ? 13.891 -8.945 8.477 1 96.75 161 THR B CA 1
ATOM 3154 C C . THR B 1 161 ? 15.008 -8.258 7.703 1 96.75 161 THR B C 1
ATOM 3156 O O . THR B 1 161 ? 14.742 -7.414 6.844 1 96.75 161 THR B O 1
ATOM 3159 N N . GLU B 1 162 ? 16.219 -8.633 8.047 1 97.31 162 GLU B N 1
ATOM 3160 C CA . GLU B 1 162 ? 17.359 -8.125 7.281 1 97.31 162 GLU B CA 1
ATOM 3161 C C . GLU B 1 162 ? 17.219 -8.492 5.805 1 97.31 162 GLU B C 1
ATOM 3163 O O . GLU B 1 162 ? 17.531 -7.676 4.934 1 97.31 162 GLU B O 1
ATOM 3168 N N . GLU B 1 163 ? 16.797 -9.656 5.562 1 97.75 163 GLU B N 1
ATOM 3169 C CA . GLU B 1 163 ? 16.578 -10.078 4.184 1 97.75 163 GLU B CA 1
ATOM 3170 C C . GLU B 1 163 ? 15.492 -9.25 3.51 1 97.75 163 GLU B C 1
ATOM 3172 O O . GLU B 1 163 ? 15.586 -8.938 2.32 1 97.75 163 GLU B O 1
ATOM 3177 N N . GLY B 1 164 ? 14.453 -8.906 4.25 1 97.56 164 GLY B N 1
ATOM 3178 C CA . GLY B 1 164 ? 13.43 -8.008 3.746 1 97.56 164 GLY B CA 1
ATOM 3179 C C . GLY B 1 164 ? 13.953 -6.629 3.41 1 97.56 164 GLY B C 1
ATOM 3180 O O . GLY B 1 164 ? 13.531 -6.02 2.426 1 97.56 164 GLY B O 1
ATOM 3181 N N . ILE B 1 165 ? 14.875 -6.152 4.254 1 97.75 165 ILE B N 1
ATOM 3182 C CA . ILE B 1 165 ? 15.492 -4.855 4.012 1 97.75 165 ILE B CA 1
ATOM 3183 C C . ILE B 1 165 ? 16.281 -4.895 2.711 1 97.75 165 ILE B C 1
ATOM 3185 O O . ILE B 1 165 ? 16.156 -4.012 1.863 1 97.75 165 ILE B O 1
ATOM 3189 N N . LEU B 1 166 ? 17.047 -5.949 2.52 1 97.12 166 LEU B N 1
ATOM 3190 C CA . LEU B 1 166 ? 17.875 -6.098 1.326 1 97.12 166 LEU B CA 1
ATOM 3191 C C . LEU B 1 166 ? 17 -6.223 0.077 1 97.12 166 LEU B C 1
ATOM 3193 O O . LEU B 1 166 ? 17.266 -5.566 -0.934 1 97.12 166 LEU B O 1
ATOM 3197 N N . ALA B 1 167 ? 15.977 -7.059 0.121 1 97.62 167 ALA B N 1
ATOM 3198 C CA . ALA B 1 167 ? 15.062 -7.227 -1.007 1 97.62 167 ALA B CA 1
ATOM 3199 C C . ALA B 1 167 ? 14.359 -5.914 -1.345 1 97.62 167 ALA B C 1
ATOM 3201 O O . ALA B 1 167 ? 14.234 -5.555 -2.518 1 97.62 167 ALA B O 1
ATOM 3202 N N . GLY B 1 168 ? 13.898 -5.207 -0.293 1 97.25 168 GLY B N 1
ATOM 3203 C CA . GLY B 1 168 ? 13.25 -3.916 -0.488 1 97.25 168 GLY B CA 1
ATOM 3204 C C . GLY B 1 168 ? 14.164 -2.889 -1.138 1 97.25 168 GLY B C 1
ATOM 3205 O O . GLY B 1 168 ? 13.734 -2.148 -2.025 1 97.25 168 GLY B O 1
ATOM 3206 N N . LYS B 1 169 ? 15.391 -2.861 -0.697 1 97.12 169 LYS B N 1
ATOM 3207 C CA . LYS B 1 169 ? 16.344 -1.912 -1.257 1 97.12 169 LYS B CA 1
ATOM 3208 C C . LYS B 1 169 ? 16.641 -2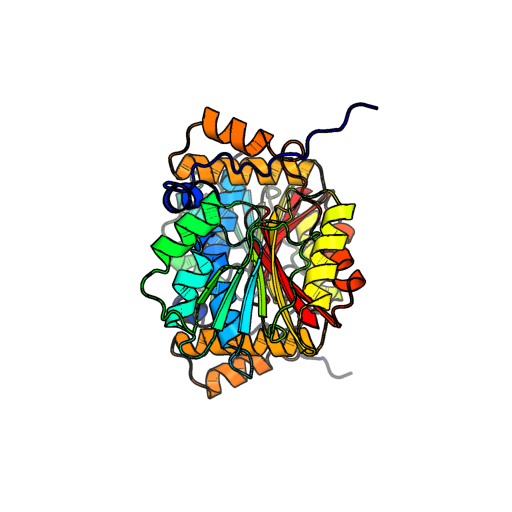.225 -2.721 1 97.12 169 LYS B C 1
ATOM 3210 O O . LYS B 1 169 ? 16.766 -1.314 -3.543 1 97.12 169 LYS B O 1
ATOM 3215 N N . ARG B 1 170 ? 16.75 -3.523 -3.064 1 96.94 170 ARG B N 1
ATOM 3216 C CA . ARG B 1 170 ? 16.984 -3.91 -4.453 1 96.94 170 ARG B CA 1
ATOM 3217 C C . ARG B 1 170 ? 15.805 -3.5 -5.336 1 96.94 170 ARG B C 1
ATOM 3219 O O . ARG B 1 170 ? 16 -2.973 -6.43 1 96.94 170 ARG B O 1
ATOM 3226 N N . TYR B 1 171 ? 14.656 -3.787 -4.836 1 96.94 171 TYR B N 1
ATOM 3227 C CA . TYR B 1 171 ? 13.398 -3.439 -5.496 1 96.94 171 TYR B CA 1
ATOM 3228 C C . TYR B 1 171 ? 13.305 -1.937 -5.734 1 96.94 171 TYR B C 1
ATOM 3230 O O . TYR B 1 171 ? 13.008 -1.494 -6.844 1 96.94 171 TYR B O 1
ATOM 3238 N N . TRP B 1 172 ? 13.664 -1.164 -4.738 1 96.81 172 TRP B N 1
ATOM 3239 C CA . TRP B 1 172 ? 13.648 0.294 -4.789 1 96.81 172 TRP B CA 1
ATOM 3240 C C . TRP B 1 172 ? 14.719 0.82 -5.734 1 96.81 172 TRP B C 1
ATOM 3242 O O . TRP B 1 172 ? 14.469 1.743 -6.512 1 96.81 172 TRP B O 1
ATOM 3252 N N . ARG B 1 173 ? 15.883 0.24 -5.691 1 96.69 173 ARG B N 1
ATOM 3253 C CA . ARG B 1 173 ? 16.984 0.591 -6.578 1 96.69 173 ARG B CA 1
ATOM 3254 C C . ARG B 1 173 ? 16.578 0.444 -8.039 1 96.69 173 ARG B C 1
ATOM 3256 O O . ARG B 1 173 ? 16.844 1.331 -8.859 1 96.69 173 ARG B O 1
ATOM 3263 N N . ASN B 1 174 ? 15.906 -0.656 -8.344 1 96.81 174 ASN B N 1
ATOM 3264 C CA . ASN B 1 174 ? 15.5 -0.908 -9.727 1 96.81 174 ASN B CA 1
ATOM 3265 C C . ASN B 1 174 ? 14.523 0.149 -10.219 1 96.81 174 ASN B C 1
ATOM 3267 O O . ASN B 1 174 ? 14.57 0.555 -11.383 1 96.81 174 ASN B O 1
ATOM 3271 N N . PHE B 1 175 ? 13.664 0.568 -9.375 1 96.5 175 PHE B N 1
ATOM 3272 C CA . PHE B 1 175 ? 12.742 1.64 -9.742 1 96.5 175 PHE B CA 1
ATOM 3273 C C . PHE B 1 175 ? 13.508 2.914 -10.078 1 96.5 175 PHE B C 1
ATOM 3275 O O . PHE B 1 175 ? 13.242 3.545 -11.102 1 96.5 175 PHE B O 1
ATOM 3282 N N . GLN B 1 176 ? 14.422 3.273 -9.203 1 95.62 176 GLN B N 1
ATOM 3283 C CA . GLN B 1 176 ? 15.164 4.512 -9.414 1 95.62 176 GLN B CA 1
ATOM 3284 C C . GLN B 1 176 ? 15.984 4.453 -10.703 1 95.62 176 GLN B C 1
ATOM 3286 O O . GLN B 1 176 ? 16.047 5.43 -11.445 1 95.62 176 GLN B O 1
ATOM 3291 N N . LEU B 1 177 ? 16.578 3.271 -10.945 1 95.06 177 LEU B N 1
ATOM 3292 C CA . LEU B 1 177 ? 17.344 3.088 -12.172 1 95.06 177 LEU B CA 1
ATOM 3293 C C . LEU B 1 177 ? 16.453 3.281 -13.398 1 95.06 177 LEU B C 1
ATOM 3295 O O . LEU B 1 177 ? 16.844 3.979 -14.336 1 95.06 177 LEU B O 1
ATOM 3299 N N . ALA B 1 178 ? 15.305 2.762 -13.297 1 93.06 178 ALA B N 1
ATOM 3300 C CA . ALA B 1 178 ? 14.367 2.836 -14.414 1 93.06 178 ALA B CA 1
ATOM 3301 C C . ALA B 1 178 ? 13.844 4.258 -14.602 1 93.06 178 ALA B C 1
ATOM 3303 O O . ALA B 1 178 ? 13.258 4.578 -15.633 1 93.06 178 ALA B O 1
ATOM 3304 N N . HIS B 1 179 ? 14.039 5.07 -13.656 1 91.75 179 HIS B N 1
ATOM 3305 C CA . HIS B 1 179 ? 13.523 6.43 -13.727 1 91.75 179 HIS B CA 1
ATOM 3306 C C . HIS B 1 179 ? 14.656 7.449 -13.812 1 91.75 179 HIS B C 1
ATOM 3308 O O . HIS B 1 179 ? 14.523 8.57 -13.305 1 91.75 179 HIS B O 1
ATOM 3314 N N . GLY B 1 180 ? 15.797 7.07 -14.227 1 90.38 180 GLY B N 1
ATOM 3315 C CA . GLY B 1 180 ? 16.828 7.965 -14.719 1 90.38 180 GLY B CA 1
ATOM 3316 C C . GLY B 1 180 ? 17.844 8.344 -13.664 1 90.38 180 GLY B C 1
ATOM 3317 O O . GLY B 1 180 ? 18.703 9.195 -13.891 1 90.38 180 GLY B O 1
ATOM 3318 N N . ARG B 1 181 ? 17.812 7.723 -12.5 1 92.88 181 ARG B N 1
ATOM 3319 C CA . ARG B 1 181 ? 18.812 8.016 -11.484 1 92.88 181 ARG B CA 1
ATOM 3320 C C . ARG B 1 181 ? 20.078 7.223 -11.727 1 92.88 181 ARG B C 1
ATOM 3322 O O . ARG B 1 181 ? 20.031 6.09 -12.211 1 92.88 181 ARG B O 1
ATOM 3329 N N . THR B 1 182 ? 21.219 7.848 -11.344 1 94.5 182 THR B N 1
ATOM 3330 C CA . THR B 1 182 ? 22.5 7.176 -11.508 1 94.5 182 THR B CA 1
ATOM 3331 C C . THR B 1 182 ? 22.766 6.219 -10.344 1 94.5 182 THR B C 1
ATOM 3333 O O . THR B 1 182 ? 22.172 6.363 -9.266 1 94.5 182 THR B O 1
ATOM 3336 N N . ASP B 1 183 ? 23.641 5.301 -10.609 1 95.44 183 ASP B N 1
ATOM 3337 C CA . ASP B 1 183 ? 24.031 4.355 -9.562 1 95.44 183 ASP B CA 1
ATOM 3338 C C . ASP B 1 183 ? 24.547 5.082 -8.32 1 95.44 183 ASP B C 1
ATOM 3340 O O . ASP B 1 183 ? 24.25 4.68 -7.195 1 95.44 183 ASP B O 1
ATOM 3344 N N . GLU B 1 184 ? 25.281 6.062 -8.531 1 95.69 184 GLU B N 1
ATOM 3345 C CA . GLU B 1 184 ? 25.844 6.828 -7.422 1 95.69 184 GLU B CA 1
ATOM 3346 C C . GLU B 1 184 ? 24.75 7.531 -6.621 1 95.69 184 GLU B C 1
ATOM 3348 O O . GLU B 1 184 ? 24.766 7.512 -5.391 1 95.69 184 GLU B O 1
ATOM 3353 N N . GLU B 1 185 ? 23.812 8.125 -7.273 1 93.31 185 GLU B N 1
ATOM 3354 C CA . GLU B 1 185 ? 22.688 8.789 -6.621 1 93.31 185 GLU B CA 1
ATOM 3355 C C . GLU B 1 185 ? 21.859 7.805 -5.797 1 93.31 185 GLU B C 1
ATOM 3357 O O . GLU B 1 185 ? 21.438 8.117 -4.688 1 93.31 185 GLU B O 1
ATOM 3362 N N . ILE B 1 186 ? 21.719 6.664 -6.387 1 94.81 186 ILE B N 1
ATOM 3363 C CA . ILE B 1 186 ? 20.906 5.633 -5.746 1 94.81 186 ILE B CA 1
ATOM 3364 C C . ILE B 1 186 ? 21.625 5.121 -4.496 1 94.81 186 ILE B C 1
ATOM 3366 O O . ILE B 1 186 ? 21 4.984 -3.436 1 94.81 186 ILE B O 1
ATOM 3370 N N . LYS B 1 187 ? 22.859 4.844 -4.645 1 94.75 187 LYS B N 1
ATOM 3371 C CA . LYS B 1 187 ? 23.656 4.387 -3.506 1 94.75 187 LYS B CA 1
ATOM 3372 C C . LYS B 1 187 ? 23.594 5.391 -2.357 1 94.75 187 LYS B C 1
ATOM 3374 O O . LYS B 1 187 ? 23.438 5.004 -1.198 1 94.75 187 LYS B O 1
ATOM 3379 N N . GLU B 1 188 ? 23.703 6.605 -2.666 1 93.12 188 GLU B N 1
ATOM 3380 C CA . GLU B 1 188 ? 23.656 7.656 -1.657 1 93.12 188 GLU B CA 1
ATOM 3381 C C . GLU B 1 188 ? 22.281 7.719 -0.999 1 93.12 188 GLU B C 1
ATOM 3383 O O . GLU B 1 188 ? 22.172 7.902 0.216 1 93.12 188 GLU B O 1
ATOM 3388 N N . HIS B 1 189 ? 21.25 7.594 -1.794 1 91.94 189 HIS B N 1
ATOM 3389 C CA . HIS B 1 189 ? 19.891 7.613 -1.262 1 91.94 189 HIS B CA 1
ATOM 3390 C C . HIS B 1 189 ? 19.656 6.441 -0.318 1 91.94 189 HIS B C 1
ATOM 3392 O O . HIS B 1 189 ? 19.141 6.621 0.788 1 91.94 189 HIS B O 1
ATOM 3398 N N . LEU B 1 190 ? 20.047 5.277 -0.739 1 92.75 190 LEU B N 1
ATOM 3399 C CA . LEU B 1 190 ? 19.766 4.066 0.028 1 92.75 190 LEU B CA 1
ATOM 3400 C C . LEU B 1 190 ? 20.609 4.027 1.299 1 92.75 190 LEU B C 1
ATOM 3402 O O . LEU B 1 190 ? 20.188 3.449 2.307 1 92.75 190 LEU B O 1
ATOM 3406 N N . LYS B 1 191 ? 21.75 4.684 1.272 1 92.69 191 LYS B N 1
ATOM 3407 C CA . LYS B 1 191 ? 22.656 4.734 2.424 1 92.69 191 LYS B CA 1
ATOM 3408 C C . LYS B 1 191 ? 22.047 5.551 3.561 1 92.69 191 LYS B C 1
ATOM 3410 O O . LYS B 1 191 ? 22.469 5.43 4.715 1 92.69 191 LYS B O 1
ATOM 3415 N N . ARG B 1 192 ? 21.031 6.297 3.234 1 91.31 192 ARG B N 1
ATOM 3416 C CA . ARG B 1 192 ? 20.391 7.148 4.23 1 91.31 192 ARG B CA 1
ATOM 3417 C C . ARG B 1 192 ? 19.594 6.316 5.227 1 91.31 192 ARG B C 1
ATOM 3419 O O . ARG B 1 192 ? 19.297 6.77 6.336 1 91.31 192 ARG B O 1
ATOM 3426 N N . PHE B 1 193 ? 19.266 5.09 4.828 1 92.69 193 PHE B N 1
ATOM 3427 C CA . PHE B 1 193 ? 18.5 4.16 5.645 1 92.69 193 PHE B CA 1
ATOM 3428 C C . PHE B 1 193 ? 19.25 3.828 6.934 1 92.69 193 PHE B C 1
ATOM 3430 O O . PHE B 1 193 ? 20.328 3.234 6.895 1 92.69 193 PHE B O 1
ATOM 3437 N N . ASP B 1 194 ? 18.734 4.301 8.133 1 91.44 194 ASP B N 1
ATOM 3438 C CA . ASP B 1 194 ? 19.281 4.074 9.477 1 91.44 194 ASP B CA 1
ATOM 3439 C C . ASP B 1 194 ? 20.438 5.016 9.766 1 91.44 194 ASP B C 1
ATOM 3441 O O . ASP B 1 194 ? 21.172 4.824 10.734 1 91.44 194 ASP B O 1
ATOM 3445 N N . THR B 1 195 ? 20.719 5.953 8.906 1 91.56 195 THR B N 1
ATOM 3446 C CA . THR B 1 195 ? 21.797 6.906 9.141 1 91.56 195 THR B CA 1
ATOM 3447 C C . THR B 1 195 ? 21.25 8.328 9.219 1 91.56 195 THR B C 1
ATOM 3449 O O . THR B 1 195 ? 21.531 9.062 10.164 1 91.56 195 THR B O 1
ATOM 3452 N N . GLU B 1 196 ? 20.453 8.656 8.227 1 90.69 196 GLU B N 1
ATOM 3453 C CA . GLU B 1 196 ? 19.875 10 8.195 1 90.69 196 GLU B CA 1
ATOM 3454 C C . GLU B 1 196 ? 18.406 9.984 8.602 1 90.69 196 GLU B C 1
ATOM 3456 O O . GLU B 1 196 ? 17.875 11.008 9.039 1 90.69 196 GLU B O 1
ATOM 3461 N N . TYR B 1 197 ? 17.797 8.953 8.281 1 91.88 197 TYR B N 1
ATOM 3462 C CA . TYR B 1 197 ? 16.453 8.742 8.797 1 91.88 197 TYR B CA 1
ATOM 3463 C C . TYR B 1 197 ? 16.328 7.379 9.461 1 91.88 197 TYR B C 1
ATOM 3465 O O . TYR B 1 197 ? 17.172 6.5 9.25 1 91.88 197 TYR B O 1
ATOM 3473 N N . PHE B 1 198 ? 15.297 7.18 10.273 1 93.5 198 PHE B N 1
ATOM 3474 C CA . PHE B 1 198 ? 15.219 6.035 11.172 1 93.5 198 PHE B CA 1
ATOM 3475 C C . PHE B 1 198 ? 13.867 5.34 11.039 1 93.5 198 PHE B C 1
ATOM 3477 O O . PHE B 1 198 ? 12.992 5.5 11.891 1 93.5 198 PHE B O 1
ATOM 3484 N N . PRO B 1 199 ? 13.773 4.484 10.031 1 96.5 199 PRO B N 1
ATOM 3485 C CA . PRO B 1 199 ? 12.492 3.812 9.82 1 96.5 199 PRO B CA 1
ATOM 3486 C C . PRO B 1 199 ? 12.203 2.748 10.875 1 96.5 199 PR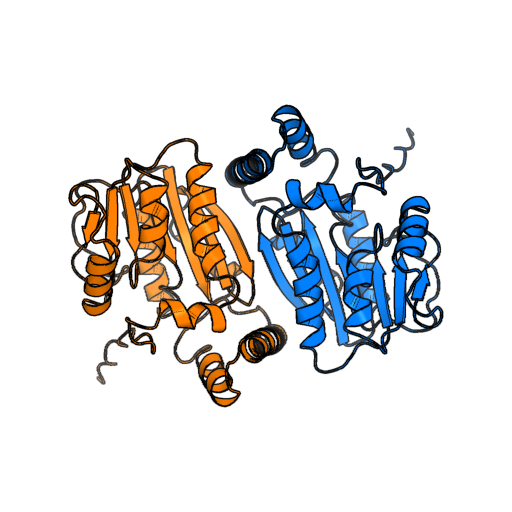O B C 1
ATOM 3488 O O . PRO B 1 199 ? 13.125 2.119 11.391 1 96.5 199 PRO B O 1
ATOM 3491 N N . ILE B 1 200 ? 10.984 2.635 11.227 1 96.94 200 ILE B N 1
ATOM 3492 C CA . ILE B 1 200 ? 10.516 1.557 12.094 1 96.94 200 ILE B CA 1
ATOM 3493 C C . ILE B 1 200 ? 9.492 0.704 11.336 1 96.94 200 ILE B C 1
ATOM 3495 O O . ILE B 1 200 ? 9.086 1.05 10.227 1 96.94 200 ILE B O 1
ATOM 3499 N N . THR B 1 201 ? 9.117 -0.439 11.891 1 97.19 201 THR B N 1
ATOM 3500 C CA . THR B 1 201 ? 8.242 -1.382 11.195 1 97.19 201 THR B CA 1
ATOM 3501 C C . THR B 1 201 ? 6.805 -0.874 11.172 1 97.19 201 THR B C 1
ATOM 3503 O O . THR B 1 201 ? 6.449 0.04 11.922 1 97.19 201 THR B O 1
ATOM 3506 N N . VAL B 1 202 ? 6.031 -1.421 10.297 1 97.62 202 VAL B N 1
ATOM 3507 C CA . VAL B 1 202 ? 4.605 -1.124 10.25 1 97.62 202 VAL B CA 1
ATOM 3508 C C . VAL B 1 202 ? 3.969 -1.397 11.609 1 97.62 202 VAL B C 1
ATOM 3510 O O . VAL B 1 202 ? 3.188 -0.586 12.109 1 97.62 202 VAL B O 1
ATOM 3513 N N . GLU B 1 203 ? 4.301 -2.49 12.219 1 95.94 203 GLU B N 1
ATOM 3514 C CA . GLU B 1 203 ? 3.762 -2.873 13.523 1 95.94 203 GLU B CA 1
ATOM 3515 C C . GLU B 1 203 ? 4.09 -1.83 14.586 1 95.94 203 GLU B C 1
ATOM 3517 O O . GLU B 1 203 ? 3.238 -1.485 15.406 1 95.94 203 GLU B O 1
ATOM 3522 N N . GLU B 1 204 ? 5.281 -1.345 14.539 1 96.5 204 GLU B N 1
ATOM 3523 C CA . GLU B 1 204 ? 5.699 -0.336 15.508 1 96.5 204 GLU B CA 1
ATOM 3524 C C . GLU B 1 204 ? 4.934 0.969 15.305 1 96.5 204 GLU B C 1
ATOM 3526 O O . GLU B 1 204 ? 4.574 1.639 16.281 1 96.5 204 GLU B O 1
ATOM 3531 N N . HIS B 1 205 ? 4.734 1.346 14.078 1 97.69 205 HIS B N 1
ATOM 3532 C CA . HIS B 1 205 ? 3.941 2.541 13.805 1 97.69 205 HIS B CA 1
ATOM 3533 C C . HIS B 1 205 ? 2.521 2.391 14.344 1 97.69 205 HIS B C 1
ATOM 3535 O O . HIS B 1 205 ? 1.998 3.299 14.992 1 97.69 205 HIS B O 1
ATOM 3541 N N . LEU B 1 206 ? 1.918 1.258 14.062 1 97.44 206 LEU B N 1
ATOM 3542 C CA . LEU B 1 206 ? 0.562 1.017 14.539 1 97.44 206 LEU B CA 1
ATOM 3543 C C . LEU B 1 206 ? 0.503 1.077 16.062 1 97.44 206 LEU B C 1
ATOM 3545 O O . LEU B 1 206 ? -0.419 1.667 16.625 1 97.44 206 LEU B O 1
ATOM 3549 N N . GLU B 1 207 ? 1.474 0.497 16.688 1 96.69 207 GLU B N 1
ATOM 3550 C CA . GLU B 1 207 ? 1.547 0.52 18.141 1 96.69 207 GLU B CA 1
ATOM 3551 C C . GLU B 1 207 ? 1.677 1.947 18.672 1 96.69 207 GLU B C 1
ATOM 3553 O O . GLU B 1 207 ? 0.965 2.342 19.594 1 96.69 207 GLU B O 1
ATOM 3558 N N . LEU B 1 208 ? 2.574 2.715 18.078 1 97.38 208 LEU B N 1
ATOM 3559 C CA . LEU B 1 208 ? 2.801 4.102 18.484 1 97.38 208 LEU B CA 1
ATOM 3560 C C . LEU B 1 208 ? 1.522 4.922 18.344 1 97.38 208 LEU B C 1
ATOM 3562 O O . LEU B 1 208 ? 1.192 5.711 19.234 1 97.38 208 LEU B O 1
ATOM 3566 N N . LEU B 1 209 ? 0.812 4.738 17.266 1 98.31 209 LEU B N 1
ATOM 3567 C CA . LEU B 1 209 ? -0.41 5.488 17 1 98.31 209 LEU B CA 1
ATOM 3568 C C . LEU B 1 209 ? -1.515 5.094 17.969 1 98.31 209 LEU B C 1
ATOM 3570 O O . LEU B 1 209 ? -2.264 5.949 18.453 1 98.31 209 LEU B O 1
ATOM 3574 N N . ARG B 1 210 ? -1.611 3.834 18.297 1 98 210 ARG B N 1
ATOM 3575 C CA . ARG B 1 210 ? -2.594 3.375 19.281 1 98 210 ARG B CA 1
ATOM 3576 C C . ARG B 1 210 ? -2.264 3.891 20.672 1 98 210 ARG B C 1
ATOM 3578 O O . ARG B 1 210 ? -3.152 4.328 21.406 1 98 210 ARG B O 1
ATOM 3585 N N . GLU B 1 211 ? -1.015 3.893 21 1 98 211 GLU B N 1
ATOM 3586 C CA . GLU B 1 211 ? -0.566 4.348 22.312 1 98 211 GLU B CA 1
ATOM 3587 C C . GLU B 1 211 ? -0.799 5.848 22.484 1 98 211 GLU B C 1
ATOM 3589 O O . GLU B 1 211 ? -0.946 6.332 23.609 1 98 211 GLU B O 1
ATOM 3594 N N . ALA B 1 212 ? -0.768 6.582 21.375 1 98.19 212 ALA B N 1
ATOM 3595 C CA . ALA B 1 212 ? -1.035 8.016 21.422 1 98.19 212 ALA B CA 1
ATOM 3596 C C . ALA B 1 212 ? -2.471 8.297 21.859 1 98.19 212 ALA B C 1
ATOM 3598 O O . ALA B 1 212 ? -2.789 9.398 22.297 1 98.19 212 ALA B O 1
ATOM 3599 N N . GLY B 1 213 ? -3.43 7.348 21.609 1 98.38 213 GLY B N 1
ATOM 3600 C CA . GLY B 1 213 ? -4.781 7.496 22.141 1 98.38 213 GLY B CA 1
ATOM 3601 C C . GLY B 1 213 ? -5.844 7.418 21.062 1 98.38 213 GLY B C 1
ATOM 3602 O O . GLY B 1 213 ? -7.039 7.488 21.359 1 98.38 213 GLY B O 1
ATOM 3603 N N . PHE B 1 214 ? -5.48 7.184 19.797 1 98.69 214 PHE B N 1
ATOM 3604 C CA . PHE B 1 214 ? -6.449 7.121 18.703 1 98.69 214 PHE B CA 1
ATOM 3605 C C . PHE B 1 214 ? -7.352 5.902 18.859 1 98.69 214 PHE B C 1
ATOM 3607 O O . PHE B 1 214 ? -6.875 4.801 19.125 1 98.69 214 PHE B O 1
ATOM 3614 N N . ARG B 1 215 ? -8.586 6.082 18.656 1 97.5 215 ARG B N 1
ATOM 3615 C CA . ARG B 1 215 ? -9.523 4.984 18.844 1 97.5 215 ARG B CA 1
ATOM 3616 C C . ARG B 1 215 ? -9.508 4.043 17.641 1 97.5 215 ARG B C 1
ATOM 3618 O O . ARG B 1 215 ? -9.781 2.85 17.766 1 97.5 215 ARG B O 1
ATOM 3625 N N . THR B 1 216 ? -9.266 4.621 16.484 1 98.25 216 THR B N 1
ATOM 3626 C CA . THR B 1 216 ? -9.102 3.854 15.258 1 98.25 216 THR B CA 1
ATOM 3627 C C . THR B 1 216 ? -7.727 4.105 14.648 1 98.25 216 THR B C 1
ATOM 3629 O O . THR B 1 216 ? -7.332 5.258 14.445 1 98.25 216 THR B O 1
ATOM 3632 N N . VAL B 1 217 ? -6.988 3.088 14.406 1 98.69 217 VAL B N 1
ATOM 3633 C CA . VAL B 1 217 ? -5.691 3.127 13.734 1 98.69 217 VAL B CA 1
ATOM 3634 C C . VAL B 1 217 ? -5.633 2.053 12.656 1 98.69 217 VAL B C 1
ATOM 3636 O O . VAL B 1 217 ? -5.805 0.865 12.938 1 98.69 217 VAL B O 1
ATOM 3639 N N . GLU B 1 218 ? -5.414 2.469 11.414 1 98.62 218 GLU B N 1
ATOM 3640 C CA . GLU B 1 218 ? -5.457 1.524 10.297 1 98.62 218 GLU B CA 1
ATOM 3641 C C . GLU B 1 218 ? -4.336 1.796 9.305 1 98.62 218 GLU B C 1
ATOM 3643 O O . GLU B 1 218 ? -3.932 2.945 9.109 1 98.62 218 GLU B O 1
ATOM 3648 N N . LEU B 1 219 ? -3.852 0.71 8.75 1 98.38 219 LEU B N 1
ATOM 3649 C CA . LEU B 1 219 ? -2.998 0.846 7.578 1 98.38 219 LEU B CA 1
ATOM 3650 C C . LEU B 1 219 ? -3.775 1.438 6.406 1 98.38 219 LEU B C 1
ATOM 3652 O O . LEU B 1 219 ? -4.918 1.05 6.156 1 98.38 219 LEU B O 1
ATOM 3656 N N . PHE B 1 220 ? -3.18 2.379 5.734 1 98.12 220 PHE B N 1
ATOM 3657 C CA . PHE B 1 220 ? -3.83 3.148 4.68 1 98.12 220 PHE B CA 1
ATOM 3658 C C . PHE B 1 220 ? -3.188 2.863 3.326 1 98.12 220 PHE B C 1
ATOM 3660 O O . PHE B 1 220 ? -3.871 2.85 2.299 1 98.12 220 PHE B O 1
ATOM 3667 N N . TRP B 1 221 ? -1.919 2.648 3.309 1 98.31 221 TRP B N 1
ATOM 3668 C CA . TRP B 1 221 ? -1.109 2.5 2.104 1 98.31 221 TRP B CA 1
ATOM 3669 C C . TRP B 1 221 ? 0.184 1.75 2.404 1 98.31 221 TRP B C 1
ATOM 3671 O O . TRP B 1 221 ? 0.718 1.842 3.512 1 98.31 221 TRP B O 1
ATOM 3681 N N . TYR B 1 222 ? 0.669 1.026 1.479 1 98.56 222 TYR B N 1
ATOM 3682 C CA . TYR B 1 222 ? 2.033 0.515 1.536 1 98.56 222 TYR B CA 1
ATOM 3683 C C . TYR B 1 222 ? 2.594 0.296 0.136 1 98.56 222 TYR B C 1
ATOM 3685 O O . TYR B 1 222 ? 1.943 -0.325 -0.708 1 98.56 222 TYR B O 1
ATOM 3693 N N . SER B 1 223 ? 3.73 0.786 -0.172 1 97.75 223 SER B N 1
ATOM 3694 C CA . SER B 1 223 ? 4.488 0.548 -1.397 1 97.75 223 SER B CA 1
ATOM 3695 C C . SER B 1 223 ? 5.949 0.946 -1.23 1 97.75 223 SER B C 1
ATOM 3697 O O . SER B 1 223 ? 6.254 1.984 -0.639 1 97.75 223 SER B O 1
ATOM 3699 N N . TYR B 1 224 ? 6.867 0.167 -1.632 1 96.56 224 TYR B N 1
ATOM 3700 C CA . TYR B 1 224 ? 8.289 0.496 -1.703 1 96.56 224 TYR B CA 1
ATOM 3701 C C . TYR B 1 224 ? 8.797 1.013 -0.363 1 96.56 224 TYR B C 1
ATOM 3703 O O . TYR B 1 224 ? 9.43 2.066 -0.297 1 96.56 224 TYR B O 1
ATOM 3711 N N . MET B 1 225 ? 8.445 0.324 0.667 1 96.94 225 MET B N 1
ATOM 3712 C CA . MET B 1 225 ? 8.898 0.579 2.031 1 96.94 225 MET B CA 1
ATOM 3713 C C . MET B 1 225 ? 8.422 1.942 2.518 1 96.94 225 MET B C 1
ATOM 3715 O O . MET B 1 225 ? 9.102 2.6 3.309 1 96.94 225 MET B O 1
ATOM 3719 N N . GLN B 1 226 ? 7.352 2.424 1.882 1 97.38 226 GLN B N 1
ATOM 3720 C CA . GLN B 1 226 ? 6.566 3.549 2.381 1 97.38 226 GLN B CA 1
ATOM 3721 C C . GLN B 1 226 ? 5.184 3.096 2.842 1 97.38 226 GLN B C 1
ATOM 3723 O O . GLN B 1 226 ? 4.539 2.287 2.174 1 97.38 226 GLN B O 1
ATOM 3728 N N . ALA B 1 227 ? 4.77 3.621 3.934 1 98.38 227 ALA B N 1
ATOM 3729 C CA . ALA B 1 227 ? 3.432 3.271 4.402 1 98.38 227 ALA B CA 1
ATOM 3730 C C . ALA B 1 227 ? 2.674 4.508 4.875 1 98.38 227 ALA B C 1
ATOM 3732 O O . ALA B 1 227 ? 3.283 5.477 5.344 1 98.38 227 ALA B O 1
ATOM 3733 N N . GLY B 1 228 ? 1.405 4.496 4.672 1 98.56 228 GLY B N 1
ATOM 3734 C CA . GLY B 1 228 ? 0.471 5.469 5.215 1 98.56 228 GLY B CA 1
ATOM 3735 C C . GLY B 1 228 ? -0.477 4.883 6.242 1 98.56 228 GLY B C 1
ATOM 3736 O O . GLY B 1 228 ? -0.834 3.705 6.164 1 98.56 228 GLY B O 1
ATOM 3737 N N . PHE B 1 229 ? -0.872 5.648 7.152 1 98.81 229 PHE B N 1
ATOM 3738 C CA . PHE B 1 229 ? -1.814 5.293 8.203 1 98.81 229 PHE B CA 1
ATOM 3739 C C . PHE B 1 229 ? -2.873 6.375 8.375 1 98.81 229 PHE B C 1
ATOM 3741 O O . PHE B 1 229 ? -2.58 7.562 8.242 1 98.81 229 PHE B O 1
ATOM 3748 N N . TYR B 1 230 ? -4.082 5.969 8.625 1 98.75 230 TYR B N 1
ATOM 3749 C CA . TYR B 1 230 ? -5.066 6.941 9.078 1 98.75 230 TYR B CA 1
ATOM 3750 C C . TYR B 1 230 ? -5.582 6.582 10.469 1 98.75 230 TYR B C 1
ATOM 3752 O O . TYR B 1 230 ? -5.684 5.402 10.812 1 98.75 230 TYR B O 1
ATOM 3760 N N . CYS B 1 231 ? -5.859 7.574 11.211 1 98.75 231 CYS B N 1
ATOM 3761 C CA . CY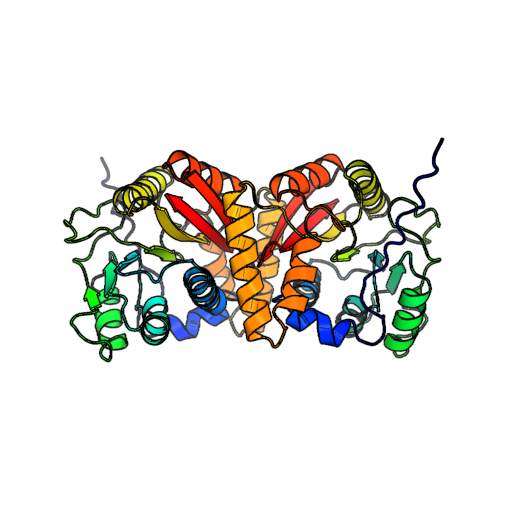S B 1 231 ? -6.312 7.457 12.594 1 98.75 231 CYS B CA 1
ATOM 3762 C C . CYS B 1 231 ? -7.527 8.344 12.844 1 98.75 231 CYS B C 1
ATOM 3764 O O . CYS B 1 231 ? -7.656 9.414 12.25 1 98.75 231 CYS B O 1
ATOM 3766 N N . ILE B 1 232 ? -8.383 7.887 13.672 1 98.5 232 ILE B N 1
ATOM 3767 C CA . ILE B 1 232 ? -9.516 8.68 14.117 1 98.5 232 ILE B CA 1
ATOM 3768 C C . ILE B 1 232 ? -9.461 8.852 15.633 1 98.5 232 ILE B C 1
ATOM 3770 O O . ILE B 1 232 ? -9.242 7.887 16.375 1 98.5 232 ILE B O 1
ATOM 3774 N N . LYS B 1 233 ? -9.508 10.078 16.047 1 98.19 233 LYS B N 1
ATOM 3775 C CA . LYS B 1 233 ? -9.516 10.375 17.484 1 98.19 233 LYS B CA 1
ATOM 3776 C C . LYS B 1 233 ? -10.867 10.062 18.109 1 98.19 233 LYS B C 1
ATOM 3778 O O . LYS B 1 233 ? -11.914 10.43 17.562 1 98.19 233 LYS B O 1
#

Solvent-accessible surface area (backbone atoms only — not comparable to full-atom values): 24980 Å² total; per-residue (Å²): 134,81,75,74,67,76,77,70,84,66,64,90,58,58,78,92,51,39,76,76,49,43,60,41,69,36,78,63,51,69,49,55,46,51,49,52,51,50,44,53,67,40,43,96,59,83,55,56,28,36,35,31,37,48,35,50,55,30,63,57,55,58,61,41,49,77,76,38,81,78,32,28,38,37,38,29,21,59,44,61,68,29,47,52,47,17,50,61,70,42,60,84,53,57,67,91,35,47,44,76,51,76,60,34,46,64,58,68,60,76,78,83,66,97,63,62,24,37,30,39,36,34,58,67,52,57,36,66,38,51,72,69,50,36,51,41,26,48,34,43,54,51,70,50,37,31,88,64,14,38,40,37,37,31,35,55,39,31,56,87,41,72,68,45,40,52,52,49,50,39,34,46,47,50,52,21,50,74,51,75,47,49,71,67,59,46,54,56,59,61,56,30,68,72,70,66,32,49,51,47,34,69,67,54,50,54,49,53,48,43,72,52,59,34,79,38,70,40,86,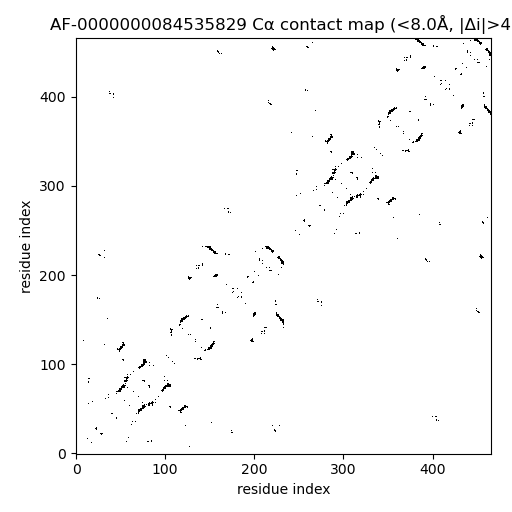49,32,31,47,84,54,30,36,26,34,39,31,30,66,134,82,72,74,68,78,78,70,84,66,63,90,58,57,78,92,51,38,75,76,49,42,59,43,69,36,79,63,51,69,49,57,46,51,50,54,50,50,45,54,67,40,42,96,59,82,55,54,27,37,34,30,38,47,35,50,55,30,63,59,54,60,61,41,49,78,77,38,81,77,34,29,37,37,37,29,22,59,43,60,69,30,48,52,46,17,49,62,71,43,61,84,52,57,68,92,34,47,44,77,52,76,60,34,47,64,59,67,59,76,79,85,67,97,64,62,23,35,31,36,36,33,59,68,51,58,36,64,36,52,72,70,50,37,51,41,26,51,34,42,54,52,69,50,37,31,88,64,12,37,41,37,39,31,34,53,40,30,55,88,40,72,66,45,41,53,53,49,50,38,35,47,48,48,52,21,49,75,50,75,46,49,72,67,59,46,51,56,57,60,56,29,67,73,70,66,32,50,50,48,34,68,68,55,51,54,49,53,49,43,70,51,62,34,77,38,70,40,85,50,32,30,46,85,53,30,35,27,34,40,31,29,65

Sequence (466 aa):
MTSAKPAQNATPHLPEDFDSRISGVLPYYSCFHQETINFIKSMPSIPKIWLDTGCGTGSLVNKAIEEFPTTKFLLLDPSEGMLNQARKKLSSCPADRLELLKASSTQEFSQDLEEKPDIITAIQCHHYLSREERVKATGMCYNLLKEGGVYITFENIRPLTEEGILAGKRYWRNFQLAHGRTDEEIKEHLKRFDTEYFPITVEEHLELLREAGFRTVELFWYSYMQAGFYCIKMTSAKPAQNATPHLPEDFDSRISGVLPYYSCFHQETINFIKSMPSIPKIWLDTGCGTGSLVNKAIEEFPTTKFLLLDPSEGMLNQARKKLSSCPADRLELLKASSTQEFSQDLEEKPDIITAIQCHHYLSREERVKATGMCYNLLKEGGVYITFENIRPLTEEGILAGKRYWRNFQLAHGRTDEEIKEHLKRFDTEYFPITVEEHLELLREAGFRTVELFWYSYMQAGFYCIK